Protein AF-A0A6P0T860-F1 (afdb_monomer_lite)

Structure (mmCIF, N/CA/C/O backbone):
data_AF-A0A6P0T860-F1
#
_entry.id   AF-A0A6P0T860-F1
#
loop_
_atom_site.group_PDB
_atom_site.id
_atom_site.type_symbol
_atom_site.label_atom_id
_atom_site.label_alt_id
_atom_site.label_comp_id
_atom_site.label_asym_id
_atom_site.label_entity_id
_atom_site.label_seq_id
_atom_site.pdbx_PDB_ins_code
_atom_site.Cartn_x
_atom_site.Cartn_y
_atom_site.Cartn_z
_atom_site.occupancy
_atom_site.B_iso_or_equiv
_atom_site.auth_seq_id
_atom_site.auth_comp_id
_atom_site.auth_asym_id
_atom_site.auth_atom_id
_atom_site.pdbx_PDB_model_num
ATOM 1 N N . MET A 1 1 ? -18.457 -42.149 47.099 1.00 36.41 1 MET A N 1
ATOM 2 C CA . MET A 1 1 ? -18.188 -41.982 45.656 1.00 36.41 1 MET A CA 1
ATOM 3 C C . MET A 1 1 ? -19.510 -41.673 44.984 1.00 36.41 1 MET A C 1
ATOM 5 O O . MET A 1 1 ? -20.327 -42.566 44.818 1.00 36.41 1 MET A O 1
ATOM 9 N N . ILE A 1 2 ? -19.771 -40.389 44.752 1.00 28.38 2 ILE A N 1
ATOM 10 C CA . ILE A 1 2 ? -21.018 -39.881 44.176 1.00 28.38 2 ILE A CA 1
ATOM 11 C C . ILE A 1 2 ? -20.613 -39.168 42.890 1.00 28.38 2 ILE A C 1
ATOM 13 O O . ILE A 1 2 ? -19.947 -38.138 42.940 1.00 28.38 2 ILE A O 1
ATOM 17 N N . ASN A 1 3 ? -20.986 -39.758 41.756 1.00 28.06 3 ASN A N 1
ATOM 18 C CA . ASN A 1 3 ? -20.893 -39.141 40.440 1.00 28.06 3 ASN A CA 1
ATOM 19 C C . ASN A 1 3 ? -21.840 -37.939 40.397 1.00 28.06 3 ASN A C 1
ATOM 21 O O . ASN A 1 3 ? -23.058 -38.117 40.436 1.00 28.06 3 ASN A O 1
ATOM 25 N N . LYS A 1 4 ? -21.294 -36.728 40.278 1.00 25.67 4 LYS A N 1
ATOM 26 C CA . LYS A 1 4 ? -22.055 -35.563 39.824 1.00 25.67 4 LYS A CA 1
ATOM 27 C C . LYS A 1 4 ? -21.588 -35.204 38.420 1.00 25.67 4 LYS A C 1
ATOM 29 O O . LYS A 1 4 ? -20.510 -34.657 38.237 1.00 25.67 4 LYS A O 1
ATOM 34 N N . ARG A 1 5 ? -22.430 -35.546 37.443 1.00 27.86 5 ARG A N 1
ATOM 35 C CA . ARG A 1 5 ? -22.450 -34.913 36.124 1.00 27.86 5 ARG A CA 1
ATOM 36 C C . ARG A 1 5 ? -22.888 -33.462 36.329 1.00 27.86 5 ARG A C 1
ATOM 38 O O . ARG A 1 5 ? -23.950 -33.249 36.911 1.00 27.86 5 ARG A O 1
ATOM 45 N N . PHE A 1 6 ? -22.093 -32.501 35.872 1.00 26.19 6 PHE A N 1
ATOM 46 C CA . PHE A 1 6 ? -22.558 -31.134 35.652 1.00 26.19 6 PHE A CA 1
ATOM 47 C C . PHE A 1 6 ? -22.840 -30.954 34.161 1.00 26.19 6 PHE A C 1
ATOM 49 O O . PHE A 1 6 ? -22.056 -31.362 33.310 1.00 26.19 6 PHE A O 1
ATOM 56 N N . SER A 1 7 ? -24.040 -30.447 33.892 1.00 26.66 7 SER A N 1
ATOM 57 C CA . SER A 1 7 ? -24.617 -30.183 32.579 1.00 26.66 7 SER A CA 1
ATOM 58 C C . SER A 1 7 ? -24.026 -28.902 32.001 1.00 26.66 7 SER A C 1
ATOM 60 O O . SER A 1 7 ? -23.983 -27.889 32.697 1.00 26.66 7 SER A O 1
ATOM 62 N N . ALA A 1 8 ? -23.624 -28.953 30.732 1.00 31.36 8 ALA A N 1
ATOM 63 C CA . ALA A 1 8 ? -23.209 -27.805 29.940 1.00 31.36 8 ALA A CA 1
ATOM 64 C C . ALA A 1 8 ? -24.383 -26.830 29.762 1.00 31.36 8 ALA A C 1
ATOM 66 O O . ALA A 1 8 ? -25.406 -27.187 29.182 1.00 31.36 8 ALA A O 1
ATOM 67 N N . THR A 1 9 ? -24.229 -25.619 30.294 1.00 29.02 9 THR A N 1
ATOM 68 C CA . THR A 1 9 ? -25.033 -24.439 29.953 1.00 29.02 9 THR A CA 1
ATOM 69 C C . THR A 1 9 ? -24.294 -23.203 30.464 1.00 29.02 9 THR A C 1
ATOM 71 O O . THR A 1 9 ? -23.970 -23.146 31.650 1.00 29.02 9 THR A O 1
ATOM 74 N N . THR A 1 10 ? -24.156 -22.193 29.599 1.00 25.81 10 THR A N 1
ATOM 75 C CA . THR A 1 10 ? -23.768 -20.789 29.873 1.00 25.81 10 THR A CA 1
ATOM 76 C C . THR A 1 10 ? -22.268 -20.459 29.899 1.00 25.81 10 THR A C 1
ATOM 78 O O . THR A 1 10 ? -21.612 -20.649 30.915 1.00 25.81 10 THR A O 1
ATOM 81 N N . LEU A 1 11 ? -21.776 -19.831 28.823 1.00 26.16 11 LEU A N 1
ATOM 82 C CA . LEU A 1 11 ? -20.957 -18.613 28.917 1.00 26.16 11 LEU A CA 1
ATOM 83 C C . LEU A 1 11 ? -21.073 -17.809 27.608 1.00 26.16 11 LEU A C 1
ATOM 85 O O . LEU A 1 11 ? -20.169 -17.738 26.790 1.00 26.16 11 LEU A O 1
ATOM 89 N N . ALA A 1 12 ? -22.257 -17.234 27.409 1.00 27.61 12 ALA A N 1
ATOM 90 C CA . ALA A 1 12 ? -22.425 -16.024 26.621 1.00 27.61 12 ALA A CA 1
ATOM 91 C C . ALA A 1 12 ? -22.610 -14.881 27.628 1.00 27.61 12 ALA A C 1
ATOM 93 O O . ALA A 1 12 ? -23.372 -15.043 28.585 1.00 27.61 12 ALA A O 1
ATOM 94 N N . SER A 1 13 ? -22.004 -13.725 27.356 1.00 27.23 13 SER A N 1
ATOM 95 C CA . SER A 1 13 ? -22.185 -12.423 28.032 1.00 27.23 13 SER A CA 1
ATOM 96 C C . SER A 1 13 ? -21.289 -12.129 29.245 1.00 27.23 13 SER A C 1
ATOM 98 O O . SER A 1 13 ? -21.556 -12.588 30.353 1.00 27.23 13 SER A O 1
ATOM 100 N N . ALA A 1 14 ? -20.325 -11.220 29.053 1.00 25.42 14 ALA A N 1
ATOM 101 C CA . ALA A 1 14 ? -19.904 -10.261 30.078 1.00 25.42 14 ALA A CA 1
ATOM 102 C C . ALA A 1 14 ? -19.227 -9.011 29.473 1.00 25.42 14 ALA A C 1
ATOM 104 O O . ALA A 1 14 ? -18.110 -8.676 29.840 1.00 25.42 14 ALA A O 1
ATOM 105 N N . ILE A 1 15 ? -19.921 -8.271 28.600 1.00 30.69 15 ILE A N 1
ATOM 106 C CA . ILE A 1 15 ? -19.720 -6.816 28.503 1.00 30.69 15 ILE A CA 1
ATOM 107 C C . ILE A 1 15 ? -21.105 -6.175 28.567 1.00 30.69 15 ILE A C 1
ATOM 109 O O . ILE A 1 15 ? -21.820 -6.065 27.579 1.00 30.69 15 ILE A O 1
ATOM 113 N N . ALA A 1 16 ? -21.514 -5.812 29.782 1.00 28.81 16 ALA A N 1
ATOM 114 C CA . ALA A 1 16 ? -22.684 -4.985 30.022 1.00 28.81 16 ALA A CA 1
ATOM 115 C C . ALA A 1 16 ? -22.297 -3.817 30.940 1.00 28.81 16 ALA A C 1
ATOM 117 O O . ALA A 1 16 ? -22.159 -3.972 32.149 1.00 28.81 16 ALA A O 1
ATOM 118 N N . LEU A 1 17 ? -22.173 -2.651 30.305 1.00 29.69 17 LEU A N 1
ATOM 119 C CA . LEU A 1 17 ? -22.685 -1.356 30.759 1.00 29.69 17 LEU A CA 1
ATOM 120 C C . LEU A 1 17 ? -22.096 -0.754 32.045 1.00 29.69 17 LEU A C 1
ATOM 122 O O . LEU A 1 17 ? -22.658 -0.847 33.134 1.00 29.69 17 LEU A O 1
ATOM 126 N N . GLY A 1 18 ? -21.059 0.059 31.848 1.00 26.73 18 GLY A N 1
ATOM 127 C CA . GLY A 1 18 ? -20.877 1.312 32.578 1.00 26.73 18 GLY A CA 1
ATOM 128 C C . GLY A 1 18 ? -21.268 2.492 31.686 1.00 26.73 18 GLY A C 1
ATOM 129 O O . GLY A 1 18 ? -20.397 3.194 31.189 1.00 26.73 18 GLY A O 1
ATOM 130 N N . SER A 1 19 ? -22.567 2.689 31.437 1.00 27.50 19 SER A N 1
ATOM 131 C CA . SER A 1 19 ? -23.085 3.811 30.643 1.00 27.50 19 SER A CA 1
ATOM 132 C C . SER A 1 19 ? -22.883 5.142 31.373 1.00 27.50 19 SER A C 1
ATOM 134 O O . SER A 1 19 ? -23.749 5.588 32.124 1.00 27.50 19 SER A O 1
ATOM 136 N N . TRP A 1 20 ? -21.767 5.817 31.116 1.00 28.09 20 TRP A N 1
ATOM 137 C CA . TRP A 1 20 ? -21.750 7.274 31.162 1.00 28.09 20 TRP A CA 1
ATOM 138 C C . TRP A 1 20 ? -22.286 7.756 29.820 1.00 28.09 20 TRP A C 1
ATOM 140 O O . TRP A 1 20 ? -21.563 7.803 28.832 1.00 28.09 20 TRP A O 1
ATOM 150 N N . VAL A 1 21 ? -23.576 8.090 29.777 1.00 27.44 21 VAL A N 1
ATOM 151 C CA . VAL A 1 21 ? -24.127 8.898 28.686 1.00 27.44 21 VAL A CA 1
ATOM 152 C C . VAL A 1 21 ? -23.575 10.307 28.884 1.00 27.44 21 VAL A C 1
ATOM 154 O O . VAL A 1 21 ? -24.216 11.169 29.484 1.00 27.44 21 VAL A O 1
ATOM 157 N N . ALA A 1 22 ? -22.342 10.538 28.436 1.00 31.84 22 ALA A N 1
ATOM 158 C CA . ALA A 1 22 ? -21.978 11.871 28.008 1.00 31.84 22 ALA A CA 1
ATOM 159 C C . ALA A 1 22 ? -22.867 12.141 26.795 1.00 31.84 22 ALA A C 1
ATOM 161 O O . ALA A 1 22 ? -22.788 11.439 25.791 1.00 31.84 22 ALA A O 1
ATOM 162 N N . ALA A 1 23 ? -23.791 13.091 26.924 1.00 28.59 23 ALA A N 1
ATOM 163 C CA . ALA A 1 23 ? -24.485 13.622 25.769 1.00 28.59 23 ALA A CA 1
ATOM 164 C C . ALA A 1 23 ? -23.420 14.281 24.890 1.00 28.59 23 ALA A C 1
ATOM 166 O O . ALA A 1 23 ? -23.032 15.426 25.128 1.00 28.59 23 ALA A O 1
ATOM 167 N N . SER A 1 24 ? -22.898 13.524 23.928 1.00 36.34 24 SER A N 1
ATOM 168 C CA . SER A 1 24 ? -22.076 14.056 22.856 1.00 36.34 24 SER A CA 1
ATOM 169 C C . SER A 1 24 ? -22.891 15.173 22.203 1.00 36.34 24 SER A C 1
ATOM 171 O O . SER A 1 24 ? -24.078 14.964 21.918 1.00 36.34 24 SER A O 1
ATOM 173 N N . PRO A 1 25 ? -22.333 16.382 22.012 1.00 31.48 25 PRO A N 1
ATOM 174 C CA . PRO A 1 25 ? -23.014 17.384 21.212 1.00 31.48 25 PRO A CA 1
ATOM 175 C C . PRO A 1 25 ? -23.326 16.733 19.867 1.00 31.48 25 PRO A C 1
ATOM 177 O O . PRO A 1 25 ? -22.441 16.132 19.265 1.00 31.48 25 PRO A O 1
ATOM 180 N N . ALA A 1 26 ? -24.593 16.790 19.451 1.00 31.14 26 ALA A N 1
ATOM 181 C CA . ALA A 1 26 ? -25.032 16.266 18.169 1.00 31.14 26 ALA A CA 1
ATOM 182 C C . ALA A 1 26 ? -24.102 16.819 17.085 1.00 31.14 26 ALA A C 1
ATOM 184 O O . ALA A 1 26 ? -24.166 18.009 16.758 1.00 31.14 26 ALA A O 1
ATOM 185 N N . ALA A 1 27 ? -23.209 15.964 16.587 1.00 33.00 27 ALA A N 1
ATOM 186 C CA . ALA A 1 27 ? -22.413 16.258 15.421 1.00 33.00 27 ALA A CA 1
ATOM 187 C C . ALA A 1 27 ? -23.423 16.552 14.313 1.00 33.00 27 ALA A C 1
ATOM 189 O O . ALA A 1 27 ? -24.274 15.725 13.980 1.00 33.00 27 ALA A O 1
ATOM 190 N N . TYR A 1 28 ? -23.414 17.786 13.819 1.00 28.91 28 TYR A N 1
ATOM 191 C CA . TYR A 1 28 ? -24.128 18.135 12.605 1.00 28.91 28 TYR A CA 1
ATOM 192 C C . TYR A 1 28 ? -23.469 17.331 11.485 1.00 28.91 28 TYR A C 1
ATOM 194 O O . TYR A 1 28 ? -22.448 17.743 10.943 1.00 28.91 28 TYR A O 1
ATOM 202 N N . GLY A 1 29 ? -24.029 16.154 11.207 1.00 30.91 29 GLY A N 1
ATOM 203 C CA . GLY A 1 29 ? -23.584 15.260 10.154 1.00 30.91 29 GLY A CA 1
ATOM 204 C C . GLY A 1 29 ? -23.771 15.925 8.800 1.00 30.91 29 GLY A C 1
ATOM 205 O O . GLY A 1 29 ? -24.839 15.846 8.193 1.00 30.91 29 GLY A O 1
ATOM 206 N N . PHE A 1 30 ? -22.720 16.573 8.308 1.00 33.12 30 PHE A N 1
ATOM 207 C CA . PHE A 1 30 ? -22.424 16.436 6.895 1.00 33.12 30 PHE A CA 1
ATOM 208 C C . PHE A 1 30 ? -22.142 14.950 6.707 1.00 33.12 30 PHE A C 1
ATOM 210 O O . PHE A 1 30 ? -21.181 14.444 7.274 1.00 33.12 30 PHE A O 1
ATOM 217 N N . GLY A 1 31 ? -23.035 14.237 6.017 1.00 41.47 31 GLY A N 1
ATOM 218 C CA . GLY A 1 31 ? -22.750 12.877 5.578 1.00 41.47 31 GLY A CA 1
ATOM 219 C C . GLY A 1 31 ? -21.537 12.950 4.666 1.00 41.47 31 GLY A C 1
ATOM 220 O O . GLY A 1 31 ? -21.669 13.302 3.494 1.00 41.47 31 GLY A O 1
ATOM 221 N N . LEU A 1 32 ? -20.353 12.743 5.234 1.00 55.47 32 LEU A N 1
ATOM 222 C CA . LEU A 1 32 ? -19.132 12.601 4.473 1.00 55.47 32 LEU A CA 1
ATOM 223 C C . LEU A 1 32 ? -19.236 11.226 3.827 1.00 55.47 32 LEU A C 1
ATOM 225 O O . LEU A 1 32 ? -18.949 10.207 4.445 1.00 55.47 32 LEU A O 1
ATOM 229 N N . ASN A 1 33 ? -19.744 11.202 2.600 1.00 74.31 33 ASN A N 1
ATOM 230 C CA . ASN A 1 33 ? -19.554 10.037 1.756 1.00 74.31 33 ASN A CA 1
ATOM 231 C C . ASN A 1 33 ? -18.046 9.873 1.554 1.00 74.31 33 ASN A C 1
ATOM 233 O O . ASN A 1 33 ? -17.346 10.875 1.373 1.00 74.31 33 ASN A O 1
ATOM 237 N N . ALA A 1 34 ? -17.571 8.629 1.591 1.00 79.88 34 ALA A N 1
ATOM 238 C CA . ALA A 1 34 ? -16.203 8.323 1.206 1.00 79.88 34 ALA A CA 1
ATOM 239 C C . ALA A 1 34 ? -15.905 8.936 -0.181 1.00 79.88 34 ALA A C 1
ATOM 241 O O . ALA A 1 34 ? -16.798 8.918 -1.040 1.00 79.88 34 ALA A O 1
ATOM 242 N N . PRO A 1 35 ? -14.708 9.511 -0.400 1.00 86.75 35 PRO A N 1
ATOM 243 C CA . PRO A 1 35 ? -14.327 10.026 -1.709 1.00 86.75 35 PRO A CA 1
ATOM 244 C C . PRO A 1 35 ? -14.387 8.936 -2.786 1.00 86.75 35 PRO A C 1
ATOM 246 O O . PRO A 1 35 ? -14.178 7.756 -2.505 1.00 86.75 35 PRO A O 1
ATOM 249 N N . ASP A 1 36 ? -14.646 9.339 -4.029 1.00 84.88 36 ASP A N 1
ATOM 250 C CA . ASP A 1 36 ? -14.518 8.438 -5.175 1.00 84.88 36 ASP A CA 1
ATOM 251 C C . ASP A 1 36 ? -13.034 8.070 -5.399 1.00 84.88 36 ASP A C 1
ATOM 253 O O . ASP A 1 36 ? -12.143 8.889 -5.163 1.00 84.88 36 ASP A O 1
ATOM 257 N N . SER A 1 37 ? -12.774 6.849 -5.877 1.00 85.56 37 SER A N 1
ATOM 258 C CA . SER A 1 37 ? -11.419 6.288 -6.059 1.00 85.56 37 SER A CA 1
ATOM 259 C C . SER A 1 37 ? -11.093 5.953 -7.521 1.00 85.56 37 SER A C 1
ATOM 261 O O . SER A 1 37 ? -10.440 4.953 -7.801 1.00 85.56 37 SER A O 1
ATOM 263 N N . GLU A 1 38 ? -11.543 6.752 -8.491 1.00 90.00 38 GLU A N 1
ATOM 264 C CA . GLU A 1 38 ? -11.393 6.447 -9.925 1.00 90.00 38 GLU A CA 1
ATOM 265 C C . GLU A 1 38 ? -9.925 6.262 -10.366 1.00 90.00 38 GLU A C 1
ATOM 267 O O . GLU A 1 38 ? -9.618 5.488 -11.285 1.00 90.00 38 GLU A O 1
ATOM 272 N N . TRP A 1 39 ? -8.997 6.995 -9.756 1.00 93.12 39 TRP A N 1
ATOM 273 C CA . TRP A 1 39 ? -7.570 6.935 -10.053 1.00 93.12 39 TRP A CA 1
ATOM 274 C C . TRP A 1 39 ? -6.818 5.998 -9.124 1.00 93.12 39 TRP A C 1
ATOM 276 O O . TRP A 1 39 ? -6.027 5.196 -9.624 1.00 93.12 39 TRP A O 1
ATOM 286 N N . ILE A 1 40 ? -7.070 6.056 -7.815 1.00 92.31 40 ILE A N 1
ATOM 287 C CA . ILE A 1 40 ? -6.452 5.145 -6.837 1.00 92.31 40 ILE A CA 1
ATOM 288 C C . ILE A 1 40 ? -6.737 3.684 -7.213 1.00 92.31 40 ILE A C 1
ATOM 290 O O . ILE A 1 40 ? -5.861 2.818 -7.122 1.00 92.31 40 ILE A O 1
ATOM 294 N N . ASP A 1 41 ? -7.931 3.409 -7.738 1.00 88.88 41 ASP A N 1
ATOM 295 C CA . ASP A 1 41 ? -8.369 2.064 -8.091 1.00 88.88 41 ASP A CA 1
ATOM 296 C C . ASP A 1 41 ? -7.583 1.415 -9.241 1.00 88.88 41 ASP A C 1
ATOM 298 O O . ASP A 1 41 ? -7.630 0.198 -9.427 1.00 88.88 41 ASP A O 1
ATOM 302 N N . LYS A 1 42 ? -6.766 2.174 -9.967 1.00 92.12 42 LYS A N 1
ATOM 303 C CA . LYS A 1 42 ? -5.971 1.639 -11.079 1.00 92.12 42 LYS A CA 1
ATOM 304 C C . LYS A 1 42 ? -4.665 0.990 -10.631 1.00 92.12 42 LYS A C 1
ATOM 306 O O . LYS A 1 42 ? -4.117 0.197 -11.394 1.00 92.12 42 LYS A O 1
ATOM 311 N N . TYR A 1 43 ? -4.176 1.303 -9.431 1.00 95.38 43 TYR A N 1
ATOM 312 C CA . TYR A 1 43 ? -2.810 0.981 -9.013 1.00 95.38 43 TYR A CA 1
ATOM 313 C C . TYR A 1 43 ? -2.772 0.043 -7.806 1.00 95.38 43 TYR A C 1
ATOM 315 O O . TYR A 1 43 ? -3.576 0.174 -6.879 1.00 95.38 43 TYR A O 1
ATOM 323 N N . LEU A 1 44 ? -1.822 -0.894 -7.826 1.00 95.31 44 LEU A N 1
ATOM 324 C CA . LEU A 1 44 ? -1.400 -1.680 -6.667 1.00 95.31 44 LEU A CA 1
ATOM 325 C C . LEU A 1 44 ? -0.456 -0.858 -5.785 1.00 95.31 44 LEU A C 1
ATOM 327 O O . LEU A 1 44 ? -0.602 -0.868 -4.566 1.00 95.31 44 LEU A O 1
ATOM 331 N N . VAL A 1 45 ? 0.486 -0.143 -6.410 1.00 97.88 45 VAL A N 1
ATOM 332 C CA . VAL A 1 45 ? 1.501 0.667 -5.723 1.00 97.88 45 VAL A CA 1
ATOM 333 C C . VAL A 1 45 ? 1.468 2.106 -6.228 1.00 97.88 45 VAL A C 1
ATOM 335 O O . VAL A 1 45 ? 1.522 2.344 -7.436 1.00 97.88 45 VAL A O 1
ATOM 338 N N . VAL A 1 46 ? 1.445 3.071 -5.314 1.00 98.06 46 VAL A N 1
ATOM 339 C CA . VAL A 1 46 ? 1.629 4.494 -5.616 1.00 98.06 46 VAL A CA 1
ATOM 340 C C . VAL A 1 46 ? 2.768 5.044 -4.761 1.00 98.06 46 VAL A C 1
ATOM 342 O O . VAL A 1 46 ? 2.665 5.057 -3.538 1.00 98.06 46 VAL A O 1
ATOM 345 N N . GLY A 1 47 ? 3.843 5.496 -5.408 1.00 97.38 47 GLY A N 1
ATOM 346 C CA . GLY A 1 47 ? 4.970 6.182 -4.774 1.00 97.38 47 GLY A CA 1
ATOM 347 C C . GLY A 1 47 ? 4.959 7.674 -5.099 1.00 97.38 47 GLY A C 1
ATOM 348 O O . GLY A 1 47 ? 4.836 8.059 -6.267 1.00 97.38 47 GLY A O 1
ATOM 349 N N . MET A 1 48 ? 5.099 8.521 -4.081 1.00 95.94 48 MET A N 1
ATOM 350 C CA . MET A 1 48 ? 4.937 9.973 -4.229 1.00 95.94 48 MET A CA 1
ATOM 351 C C . MET A 1 48 ? 6.234 10.782 -4.135 1.00 95.94 48 MET A C 1
ATOM 353 O O . MET A 1 48 ? 6.258 11.924 -4.588 1.00 95.94 48 MET A O 1
ATOM 357 N N . ARG A 1 49 ? 7.320 10.207 -3.605 1.00 92.25 49 ARG A N 1
ATOM 358 C CA . ARG A 1 49 ? 8.561 10.936 -3.299 1.00 92.25 49 ARG A CA 1
ATOM 359 C C . ARG A 1 49 ? 9.313 11.445 -4.539 1.00 92.25 49 ARG A C 1
ATOM 361 O O . ARG A 1 49 ? 9.317 10.823 -5.603 1.00 92.25 49 ARG A O 1
ATOM 368 N N . SER A 1 50 ? 10.005 12.572 -4.376 1.00 89.44 50 SER A N 1
ATOM 369 C CA . SER A 1 50 ? 10.954 13.124 -5.354 1.00 89.44 50 SER A CA 1
ATOM 370 C C . SER A 1 50 ? 12.340 12.450 -5.308 1.00 89.44 50 SER A C 1
ATOM 372 O O . SER A 1 50 ? 12.814 12.019 -4.258 1.00 89.44 50 SER A O 1
ATOM 374 N N . ASP A 1 51 ? 13.040 12.401 -6.448 1.00 81.88 51 ASP A N 1
ATOM 375 C CA . ASP A 1 51 ? 14.400 11.833 -6.583 1.00 81.88 51 ASP A CA 1
ATOM 376 C C . ASP A 1 51 ? 15.481 12.486 -5.712 1.00 81.88 51 ASP A C 1
ATOM 378 O O . ASP A 1 51 ? 16.446 11.807 -5.350 1.00 81.88 51 ASP A O 1
ATOM 382 N N . ASP A 1 52 ? 15.327 13.770 -5.382 1.00 80.81 52 ASP A N 1
ATOM 383 C CA . ASP A 1 52 ? 16.250 14.530 -4.530 1.00 80.81 52 ASP A CA 1
ATOM 384 C C . ASP A 1 52 ? 16.323 13.973 -3.096 1.00 80.81 52 ASP A C 1
ATOM 386 O O . ASP A 1 52 ? 17.327 14.159 -2.405 1.00 80.81 52 ASP A O 1
ATOM 390 N N . ILE A 1 53 ? 15.280 13.262 -2.663 1.00 75.81 53 ILE A N 1
ATOM 391 C CA . ILE A 1 53 ? 15.196 12.588 -1.361 1.00 75.81 53 ILE A CA 1
ATOM 392 C C . ILE A 1 53 ? 15.533 11.093 -1.521 1.00 75.81 53 ILE A C 1
ATOM 394 O O . ILE A 1 53 ? 16.147 10.481 -0.649 1.00 75.81 53 ILE A O 1
ATOM 398 N N . GLY A 1 54 ? 15.186 10.517 -2.675 1.00 85.69 54 GLY A N 1
ATOM 399 C CA . GLY A 1 54 ? 15.577 9.187 -3.139 1.00 85.69 54 GLY A CA 1
ATOM 400 C C . GLY A 1 54 ? 14.467 8.548 -3.981 1.00 85.69 54 GLY A C 1
ATOM 401 O O . GLY A 1 54 ? 13.507 9.216 -4.353 1.00 85.69 54 GLY A O 1
ATOM 402 N N . ALA A 1 55 ? 14.557 7.252 -4.293 1.00 91.06 55 ALA A N 1
ATOM 403 C CA . ALA A 1 55 ? 13.521 6.589 -5.095 1.00 91.06 55 ALA A CA 1
ATOM 404 C C . ALA A 1 55 ? 12.147 6.627 -4.404 1.00 91.06 55 ALA A C 1
ATOM 406 O O . ALA A 1 55 ? 12.078 6.550 -3.178 1.00 91.06 55 ALA A O 1
ATOM 407 N N . ALA A 1 56 ? 11.083 6.762 -5.198 1.00 94.50 56 ALA A N 1
ATOM 408 C CA . ALA A 1 56 ? 9.698 6.695 -4.730 1.00 94.50 56 ALA A CA 1
ATOM 409 C C . ALA A 1 56 ? 9.231 5.245 -4.575 1.00 94.50 56 ALA A C 1
ATOM 411 O O . ALA A 1 56 ? 8.439 4.924 -3.696 1.00 94.50 56 ALA A O 1
ATOM 412 N N . ILE A 1 57 ? 9.725 4.376 -5.457 1.00 96.31 57 ILE A N 1
ATOM 413 C CA . ILE A 1 57 ? 9.436 2.947 -5.457 1.00 96.31 57 ILE A CA 1
ATOM 414 C C . ILE A 1 57 ? 10.760 2.212 -5.619 1.00 96.31 57 ILE A C 1
ATOM 416 O O . ILE A 1 57 ? 11.457 2.390 -6.618 1.00 96.31 57 ILE A O 1
ATOM 420 N N . HIS A 1 58 ? 11.092 1.379 -4.648 1.00 95.75 58 HIS A N 1
ATOM 421 C CA . HIS A 1 58 ? 12.189 0.432 -4.681 1.00 95.75 58 HIS A CA 1
ATOM 422 C C . HIS A 1 58 ? 11.608 -0.966 -4.487 1.00 95.75 58 HIS A C 1
ATOM 424 O O . HIS A 1 58 ? 10.929 -1.232 -3.503 1.00 95.75 58 HIS A O 1
ATOM 430 N N . VAL A 1 59 ? 11.804 -1.845 -5.464 1.00 94.94 59 VAL A N 1
ATOM 431 C CA . VAL A 1 59 ? 11.290 -3.214 -5.420 1.00 94.94 59 VAL A CA 1
ATOM 432 C C . VAL A 1 59 ? 12.375 -4.148 -5.941 1.00 94.94 59 VAL A C 1
ATOM 434 O O . VAL A 1 59 ? 12.957 -3.897 -7.002 1.00 94.94 59 VAL A O 1
ATOM 437 N N . SER A 1 60 ? 12.626 -5.241 -5.225 1.00 92.69 60 SER A N 1
ATOM 438 C CA . SER A 1 60 ? 13.568 -6.272 -5.647 1.00 92.69 60 SER A CA 1
ATOM 439 C C . SER A 1 60 ? 13.089 -7.689 -5.362 1.00 92.69 60 SER A C 1
ATOM 441 O O . SER A 1 60 ? 12.511 -7.948 -4.310 1.00 92.69 60 SER A O 1
ATOM 443 N N . ASN A 1 61 ? 13.411 -8.620 -6.266 1.00 88.00 61 ASN A N 1
ATOM 444 C CA . ASN A 1 61 ? 13.118 -10.050 -6.123 1.00 88.00 61 ASN A CA 1
ATOM 445 C C . ASN A 1 61 ? 11.620 -10.317 -5.904 1.00 88.00 61 ASN A C 1
ATOM 447 O O . ASN A 1 61 ? 11.236 -10.944 -4.925 1.00 88.00 61 ASN A O 1
ATOM 451 N N . THR A 1 62 ? 10.753 -9.810 -6.780 1.00 83.62 62 THR A N 1
ATOM 452 C CA . THR A 1 62 ? 9.310 -9.733 -6.489 1.00 83.62 62 THR A CA 1
ATOM 453 C C . THR A 1 62 ? 8.433 -10.137 -7.674 1.00 83.62 62 THR A C 1
ATOM 455 O O . THR A 1 62 ? 8.783 -9.918 -8.831 1.00 83.62 62 THR A O 1
ATOM 458 N N . GLU A 1 63 ? 7.247 -10.676 -7.393 1.00 86.75 63 GLU A N 1
ATOM 459 C CA . GLU A 1 63 ? 6.167 -10.840 -8.377 1.00 86.75 63 GLU A CA 1
ATOM 460 C C . GLU A 1 63 ? 5.024 -9.851 -8.071 1.00 86.75 63 GLU A C 1
ATOM 462 O O . GLU A 1 63 ? 4.583 -9.755 -6.928 1.00 86.75 63 GLU A O 1
ATOM 467 N N . MET A 1 64 ? 4.559 -9.081 -9.062 1.00 91.06 64 MET A N 1
ATOM 468 C CA . MET A 1 64 ? 3.481 -8.090 -8.881 1.00 91.06 64 MET A CA 1
ATOM 469 C C . MET A 1 64 ? 2.323 -8.324 -9.839 1.00 91.06 64 MET A C 1
ATOM 471 O O . MET A 1 64 ? 2.546 -8.528 -11.030 1.00 91.06 64 MET A O 1
ATOM 475 N N . GLY A 1 65 ? 1.088 -8.221 -9.339 1.00 87.19 65 GLY A N 1
ATOM 476 C CA . GLY A 1 65 ? -0.134 -8.514 -10.104 1.00 87.19 65 GLY A CA 1
ATOM 477 C C . GLY A 1 65 ? -0.343 -9.999 -10.380 1.00 87.19 65 GLY A C 1
ATOM 478 O O . GLY A 1 65 ? -1.061 -10.392 -11.306 1.00 87.19 65 GLY A O 1
ATOM 479 N N . ALA A 1 66 ? 0.336 -10.814 -9.588 1.00 76.69 66 ALA A N 1
ATOM 480 C CA . ALA A 1 66 ? 0.122 -12.229 -9.484 1.00 76.69 66 ALA A CA 1
ATOM 481 C C . ALA A 1 66 ? 0.404 -12.655 -8.050 1.00 76.69 66 ALA A C 1
ATOM 483 O O . ALA A 1 66 ? 1.360 -12.189 -7.431 1.00 76.69 66 ALA A O 1
ATOM 484 N N . ASP A 1 67 ? -0.443 -13.540 -7.554 1.00 64.75 67 ASP A N 1
ATOM 485 C CA . ASP A 1 67 ? -0.172 -14.341 -6.380 1.00 64.75 67 ASP A CA 1
ATOM 486 C C . ASP A 1 67 ? -0.053 -15.797 -6.841 1.00 64.75 67 ASP A C 1
ATOM 488 O O . ASP A 1 67 ? -0.840 -16.273 -7.660 1.00 64.75 67 ASP A O 1
ATOM 492 N N . ARG A 1 68 ? 0.965 -16.520 -6.388 1.00 56.69 68 ARG A N 1
ATOM 493 C CA . ARG A 1 68 ? 1.090 -17.961 -6.661 1.00 56.69 68 ARG A CA 1
ATOM 494 C C . ARG A 1 68 ? 0.837 -18.686 -5.370 1.00 56.69 68 ARG A C 1
ATOM 496 O O . ARG A 1 68 ? 1.208 -18.150 -4.333 1.00 56.69 68 ARG A O 1
ATOM 503 N N . GLN A 1 69 ? 0.307 -19.906 -5.496 1.00 49.84 69 GLN A N 1
ATOM 504 C CA . GLN A 1 69 ? -0.050 -20.784 -4.389 1.00 49.84 69 GLN A CA 1
ATOM 505 C C . GLN A 1 69 ? 0.776 -20.500 -3.148 1.00 49.84 69 GLN A C 1
ATOM 507 O O . GLN A 1 69 ? 2.015 -20.589 -3.165 1.00 49.84 69 GLN A O 1
ATOM 512 N N . LEU A 1 70 ? 0.049 -20.066 -2.126 1.00 52.34 70 LEU A N 1
ATOM 513 C CA . LEU A 1 70 ? 0.619 -19.575 -0.903 1.00 52.34 70 LEU A CA 1
ATOM 514 C C . LEU A 1 70 ? 1.540 -20.649 -0.351 1.00 52.34 70 LEU A C 1
ATOM 516 O O . LEU A 1 70 ? 1.114 -21.784 -0.158 1.00 52.34 70 LEU A O 1
ATOM 520 N N . LEU A 1 71 ? 2.776 -20.270 -0.031 1.00 51.62 71 LEU A N 1
ATOM 521 C CA . LEU A 1 71 ? 3.668 -21.135 0.738 1.00 51.62 71 LEU A CA 1
ATOM 522 C C . LEU A 1 71 ? 4.136 -22.339 -0.094 1.00 51.62 71 LEU A C 1
ATOM 524 O O . LEU A 1 71 ? 3.660 -23.466 0.028 1.00 51.62 71 LEU A O 1
ATOM 528 N N . SER A 1 72 ? 5.102 -22.052 -0.971 1.00 43.41 72 SER A N 1
ATOM 529 C CA . SER A 1 72 ? 5.929 -23.052 -1.648 1.00 43.41 72 SER A CA 1
ATOM 530 C C . SER A 1 72 ? 6.321 -24.141 -0.644 1.00 43.41 72 SER A C 1
ATOM 532 O O . SER A 1 72 ? 7.090 -23.859 0.271 1.00 43.41 72 SER A O 1
ATOM 534 N N . ASP A 1 73 ? 5.875 -25.376 -0.872 1.00 40.22 73 ASP A N 1
ATOM 535 C CA . ASP A 1 73 ? 6.115 -26.604 -0.091 1.00 40.22 73 ASP A CA 1
ATOM 536 C C . ASP A 1 73 ? 7.601 -27.035 -0.003 1.00 40.22 73 ASP A C 1
ATOM 538 O O . ASP A 1 73 ? 7.928 -28.205 0.204 1.00 40.22 73 ASP A O 1
ATOM 542 N N . GLY A 1 74 ? 8.537 -26.117 -0.268 1.00 41.88 74 GLY A N 1
ATOM 543 C CA . GLY A 1 74 ? 9.944 -26.400 -0.543 1.00 41.88 74 GLY A CA 1
ATOM 544 C C . GLY A 1 74 ? 10.147 -27.345 -1.738 1.00 41.88 74 GLY A C 1
ATOM 545 O O . GLY A 1 74 ? 11.277 -27.754 -2.021 1.00 41.88 74 GLY A O 1
ATOM 546 N N . GLY A 1 75 ? 9.070 -27.712 -2.437 1.00 37.22 75 GLY A N 1
ATOM 547 C CA . GLY A 1 75 ? 9.014 -28.663 -3.520 1.00 37.22 75 GLY A CA 1
ATOM 548 C C . GLY A 1 75 ? 9.273 -27.957 -4.836 1.00 37.22 75 GLY A C 1
ATOM 549 O O . GLY A 1 75 ? 8.515 -27.127 -5.330 1.00 37.22 75 GLY A O 1
ATOM 550 N N . SER A 1 76 ? 10.387 -28.308 -5.460 1.00 43.97 76 SER A N 1
ATOM 551 C CA . SER A 1 76 ? 10.675 -27.910 -6.828 1.00 43.97 76 SER A CA 1
ATOM 552 C C . SER A 1 76 ? 9.554 -28.383 -7.760 1.00 43.97 76 SER A C 1
ATOM 554 O O . SER A 1 76 ? 9.594 -29.556 -8.111 1.00 43.97 76 SER A O 1
ATOM 556 N N . VAL A 1 77 ? 8.642 -27.514 -8.223 1.00 41.12 77 VAL A N 1
ATOM 557 C CA . VAL A 1 77 ? 8.508 -27.244 -9.670 1.00 41.12 77 VAL A CA 1
ATOM 558 C C . VAL A 1 77 ? 7.788 -25.917 -10.006 1.00 41.12 77 VAL A C 1
ATOM 560 O O . VAL A 1 77 ? 6.578 -25.801 -9.826 1.00 41.12 77 VAL A O 1
ATOM 563 N N . PRO A 1 78 ? 8.462 -24.964 -10.680 1.00 44.72 78 PRO A 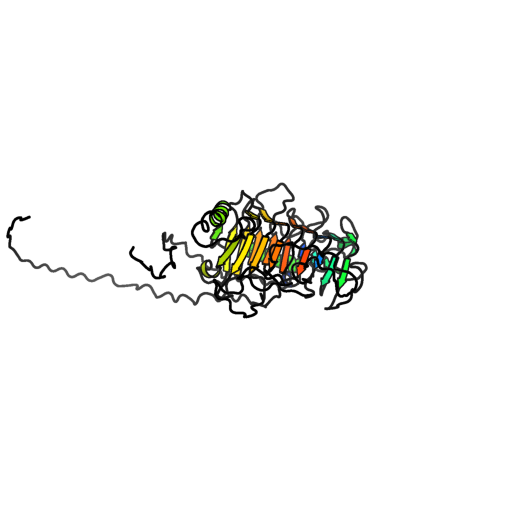N 1
ATOM 564 C CA . PRO A 1 78 ? 7.797 -24.015 -11.564 1.00 44.72 78 PRO A CA 1
ATOM 565 C C . PRO A 1 78 ? 7.428 -24.730 -12.871 1.00 44.72 78 PRO A C 1
ATOM 567 O O . PRO A 1 78 ? 8.259 -24.896 -13.766 1.00 44.72 78 PRO A O 1
ATOM 570 N N . ASN A 1 79 ? 6.177 -25.171 -12.999 1.00 35.12 79 ASN A N 1
ATOM 571 C CA . ASN A 1 79 ? 5.695 -25.913 -14.173 1.00 35.12 79 ASN A CA 1
ATOM 572 C C . ASN A 1 79 ? 5.289 -25.006 -15.356 1.00 35.12 79 ASN A C 1
ATOM 574 O O . ASN A 1 79 ? 4.266 -25.229 -15.999 1.00 35.12 79 ASN A O 1
ATOM 578 N N . SER A 1 80 ? 6.184 -24.069 -15.708 1.00 39.94 80 SER A N 1
ATOM 579 C CA . SER A 1 80 ? 6.147 -23.106 -16.834 1.00 39.94 80 SER A CA 1
ATOM 580 C C . SER A 1 80 ? 5.376 -21.794 -16.563 1.00 39.94 80 SER A C 1
ATOM 582 O O . SER A 1 80 ? 4.369 -21.809 -15.873 1.00 39.94 80 SER A O 1
ATOM 584 N N . VAL A 1 81 ? 5.845 -20.620 -17.021 1.00 42.34 81 VAL A N 1
ATOM 585 C CA . VAL A 1 81 ? 6.521 -20.361 -18.312 1.00 42.34 81 VAL A CA 1
ATOM 586 C C . VAL A 1 81 ? 8.001 -19.933 -18.180 1.00 42.34 81 VAL A C 1
ATOM 588 O O . VAL A 1 81 ? 8.355 -18.774 -18.309 1.00 42.34 81 VAL A O 1
ATOM 591 N N . GLN A 1 82 ? 8.864 -20.942 -18.006 1.00 35.97 82 GLN A N 1
ATOM 592 C CA . GLN A 1 82 ? 10.339 -20.939 -18.107 1.00 35.97 82 GLN A CA 1
ATOM 593 C C . GLN A 1 82 ? 11.174 -20.236 -17.023 1.00 35.97 82 GLN A C 1
ATOM 595 O O . GLN A 1 82 ? 11.977 -19.361 -17.319 1.00 35.97 82 GLN A O 1
ATOM 600 N N . GLN A 1 83 ? 11.179 -20.890 -15.855 1.00 45.62 83 GLN A N 1
ATOM 601 C CA . GLN A 1 83 ? 12.025 -20.672 -14.667 1.00 45.62 83 GLN A CA 1
ATOM 602 C C . GLN A 1 83 ? 11.323 -19.768 -13.656 1.00 45.62 83 GLN A C 1
ATOM 604 O O . GLN A 1 83 ? 10.646 -18.832 -14.049 1.00 45.62 83 GLN A O 1
ATOM 609 N N . GLY A 1 84 ? 11.325 -20.189 -12.386 1.00 52.91 84 GLY A N 1
ATOM 610 C CA . GLY A 1 84 ? 10.465 -19.641 -11.333 1.00 52.91 84 GLY A CA 1
ATOM 611 C C . GLY A 1 84 ? 10.492 -18.120 -11.305 1.00 52.91 84 GLY A C 1
ATOM 612 O O . GLY A 1 84 ? 11.527 -17.531 -11.610 1.00 52.91 84 GLY A O 1
ATOM 613 N N . GLY A 1 85 ? 9.352 -17.514 -10.958 1.00 56.84 85 GLY A N 1
ATOM 614 C CA . GLY A 1 85 ? 9.320 -16.079 -10.703 1.00 56.84 85 GLY A CA 1
ATOM 615 C C . GLY A 1 85 ? 10.421 -15.712 -9.699 1.00 56.84 85 GLY A C 1
ATOM 616 O O . GLY A 1 85 ? 10.882 -16.578 -8.945 1.00 56.84 85 GLY A O 1
ATOM 617 N N . PRO A 1 86 ? 10.876 -14.456 -9.692 1.00 57.03 86 PRO A N 1
ATOM 618 C CA . PRO A 1 86 ? 12.064 -14.035 -8.951 1.00 57.03 86 PRO A CA 1
ATOM 619 C C . PRO A 1 86 ? 11.975 -14.271 -7.434 1.00 57.03 86 PRO A C 1
ATOM 621 O O . PRO A 1 86 ? 13.004 -14.292 -6.765 1.00 57.03 86 PRO A O 1
ATOM 624 N N . ASN A 1 87 ? 10.775 -14.537 -6.905 1.00 63.75 87 ASN A N 1
ATOM 625 C CA . ASN A 1 87 ? 10.556 -14.972 -5.535 1.00 63.75 87 ASN A CA 1
ATOM 626 C C . ASN A 1 87 ? 9.923 -16.372 -5.454 1.00 63.75 87 ASN A C 1
ATOM 628 O O . ASN A 1 87 ? 8.744 -16.553 -5.759 1.00 63.75 87 ASN A O 1
ATOM 632 N N . THR A 1 88 ? 10.680 -17.354 -4.960 1.00 61.62 88 THR A N 1
ATOM 633 C CA . THR A 1 88 ? 10.158 -18.676 -4.557 1.00 61.62 88 THR A CA 1
ATOM 634 C C . THR A 1 88 ? 10.255 -18.908 -3.049 1.00 61.62 88 THR A C 1
ATOM 636 O O . THR A 1 88 ? 10.088 -20.035 -2.588 1.00 61.62 88 THR A O 1
ATOM 639 N N . ARG A 1 89 ? 10.618 -17.880 -2.277 1.00 65.88 89 ARG A N 1
ATOM 640 C CA . ARG A 1 89 ? 10.877 -17.991 -0.844 1.00 65.88 89 ARG A CA 1
ATOM 641 C C . ARG A 1 89 ? 9.562 -18.099 -0.096 1.00 65.88 89 ARG A C 1
ATOM 643 O O . ARG A 1 89 ? 8.684 -17.263 -0.265 1.00 65.88 89 ARG A O 1
ATOM 650 N N . ASP A 1 90 ? 9.426 -19.134 0.715 1.00 68.00 90 ASP A N 1
ATOM 651 C CA . ASP A 1 90 ? 8.262 -19.278 1.577 1.00 68.00 90 ASP A CA 1
ATOM 652 C C . ASP A 1 90 ? 8.214 -18.152 2.633 1.00 68.00 90 ASP A C 1
ATOM 654 O O . ASP A 1 90 ? 9.245 -17.732 3.173 1.00 68.00 90 ASP A O 1
ATOM 658 N N . VAL A 1 91 ? 7.011 -17.648 2.908 1.00 65.06 91 VAL A N 1
ATOM 659 C CA . VAL A 1 91 ? 6.752 -16.646 3.948 1.00 65.06 91 VAL A CA 1
ATOM 660 C C . VAL A 1 91 ? 6.653 -17.307 5.318 1.00 65.06 91 VAL A C 1
ATOM 662 O O . VAL A 1 91 ? 7.184 -16.771 6.289 1.00 65.06 91 VAL A O 1
ATOM 665 N N . PHE A 1 92 ? 6.063 -18.503 5.398 1.00 65.19 92 PHE A N 1
ATOM 666 C CA . PHE A 1 92 ? 5.923 -19.238 6.647 1.00 65.19 92 PHE A CA 1
ATOM 667 C C . PHE A 1 92 ? 6.340 -20.695 6.472 1.00 65.19 92 PHE A C 1
ATOM 669 O O . PHE A 1 92 ? 5.487 -21.546 6.259 1.00 65.19 92 PHE A O 1
ATOM 676 N N . ALA A 1 93 ? 7.627 -20.985 6.680 1.00 57.16 93 ALA A N 1
ATOM 677 C CA . ALA A 1 93 ? 8.205 -22.320 6.482 1.00 57.16 93 ALA A CA 1
ATOM 678 C C . ALA A 1 93 ? 7.392 -23.497 7.075 1.00 57.16 93 ALA A C 1
ATOM 680 O O . ALA A 1 93 ? 7.491 -24.600 6.558 1.00 57.16 93 ALA A O 1
ATOM 681 N N . GLU A 1 94 ? 6.639 -23.290 8.171 1.00 59.06 94 GLU A N 1
ATOM 682 C CA . GLU A 1 94 ? 5.857 -24.343 8.856 1.00 59.06 94 GLU A CA 1
ATOM 683 C C . GLU A 1 94 ? 4.520 -23.844 9.480 1.00 59.06 94 GLU A C 1
ATOM 685 O O . GLU A 1 94 ? 3.780 -24.614 10.103 1.00 59.06 94 GLU A O 1
ATOM 690 N N . ARG A 1 95 ? 4.173 -22.543 9.386 1.00 63.00 95 ARG A N 1
ATOM 691 C CA . ARG A 1 95 ? 3.070 -21.960 10.197 1.00 63.00 95 ARG A CA 1
ATOM 692 C C . ARG A 1 95 ? 1.684 -22.402 9.725 1.00 63.00 95 ARG A C 1
ATOM 694 O O . ARG A 1 95 ? 0.803 -22.616 10.557 1.00 63.00 95 ARG A O 1
ATOM 701 N N . TRP A 1 96 ? 1.475 -22.518 8.417 1.00 65.06 96 TRP A N 1
ATOM 702 C CA . TRP A 1 96 ? 0.160 -22.764 7.801 1.00 65.06 96 TRP A CA 1
ATOM 703 C C . TRP A 1 96 ? 0.040 -24.159 7.169 1.00 65.06 96 TRP A C 1
ATOM 705 O O . TRP A 1 96 ? -0.868 -24.419 6.382 1.00 65.06 96 TRP A O 1
ATOM 715 N N . GLU A 1 97 ? 0.918 -25.091 7.548 1.00 57.91 97 GLU A N 1
ATOM 716 C CA . GLU A 1 97 ? 0.796 -26.491 7.143 1.00 57.91 97 GLU A CA 1
ATOM 717 C C . GLU A 1 97 ? -0.414 -27.169 7.809 1.00 57.91 97 GLU A C 1
ATOM 719 O O . GLU A 1 97 ? -0.605 -27.100 9.032 1.00 57.91 97 GLU A O 1
ATOM 724 N N . LEU A 1 98 ? -1.218 -27.874 7.006 1.00 45.97 98 LEU A N 1
ATOM 725 C CA . LEU A 1 98 ? -2.210 -28.824 7.504 1.00 45.97 98 LEU A CA 1
ATOM 726 C C . LEU A 1 98 ? -1.516 -30.119 7.941 1.00 45.97 98 LEU A C 1
ATOM 728 O O . LEU A 1 98 ? -0.636 -30.645 7.259 1.00 45.97 98 LEU A O 1
ATOM 732 N N . ALA A 1 99 ? -1.966 -30.703 9.054 1.00 41.78 99 ALA A N 1
ATOM 733 C CA . ALA A 1 99 ? -1.504 -32.016 9.490 1.00 41.78 99 ALA A CA 1
ATOM 734 C C . ALA A 1 99 ? -1.916 -33.108 8.476 1.00 41.78 99 ALA A C 1
ATOM 736 O O . ALA A 1 99 ? -2.993 -33.694 8.586 1.00 41.78 99 ALA A O 1
ATOM 737 N N . GLY A 1 100 ? -1.046 -33.405 7.503 1.00 46.31 100 GLY A N 1
ATOM 738 C CA . GLY A 1 100 ? -1.151 -34.576 6.624 1.00 46.31 100 GLY A CA 1
ATOM 739 C C . GLY A 1 100 ? -1.473 -34.350 5.139 1.00 46.31 100 GLY A C 1
ATOM 740 O O . GLY A 1 100 ? -1.909 -35.311 4.505 1.00 46.31 100 GLY A O 1
ATOM 741 N N . GLY A 1 101 ? -1.256 -33.168 4.548 1.00 45.66 101 GLY A N 1
ATOM 742 C CA . GLY A 1 101 ? -1.485 -32.963 3.105 1.00 45.66 101 GLY A CA 1
ATOM 743 C C . GLY A 1 101 ? -0.870 -31.680 2.535 1.00 45.66 101 GLY A C 1
ATOM 744 O O . GLY A 1 101 ? -0.661 -30.731 3.277 1.00 45.66 101 GLY A O 1
ATOM 745 N N . SER A 1 102 ? -0.569 -31.691 1.227 1.00 46.97 102 SER A N 1
ATOM 746 C CA . SER A 1 102 ? 0.277 -30.731 0.485 1.00 46.97 102 SER A CA 1
ATOM 747 C C . SER A 1 102 ? -0.363 -29.373 0.166 1.00 46.97 102 SER A C 1
ATOM 749 O O . SER A 1 102 ? 0.028 -28.739 -0.810 1.00 46.97 102 SER A O 1
ATOM 751 N N . GLU A 1 103 ? -1.376 -28.958 0.919 1.00 50.28 103 GLU A N 1
ATOM 752 C CA . GLU A 1 103 ? -2.035 -27.666 0.728 1.00 50.28 103 GLU A CA 1
ATOM 753 C C . GLU A 1 103 ? -2.097 -26.961 2.080 1.00 50.28 103 GLU A C 1
ATOM 755 O O . GLU A 1 103 ? -2.570 -27.511 3.079 1.00 50.28 103 GLU A O 1
ATOM 760 N N . THR A 1 104 ? -1.533 -25.764 2.119 1.00 59.44 104 THR A N 1
ATOM 761 C CA . THR A 1 104 ? -1.564 -24.862 3.261 1.00 59.44 104 THR A CA 1
ATOM 762 C C . THR A 1 104 ? -2.928 -24.177 3.293 1.00 59.44 104 THR A C 1
ATOM 764 O O . THR A 1 104 ? -3.456 -23.768 2.262 1.00 59.44 104 THR A O 1
ATOM 767 N N . ALA A 1 105 ? -3.549 -24.100 4.471 1.00 64.31 105 ALA A N 1
ATOM 768 C CA . ALA A 1 105 ? -4.844 -23.442 4.641 1.00 64.31 105 ALA A CA 1
ATOM 769 C C . ALA A 1 105 ? -4.686 -22.232 5.566 1.00 64.31 105 ALA A C 1
ATOM 771 O O . ALA A 1 105 ? -3.927 -22.319 6.542 1.00 64.31 105 ALA A O 1
ATOM 772 N N . PRO A 1 106 ? -5.394 -21.118 5.303 1.00 72.81 106 PRO A N 1
ATOM 773 C CA . PRO A 1 106 ? -5.392 -19.990 6.217 1.00 72.81 106 PRO A CA 1
ATOM 774 C C . PRO A 1 106 ? -5.982 -20.402 7.584 1.00 72.81 106 PRO A C 1
ATOM 776 O O . PRO A 1 106 ? -6.666 -21.429 7.694 1.00 72.81 106 PRO A O 1
ATOM 779 N N . PRO A 1 107 ? -5.725 -19.626 8.652 1.00 75.75 107 PRO A N 1
ATOM 780 C CA . PRO A 1 107 ? -6.363 -19.835 9.949 1.00 75.75 107 PRO A CA 1
ATOM 781 C C . PRO A 1 107 ? -7.896 -19.915 9.834 1.00 75.75 107 PRO A C 1
ATOM 783 O O . PRO A 1 107 ? -8.502 -19.227 9.018 1.00 75.75 107 PRO A O 1
ATOM 786 N N . ILE A 1 108 ? -8.534 -20.737 10.675 1.00 77.88 108 ILE A N 1
ATOM 787 C CA . ILE A 1 108 ? -10.003 -20.865 10.712 1.00 77.88 108 ILE A CA 1
ATOM 788 C C . ILE A 1 108 ? -10.639 -19.483 10.931 1.00 77.88 108 ILE A C 1
ATOM 790 O O . ILE A 1 108 ? -10.218 -18.762 11.834 1.00 77.88 108 ILE A O 1
ATOM 794 N N . GLY A 1 109 ? -11.664 -19.157 10.137 1.00 76.81 109 GLY A N 1
ATOM 795 C CA . GLY A 1 109 ? -12.382 -17.878 10.173 1.00 76.81 109 GLY A CA 1
ATOM 796 C C . GLY A 1 109 ? -11.796 -16.805 9.252 1.00 76.81 109 GLY A C 1
ATOM 797 O O . GLY A 1 109 ? -12.418 -15.764 9.069 1.00 76.81 109 GLY A O 1
ATOM 798 N N . ALA A 1 110 ? -10.623 -17.035 8.653 1.00 81.50 110 ALA A N 1
ATOM 799 C CA . ALA A 1 110 ? -10.098 -16.184 7.594 1.00 81.50 110 ALA A CA 1
ATOM 800 C C . ALA A 1 110 ? -10.655 -16.622 6.236 1.00 81.50 110 ALA A C 1
ATOM 802 O O . ALA A 1 110 ? -10.731 -17.814 5.934 1.00 81.50 110 ALA A O 1
ATOM 803 N N . ALA A 1 111 ? -10.992 -15.652 5.392 1.00 78.62 111 ALA A N 1
ATOM 804 C CA . ALA A 1 111 ? -11.362 -15.938 4.020 1.00 78.62 111 ALA A CA 1
ATOM 805 C C . ALA A 1 111 ? -10.161 -16.449 3.212 1.00 78.62 111 ALA A C 1
ATOM 807 O O . ALA A 1 111 ? -8.999 -16.133 3.497 1.00 78.62 111 ALA A O 1
ATOM 808 N N . SER A 1 112 ? -10.470 -17.211 2.161 1.00 72.75 112 SER A N 1
ATOM 809 C CA . SER A 1 112 ? -9.487 -17.705 1.202 1.00 72.75 112 SER A CA 1
ATOM 810 C C . SER A 1 112 ? -8.641 -16.559 0.656 1.00 72.75 112 SER A C 1
ATOM 812 O O . SER A 1 112 ? -9.149 -15.487 0.309 1.00 72.75 112 SER A O 1
ATOM 814 N N . ILE A 1 113 ? -7.338 -16.794 0.565 1.00 70.88 113 ILE A N 1
ATOM 815 C CA . ILE A 1 113 ? -6.432 -15.866 -0.098 1.00 70.88 113 ILE A CA 1
ATOM 816 C C . ILE A 1 113 ? -6.485 -16.181 -1.585 1.00 70.88 113 ILE A C 1
ATOM 818 O O . ILE A 1 113 ? -6.516 -17.346 -1.984 1.00 70.88 113 ILE A O 1
ATOM 822 N N . PHE A 1 114 ? -6.595 -15.138 -2.398 1.00 63.88 114 PHE A N 1
ATOM 823 C CA . PHE A 1 114 ? -6.631 -15.315 -3.837 1.00 63.88 114 PHE A CA 1
ATOM 824 C C . PHE A 1 114 ? -5.287 -15.840 -4.331 1.00 63.88 114 PHE A C 1
ATOM 826 O O . PHE A 1 114 ? -4.252 -15.272 -4.019 1.00 63.88 114 PHE A O 1
ATOM 833 N N . GLU A 1 115 ? -5.325 -16.866 -5.172 1.00 63.91 115 GLU A N 1
ATOM 834 C CA . GLU A 1 115 ? -4.150 -17.391 -5.853 1.00 63.91 115 GLU A CA 1
ATOM 835 C C . GLU A 1 115 ? -4.368 -17.257 -7.362 1.00 63.91 115 GLU A C 1
ATOM 837 O O . GLU A 1 115 ? -5.313 -17.808 -7.933 1.00 63.91 115 GLU A O 1
ATOM 842 N N . GLY A 1 116 ? -3.496 -16.517 -8.036 1.00 70.88 116 GLY A N 1
ATOM 843 C CA . GLY A 1 116 ? -3.476 -16.408 -9.486 1.00 70.88 116 GLY A CA 1
ATOM 844 C C . GLY A 1 116 ? -2.855 -15.117 -10.004 1.00 70.88 116 GLY A C 1
ATOM 845 O O . GLY A 1 116 ? -2.567 -14.176 -9.274 1.00 70.88 116 GLY A O 1
ATOM 846 N N . ILE A 1 117 ? -2.694 -15.061 -11.323 1.00 76.94 117 ILE A N 1
ATOM 847 C CA . ILE A 1 117 ? -2.331 -13.835 -12.037 1.00 76.94 117 ILE A CA 1
ATOM 848 C C . ILE A 1 117 ? -3.618 -13.056 -12.318 1.00 76.94 117 ILE A C 1
ATOM 850 O O . ILE A 1 117 ? -4.539 -13.601 -12.932 1.00 76.94 117 ILE A O 1
ATOM 854 N N . ASP A 1 118 ? -3.681 -11.792 -11.904 1.00 81.94 118 ASP A N 1
ATOM 855 C CA . ASP A 1 118 ? -4.829 -10.909 -1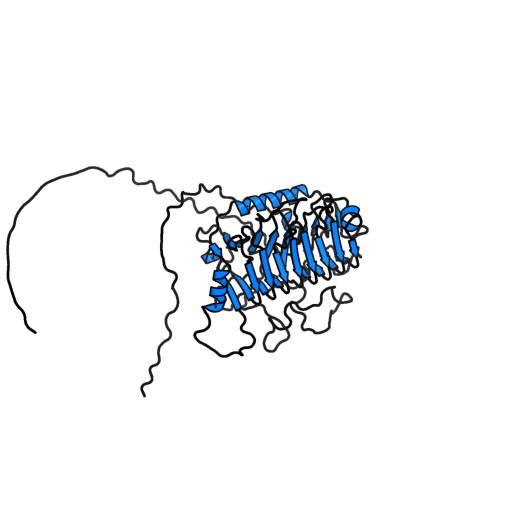2.151 1.00 81.94 118 ASP A CA 1
ATOM 856 C C . ASP A 1 118 ? -4.465 -9.620 -12.906 1.00 81.94 118 ASP A C 1
ATOM 858 O O . ASP A 1 118 ? -5.356 -8.850 -13.268 1.00 81.94 118 ASP A O 1
ATOM 862 N N . TRP A 1 119 ? -3.175 -9.432 -13.209 1.00 88.88 119 TRP A N 1
ATOM 863 C CA . TRP A 1 119 ? -2.630 -8.289 -13.947 1.00 88.88 119 TRP A CA 1
ATOM 864 C C . TRP A 1 119 ? -2.888 -6.939 -13.273 1.00 88.88 119 TRP A C 1
ATOM 866 O O . TRP A 1 119 ? -2.925 -5.886 -13.915 1.00 88.88 119 TRP A O 1
ATOM 876 N N . SER A 1 120 ? -3.031 -6.958 -11.953 1.00 90.12 120 SER A N 1
ATOM 877 C CA . SER A 1 120 ? -3.281 -5.768 -11.149 1.00 90.12 120 SER A CA 1
ATOM 878 C C . SER A 1 120 ? -2.018 -5.046 -10.676 1.00 90.12 120 SER A C 1
ATOM 880 O O . SER A 1 120 ? -2.120 -4.041 -9.976 1.00 90.12 120 SER A O 1
ATOM 882 N N . GLY A 1 121 ? -0.829 -5.500 -11.080 1.00 93.38 121 GLY A N 1
ATOM 883 C CA . GLY A 1 121 ? 0.472 -5.007 -10.622 1.00 93.38 121 GLY A CA 1
ATOM 884 C C . GLY A 1 121 ? 0.826 -3.589 -11.071 1.00 93.38 121 GLY A C 1
ATOM 885 O O . GLY A 1 121 ? 1.994 -3.222 -11.051 1.00 93.38 121 GLY A O 1
ATOM 886 N N . ASN A 1 122 ? -0.142 -2.788 -11.518 1.00 96.12 122 ASN A N 1
ATOM 887 C CA . ASN A 1 122 ? 0.086 -1.425 -11.982 1.00 96.12 122 ASN A CA 1
ATOM 888 C C . ASN A 1 122 ? 0.725 -0.571 -10.879 1.00 96.12 122 ASN A C 1
ATOM 890 O O . ASN A 1 122 ? 0.298 -0.605 -9.721 1.00 96.12 122 ASN A O 1
ATOM 894 N N . MET A 1 123 ? 1.696 0.253 -11.263 1.00 97.69 123 MET A N 1
ATOM 895 C CA . MET A 1 123 ? 2.394 1.163 -10.355 1.00 97.69 123 MET A CA 1
ATOM 896 C C . MET A 1 123 ? 2.295 2.603 -10.852 1.00 97.69 123 MET A C 1
ATOM 898 O O . MET A 1 123 ? 2.301 2.840 -12.061 1.00 97.69 123 MET A O 1
ATOM 902 N N . ALA A 1 124 ? 2.262 3.567 -9.936 1.00 97.69 124 ALA A N 1
ATOM 903 C CA . ALA A 1 124 ? 2.327 4.989 -10.256 1.00 97.69 124 ALA A CA 1
ATOM 904 C C . ALA A 1 124 ? 3.441 5.694 -9.477 1.00 97.69 124 ALA A C 1
ATOM 906 O O . ALA A 1 124 ? 3.541 5.545 -8.263 1.00 97.69 124 ALA A O 1
ATOM 907 N N . VAL A 1 125 ? 4.224 6.522 -10.169 1.00 96.88 125 VAL A N 1
ATOM 908 C CA . VAL A 1 125 ? 5.116 7.520 -9.568 1.00 96.88 125 VAL A CA 1
ATOM 909 C C . VAL A 1 125 ? 4.557 8.899 -9.852 1.00 96.88 125 VAL A C 1
ATOM 911 O O . VAL A 1 125 ? 4.532 9.338 -11.005 1.00 96.88 125 VAL A O 1
ATOM 914 N N . THR A 1 126 ? 4.090 9.586 -8.813 1.00 96.62 126 THR A N 1
ATOM 915 C CA . THR A 1 126 ? 3.337 10.837 -8.984 1.00 96.62 126 THR A CA 1
ATOM 916 C C . THR A 1 126 ? 4.211 12.082 -9.038 1.00 96.62 126 THR A C 1
ATOM 918 O O . THR A 1 126 ? 3.758 13.094 -9.576 1.00 96.62 126 THR A O 1
ATOM 921 N N . SER A 1 127 ? 5.443 12.019 -8.526 1.00 94.00 127 SER A N 1
ATOM 922 C CA . SER A 1 127 ? 6.387 13.136 -8.599 1.00 94.00 127 SER A CA 1
ATOM 923 C C . SER A 1 127 ? 6.937 13.318 -10.015 1.00 94.00 127 SER A C 1
ATOM 925 O O . SER A 1 127 ? 7.333 12.368 -10.697 1.00 94.00 127 SER A O 1
ATOM 927 N N . ASN A 1 128 ? 7.052 14.578 -10.443 1.00 91.88 128 ASN A N 1
ATOM 928 C CA . ASN A 1 128 ? 7.698 14.947 -11.708 1.00 91.88 128 ASN A CA 1
ATOM 929 C C . ASN A 1 128 ? 9.209 14.693 -11.712 1.00 91.88 128 ASN A C 1
ATOM 931 O O . ASN A 1 128 ? 9.853 14.758 -12.767 1.00 91.88 128 ASN A O 1
ATOM 935 N N . THR A 1 129 ? 9.787 14.437 -10.544 1.00 91.62 129 THR A N 1
ATOM 936 C CA . THR A 1 129 ? 11.188 14.080 -10.407 1.00 91.62 129 THR A CA 1
ATOM 937 C C . THR A 1 129 ? 11.393 12.699 -9.803 1.00 91.62 129 THR A C 1
ATOM 939 O O . THR A 1 129 ? 12.483 12.171 -9.950 1.00 91.62 129 THR A O 1
ATOM 942 N N . GLY A 1 130 ? 10.356 12.078 -9.240 1.00 92.88 130 GLY A N 1
ATOM 943 C CA . GLY A 1 130 ? 10.399 10.726 -8.692 1.00 92.88 130 GLY A CA 1
ATOM 944 C C . GLY A 1 130 ? 10.995 9.680 -9.638 1.00 92.88 130 GLY A C 1
ATOM 945 O O . GLY A 1 130 ? 10.861 9.746 -10.867 1.00 92.88 130 GLY A O 1
ATOM 946 N N . THR A 1 131 ? 11.658 8.701 -9.026 1.00 93.69 131 THR A N 1
ATOM 947 C CA . THR A 1 131 ? 12.359 7.596 -9.693 1.00 93.69 131 THR A CA 1
ATOM 948 C C . THR A 1 131 ? 11.893 6.249 -9.153 1.00 93.69 131 THR A C 1
ATOM 950 O O . THR A 1 131 ? 11.414 6.162 -8.018 1.00 93.69 131 THR A O 1
ATOM 953 N N . ILE A 1 132 ? 12.052 5.203 -9.966 1.00 94.38 132 ILE A N 1
ATOM 954 C CA . ILE A 1 132 ? 11.860 3.810 -9.553 1.00 94.38 132 ILE A CA 1
ATOM 955 C C . ILE A 1 132 ? 13.171 3.036 -9.620 1.00 94.38 132 ILE A C 1
ATOM 957 O O . ILE A 1 132 ? 13.960 3.216 -10.548 1.00 94.38 132 ILE A O 1
ATOM 961 N N . ASN A 1 133 ? 13.346 2.125 -8.673 1.00 94.62 133 ASN A N 1
ATOM 962 C CA . ASN A 1 133 ? 14.400 1.126 -8.658 1.00 94.62 133 ASN A CA 1
ATOM 963 C C . ASN A 1 133 ? 13.763 -0.256 -8.640 1.00 94.62 133 ASN A C 1
ATOM 965 O O . ASN A 1 133 ? 13.219 -0.671 -7.625 1.00 94.62 133 ASN A O 1
ATOM 969 N N . LEU A 1 134 ? 13.791 -0.940 -9.778 1.00 94.56 134 LEU A N 1
ATOM 970 C CA . LEU A 1 134 ? 13.158 -2.240 -9.965 1.00 94.56 134 LEU A CA 1
ATOM 971 C C . LEU A 1 134 ? 14.222 -3.253 -10.379 1.00 94.56 134 LEU A C 1
ATOM 973 O O . LEU A 1 134 ? 14.835 -3.094 -11.437 1.00 94.56 134 LEU A O 1
ATOM 977 N N . SER A 1 135 ? 14.426 -4.305 -9.592 1.00 92.00 135 SER A N 1
ATOM 978 C CA . SER A 1 135 ? 15.362 -5.372 -9.953 1.00 92.00 135 SER A CA 1
ATOM 979 C C . SER A 1 135 ? 14.782 -6.760 -9.761 1.00 92.00 135 SER A C 1
ATOM 981 O O . SER A 1 135 ? 14.245 -7.049 -8.699 1.00 92.00 135 SER A O 1
ATOM 983 N N . ASP A 1 136 ? 14.955 -7.637 -10.750 1.00 89.00 136 ASP A N 1
ATOM 984 C CA . ASP A 1 136 ? 14.535 -9.038 -10.646 1.00 89.00 136 ASP A CA 1
ATOM 985 C C . ASP A 1 136 ? 13.033 -9.132 -10.316 1.00 89.00 136 ASP A C 1
ATOM 987 O O . ASP A 1 136 ? 12.634 -9.613 -9.259 1.00 89.00 136 ASP A O 1
ATOM 991 N N . ILE A 1 137 ? 12.191 -8.584 -11.199 1.00 88.81 137 ILE A N 1
ATOM 992 C CA . ILE A 1 137 ? 10.735 -8.519 -11.004 1.00 88.81 137 ILE A CA 1
ATOM 993 C C . ILE A 1 137 ? 9.992 -9.118 -12.191 1.00 88.81 137 ILE A C 1
ATOM 995 O O . ILE A 1 137 ? 10.309 -8.812 -13.339 1.00 88.81 137 ILE A O 1
ATOM 999 N N . ASP A 1 138 ? 8.931 -9.868 -11.913 1.00 89.69 138 ASP A N 1
ATOM 1000 C CA . ASP A 1 138 ? 7.902 -10.181 -12.902 1.00 89.69 138 ASP A CA 1
ATOM 1001 C C . ASP A 1 138 ? 6.673 -9.295 -12.646 1.00 89.69 138 ASP A C 1
ATOM 1003 O O . ASP A 1 138 ? 5.998 -9.409 -11.622 1.00 89.69 138 ASP A O 1
ATOM 1007 N N . LEU A 1 139 ? 6.409 -8.368 -13.571 1.00 91.81 139 LEU A N 1
ATOM 1008 C CA . LEU A 1 139 ? 5.333 -7.382 -13.478 1.00 91.81 139 LEU A CA 1
ATOM 1009 C C . LEU A 1 139 ? 4.159 -7.779 -14.378 1.00 91.81 139 LEU A C 1
ATOM 1011 O O . LEU A 1 139 ? 4.193 -7.555 -15.593 1.00 91.81 139 LEU A O 1
ATOM 1015 N N . PHE A 1 140 ? 3.106 -8.325 -13.778 1.00 91.81 140 PHE A N 1
ATOM 1016 C CA . PHE A 1 140 ? 1.825 -8.610 -14.418 1.00 91.81 140 PHE A CA 1
ATOM 1017 C C . PHE A 1 140 ? 0.904 -7.412 -14.231 1.00 91.81 140 PHE A C 1
ATOM 1019 O O . PHE A 1 140 ? 0.361 -7.178 -13.155 1.00 91.81 140 PHE A O 1
ATOM 1026 N N . ALA A 1 141 ? 0.747 -6.609 -15.273 1.00 92.88 141 ALA A N 1
ATOM 1027 C CA . ALA A 1 141 ? 0.056 -5.335 -15.155 1.00 92.88 141 ALA A CA 1
ATOM 1028 C C . ALA A 1 141 ? -0.612 -4.966 -16.479 1.00 92.88 141 ALA A C 1
ATOM 1030 O O . ALA A 1 141 ? 0.007 -5.089 -17.532 1.00 92.88 141 ALA A O 1
ATOM 1031 N N . ASP A 1 142 ? -1.856 -4.491 -16.434 1.00 90.44 142 ASP A N 1
ATOM 1032 C CA . ASP A 1 142 ? -2.570 -4.033 -17.635 1.00 90.44 142 ASP A CA 1
ATOM 1033 C C . ASP A 1 142 ? -1.949 -2.750 -18.220 1.00 90.44 142 ASP A C 1
ATOM 1035 O O . ASP A 1 142 ? -1.839 -2.592 -19.434 1.00 90.44 142 ASP A O 1
ATOM 1039 N N . THR A 1 143 ? -1.517 -1.825 -17.359 1.00 91.38 143 THR A N 1
ATOM 1040 C CA . THR A 1 143 ? -0.920 -0.539 -17.769 1.00 91.38 143 THR A CA 1
ATOM 1041 C C . THR A 1 143 ? 0.574 -0.431 -17.463 1.00 91.38 143 THR A C 1
ATOM 1043 O O . THR A 1 143 ? 1.253 0.406 -18.061 1.00 91.38 143 THR A O 1
ATOM 1046 N N . GLY A 1 144 ? 1.101 -1.263 -16.562 1.00 94.88 144 GLY A N 1
ATOM 1047 C CA . GLY A 1 144 ? 2.508 -1.246 -16.161 1.00 94.88 144 GLY A CA 1
ATOM 1048 C C . GLY A 1 144 ? 2.825 -0.118 -15.178 1.00 94.88 144 GLY A C 1
ATOM 1049 O O . GLY A 1 144 ? 2.108 0.078 -14.198 1.00 94.88 144 GLY A O 1
ATOM 1050 N N . VAL A 1 145 ? 3.913 0.611 -15.425 1.00 96.44 145 VAL A N 1
ATOM 1051 C CA . VAL A 1 145 ? 4.373 1.724 -14.585 1.00 96.44 145 VAL A CA 1
ATOM 1052 C C . VAL A 1 145 ? 4.016 3.065 -15.225 1.00 96.44 145 VAL A C 1
ATOM 1054 O O . VAL A 1 145 ? 4.456 3.390 -16.330 1.00 96.44 145 VAL A O 1
ATOM 1057 N N . GLN A 1 146 ? 3.243 3.874 -14.511 1.00 96.50 146 GLN A N 1
ATOM 1058 C CA . GLN A 1 146 ? 2.885 5.232 -14.901 1.00 96.50 146 GLN A CA 1
ATOM 1059 C C . GLN A 1 146 ? 3.784 6.236 -14.175 1.00 96.50 146 GLN A C 1
ATOM 1061 O O . GLN A 1 146 ? 3.846 6.249 -12.950 1.00 96.50 146 GLN A O 1
ATOM 1066 N N . CYS A 1 147 ? 4.474 7.099 -14.916 1.00 95.25 147 CYS A N 1
ATOM 1067 C CA . CYS A 1 147 ? 5.370 8.112 -14.357 1.00 95.25 147 CYS A CA 1
ATOM 1068 C C . CYS A 1 147 ? 4.857 9.522 -14.666 1.00 95.25 147 CYS A C 1
ATOM 1070 O O . CYS A 1 147 ? 4.605 9.850 -15.823 1.00 95.25 147 CYS A O 1
ATOM 1072 N N . ALA A 1 148 ? 4.727 10.381 -13.657 1.00 93.62 148 ALA A N 1
ATOM 1073 C CA . ALA A 1 148 ? 4.393 11.790 -13.878 1.00 93.62 148 ALA A CA 1
ATOM 1074 C C . ALA A 1 148 ? 5.537 12.533 -14.586 1.00 93.62 148 ALA A C 1
ATOM 1076 O O . ALA A 1 148 ? 5.336 13.413 -15.425 1.00 93.62 148 ALA A O 1
ATOM 1077 N N . SER A 1 149 ? 6.770 12.127 -14.275 1.00 81.06 149 SER A N 1
ATOM 1078 C CA . SER A 1 149 ? 7.976 12.596 -14.940 1.00 81.06 149 SER A CA 1
ATOM 1079 C C . SER A 1 149 ? 8.075 12.099 -16.390 1.00 81.06 149 SER A C 1
ATOM 1081 O O . SER A 1 149 ? 7.307 11.268 -16.880 1.00 81.06 149 SER A O 1
ATOM 1083 N N . ARG A 1 150 ? 9.080 12.590 -17.124 1.00 82.19 150 ARG A N 1
ATOM 1084 C CA . ARG A 1 150 ? 9.431 11.982 -18.416 1.00 82.19 150 ARG A CA 1
ATOM 1085 C C . ARG A 1 150 ? 9.829 10.528 -18.168 1.00 82.19 150 ARG A C 1
ATOM 1087 O O . ARG A 1 150 ? 10.698 10.300 -17.340 1.00 82.19 150 ARG A O 1
ATOM 1094 N N . VAL A 1 151 ? 9.292 9.585 -18.945 1.00 84.00 151 VAL A N 1
ATOM 1095 C CA . VAL A 1 151 ? 9.571 8.136 -18.824 1.00 84.00 151 VAL A CA 1
ATOM 1096 C C . VAL A 1 151 ? 11.051 7.832 -18.569 1.00 84.00 151 VAL A C 1
ATOM 1098 O O . VAL A 1 151 ? 11.372 7.142 -17.611 1.00 84.00 151 VAL A O 1
ATOM 1101 N N . ASN A 1 152 ? 11.962 8.411 -19.359 1.00 81.75 152 ASN A N 1
ATOM 1102 C CA . ASN A 1 152 ? 13.403 8.195 -19.178 1.00 81.75 152 ASN A CA 1
ATOM 1103 C C . ASN A 1 152 ? 13.922 8.671 -17.815 1.00 81.75 152 ASN A C 1
ATOM 1105 O O . ASN A 1 152 ? 14.777 8.007 -17.244 1.00 81.75 152 ASN A O 1
ATOM 1109 N N . LYS A 1 153 ? 13.381 9.769 -17.275 1.00 82.00 153 LYS A N 1
ATOM 1110 C CA . LYS A 1 153 ? 13.757 10.260 -15.950 1.00 82.00 153 LYS A CA 1
ATOM 1111 C C . LYS A 1 153 ? 13.340 9.282 -14.854 1.00 82.00 153 LYS A C 1
ATOM 1113 O O . LYS A 1 153 ? 14.127 9.002 -13.968 1.00 82.00 153 LYS A O 1
ATOM 1118 N N . CYS A 1 154 ? 12.134 8.739 -14.958 1.00 86.00 154 CYS A N 1
ATOM 1119 C CA . CYS A 1 154 ? 11.578 7.804 -13.985 1.00 86.00 154 CYS A CA 1
ATOM 1120 C C . CYS A 1 154 ? 12.427 6.531 -13.811 1.00 86.00 154 CYS A C 1
ATOM 1122 O O . CYS A 1 154 ? 12.576 6.050 -12.692 1.00 86.00 154 CYS A O 1
ATOM 1124 N N . ILE A 1 155 ? 12.977 5.992 -14.911 1.00 87.38 155 ILE A N 1
ATOM 1125 C CA . ILE A 1 155 ? 13.578 4.644 -14.933 1.00 87.38 155 ILE A CA 1
ATOM 1126 C C . ILE A 1 155 ? 15.080 4.593 -15.251 1.00 87.38 155 ILE A C 1
ATOM 1128 O O . ILE A 1 155 ? 15.698 3.566 -14.992 1.00 87.38 155 ILE A O 1
ATOM 1132 N N . ASN A 1 156 ? 15.656 5.641 -15.857 1.00 77.56 156 ASN A N 1
ATOM 1133 C CA . ASN A 1 156 ? 17.026 5.614 -16.394 1.00 77.56 156 ASN A CA 1
ATOM 1134 C C . ASN A 1 156 ? 17.901 6.820 -16.003 1.00 77.56 156 ASN A C 1
ATOM 1136 O O . ASN A 1 156 ? 19.120 6.728 -16.159 1.00 77.56 156 ASN A O 1
ATOM 1140 N N . ASP A 1 157 ? 17.332 7.948 -15.556 1.00 68.06 157 ASP A N 1
ATOM 1141 C CA . ASP A 1 157 ? 18.120 9.121 -15.150 1.00 68.06 157 ASP A CA 1
ATOM 1142 C C . ASP A 1 157 ? 18.128 9.287 -13.619 1.00 68.06 157 ASP A C 1
ATOM 1144 O O . ASP A 1 157 ? 17.152 9.002 -12.928 1.00 68.06 157 ASP A O 1
ATOM 1148 N N . GLY A 1 158 ? 19.231 9.816 -13.081 1.00 68.88 158 GLY A N 1
ATOM 1149 C CA . GLY A 1 158 ? 19.363 10.093 -11.649 1.00 68.88 158 GLY A CA 1
ATOM 1150 C C . GLY A 1 158 ? 19.545 8.821 -10.818 1.00 68.88 158 GLY A C 1
ATOM 1151 O O . GLY A 1 158 ? 20.491 8.072 -11.050 1.00 68.88 158 GLY A O 1
ATOM 1152 N N . ASN A 1 159 ? 18.660 8.623 -9.837 1.00 72.38 159 ASN A N 1
ATOM 1153 C CA . ASN A 1 159 ? 18.677 7.493 -8.902 1.00 72.38 159 ASN A CA 1
ATOM 1154 C C . ASN A 1 159 ? 17.825 6.297 -9.360 1.00 72.38 159 ASN A C 1
ATOM 1156 O O . ASN A 1 159 ? 17.765 5.327 -8.612 1.00 72.38 159 ASN A O 1
ATOM 1160 N N . GLY A 1 160 ? 17.157 6.378 -10.520 1.00 81.00 160 GLY A N 1
ATOM 1161 C CA . GLY A 1 160 ? 16.301 5.314 -11.049 1.00 81.00 160 GLY A CA 1
ATOM 1162 C C . GLY A 1 160 ? 17.068 4.261 -11.850 1.00 81.00 160 GLY A C 1
ATOM 1163 O O . GLY A 1 160 ? 18.008 4.587 -12.578 1.00 81.00 160 GLY A O 1
ATOM 1164 N N . ASN A 1 161 ? 16.657 3.000 -11.730 1.00 89.62 161 ASN A N 1
ATOM 1165 C CA . ASN A 1 161 ? 17.261 1.868 -12.422 1.00 89.62 161 ASN A CA 1
ATOM 1166 C C . ASN A 1 161 ? 16.271 0.703 -12.553 1.00 89.62 161 ASN A C 1
ATOM 1168 O O . ASN A 1 161 ? 15.635 0.300 -11.582 1.00 89.62 161 ASN A O 1
ATOM 1172 N N . VAL A 1 162 ? 16.191 0.106 -13.741 1.00 90.38 162 VAL A N 1
ATOM 1173 C CA . VAL A 1 162 ? 15.398 -1.104 -13.987 1.00 90.38 162 VAL A CA 1
ATOM 1174 C C . VAL A 1 162 ? 16.305 -2.199 -14.541 1.00 90.38 162 VAL A C 1
ATOM 1176 O O . VAL A 1 162 ? 16.915 -2.032 -15.599 1.00 90.38 162 VAL A O 1
ATOM 1179 N N . SER A 1 163 ? 16.389 -3.339 -13.856 1.00 89.94 163 SER A N 1
ATOM 1180 C CA . SER A 1 163 ? 17.270 -4.447 -14.244 1.00 89.94 163 SER A CA 1
ATOM 1181 C C . SER A 1 163 ? 16.605 -5.806 -14.072 1.00 89.94 163 SER A C 1
ATOM 1183 O O . SER A 1 163 ? 16.095 -6.108 -13.006 1.00 89.94 163 SER A O 1
ATOM 1185 N N . ASN A 1 164 ? 16.660 -6.662 -15.097 1.00 86.75 164 ASN A N 1
ATOM 1186 C CA . ASN A 1 164 ? 16.049 -8.001 -15.059 1.00 86.75 164 ASN A CA 1
ATOM 1187 C C . ASN A 1 164 ? 14.558 -7.995 -14.648 1.00 86.75 164 ASN A C 1
ATOM 1189 O O . ASN A 1 164 ? 14.078 -8.906 -13.983 1.00 86.75 164 ASN A O 1
ATOM 1193 N N . THR A 1 165 ? 13.829 -6.949 -15.039 1.00 89.31 165 THR A N 1
ATOM 1194 C CA . THR A 1 165 ? 12.392 -6.823 -14.780 1.00 89.31 165 THR A CA 1
ATOM 1195 C C . THR A 1 165 ? 11.614 -7.138 -16.046 1.00 89.31 165 THR A C 1
ATOM 1197 O O . THR A 1 165 ? 11.816 -6.469 -17.058 1.00 89.31 165 THR A O 1
ATOM 1200 N N . HIS A 1 166 ? 10.724 -8.124 -16.012 1.00 90.31 166 HIS A N 1
ATOM 1201 C CA . HIS A 1 166 ? 9.890 -8.535 -17.140 1.00 90.31 166 HIS A CA 1
ATOM 1202 C C . HIS A 1 166 ? 8.491 -7.932 -17.041 1.00 90.31 166 HIS A C 1
ATOM 1204 O O . HIS A 1 166 ? 7.894 -7.901 -15.970 1.00 90.31 166 HIS A O 1
ATOM 1210 N N . TYR A 1 167 ? 7.942 -7.492 -18.174 1.00 91.06 167 TYR A N 1
ATOM 1211 C CA . TYR A 1 167 ? 6.591 -6.930 -18.237 1.00 91.06 167 TYR A CA 1
ATOM 1212 C C . TYR A 1 167 ? 5.620 -7.839 -18.996 1.00 91.06 167 TYR A C 1
ATOM 1214 O O . TYR A 1 167 ? 5.874 -8.207 -20.150 1.00 91.06 167 TYR A O 1
ATOM 1222 N N . PHE A 1 168 ? 4.487 -8.156 -18.371 1.00 90.62 168 PHE A N 1
ATOM 1223 C CA . PHE A 1 168 ? 3.423 -9.013 -18.895 1.00 90.62 168 PHE A CA 1
ATOM 1224 C C . PHE A 1 168 ? 2.109 -8.208 -19.032 1.00 90.62 168 PHE A C 1
ATOM 1226 O O . PHE A 1 168 ? 1.348 -8.131 -18.066 1.00 90.62 168 PHE A O 1
ATOM 1233 N N . PRO A 1 169 ? 1.839 -7.598 -20.208 1.00 88.62 169 PRO A N 1
ATOM 1234 C CA . PRO A 1 169 ? 0.635 -6.795 -20.459 1.00 88.62 169 PRO A CA 1
ATOM 1235 C C . PRO A 1 169 ? -0.606 -7.631 -20.773 1.00 88.62 169 PRO A C 1
ATOM 1237 O O . PRO A 1 169 ? -0.485 -8.791 -21.166 1.00 88.62 169 PRO A O 1
ATOM 1240 N N . ASP A 1 170 ? -1.781 -6.994 -20.739 1.00 81.62 170 ASP A N 1
ATOM 1241 C CA . ASP A 1 170 ? -3.016 -7.421 -21.425 1.00 81.62 170 ASP A CA 1
ATOM 1242 C C . ASP A 1 170 ? -3.397 -8.888 -21.210 1.00 81.62 170 ASP A C 1
ATOM 1244 O O . ASP A 1 170 ? -3.782 -9.616 -22.131 1.00 81.62 170 ASP A O 1
ATOM 1248 N N . ARG A 1 171 ? -3.262 -9.355 -19.975 1.00 79.94 171 ARG A N 1
ATOM 1249 C CA . ARG A 1 171 ? -3.547 -10.743 -19.616 1.00 79.94 171 ARG A CA 1
ATOM 1250 C C . ARG A 1 171 ? -2.682 -11.797 -20.312 1.00 79.94 171 ARG A C 1
ATOM 1252 O O . ARG A 1 171 ? -3.052 -12.968 -20.420 1.00 79.94 171 ARG A O 1
ATOM 1259 N N . SER A 1 172 ? -1.522 -11.381 -20.810 1.00 78.12 172 SER A N 1
ATOM 1260 C CA . SER A 1 172 ? -0.569 -12.250 -21.484 1.00 78.12 172 SER A CA 1
ATOM 1261 C C . SER A 1 172 ? 0.133 -13.160 -20.482 1.00 78.12 172 SER A C 1
ATOM 1263 O O . SER A 1 172 ? 0.612 -12.723 -19.437 1.00 78.12 172 SER A O 1
ATOM 1265 N N . THR A 1 173 ? 0.274 -14.432 -20.854 1.00 72.75 173 THR A N 1
ATOM 1266 C CA . THR A 1 173 ? 1.112 -15.417 -20.150 1.00 72.75 173 THR A CA 1
ATOM 1267 C C . THR A 1 173 ? 2.554 -15.428 -20.669 1.00 72.75 173 THR A C 1
ATOM 1269 O O . THR A 1 173 ? 3.335 -16.320 -20.347 1.00 72.75 173 THR A O 1
ATOM 1272 N N . SER A 1 174 ? 2.905 -14.501 -21.561 1.00 78.81 174 SER A N 1
ATOM 1273 C CA . SER A 1 174 ? 4.245 -14.341 -22.128 1.00 78.81 174 SER A CA 1
ATOM 1274 C C . SER A 1 174 ? 4.710 -12.904 -21.961 1.00 78.81 174 SER A C 1
ATOM 1276 O O . SER A 1 174 ? 3.956 -11.968 -22.238 1.00 78.81 174 SER A O 1
ATOM 1278 N N . SER A 1 175 ? 5.960 -12.740 -21.532 1.00 79.69 175 SER A N 1
ATOM 1279 C CA . SER A 1 175 ? 6.556 -11.421 -21.360 1.00 79.69 175 SER A CA 1
ATOM 1280 C C . SER A 1 175 ? 6.618 -10.685 -22.702 1.00 79.69 175 SER A C 1
ATOM 1282 O O . SER A 1 175 ? 6.996 -11.256 -23.727 1.00 79.69 175 SER A O 1
ATOM 1284 N N . SER A 1 176 ? 6.276 -9.399 -22.681 1.00 82.44 176 SER A N 1
ATOM 1285 C CA . SER A 1 176 ? 6.488 -8.464 -23.795 1.00 82.44 176 SER A CA 1
ATOM 1286 C C . SER A 1 176 ? 7.952 -8.014 -23.929 1.00 82.44 176 SER A C 1
ATOM 1288 O O . SER A 1 176 ? 8.312 -7.319 -24.881 1.00 82.44 176 SER A O 1
ATOM 1290 N N . GLY A 1 177 ? 8.803 -8.437 -22.991 1.00 85.75 177 GLY A N 1
ATOM 1291 C CA . GLY A 1 177 ? 10.210 -8.090 -22.888 1.00 85.75 177 GLY A CA 1
ATOM 1292 C C . GLY A 1 177 ? 10.545 -7.486 -21.527 1.00 85.75 177 GLY A C 1
ATOM 1293 O O . GLY A 1 177 ? 9.733 -7.476 -20.598 1.00 85.75 177 GLY A O 1
ATOM 1294 N N . LEU A 1 178 ? 11.769 -6.967 -21.428 1.00 88.12 178 LEU A N 1
ATOM 1295 C CA . LEU A 1 178 ? 12.198 -6.210 -20.259 1.00 88.12 178 LEU A CA 1
ATOM 1296 C C . LEU A 1 178 ? 11.396 -4.908 -20.146 1.00 88.12 178 LEU A C 1
ATOM 1298 O O . LEU A 1 178 ? 11.128 -4.255 -21.159 1.00 88.12 178 LEU A O 1
ATOM 1302 N N . LEU A 1 179 ? 11.037 -4.548 -18.918 1.00 87.56 179 LEU A N 1
ATOM 1303 C CA . LEU A 1 179 ? 10.429 -3.274 -18.563 1.00 87.56 179 LEU A CA 1
ATOM 1304 C C . LEU A 1 179 ? 11.405 -2.128 -18.872 1.00 87.56 179 LEU A C 1
ATOM 1306 O O . LEU A 1 179 ? 12.606 -2.227 -18.619 1.00 87.56 179 LEU A O 1
ATOM 1310 N N . GLY A 1 180 ? 10.885 -1.036 -19.430 1.00 81.38 180 GLY A N 1
ATOM 1311 C CA . GLY A 1 180 ? 11.689 0.057 -19.974 1.00 81.38 180 GLY A CA 1
ATOM 1312 C C . GLY A 1 180 ? 11.928 -0.076 -21.482 1.00 81.38 180 GLY A C 1
ATOM 1313 O O . GLY A 1 180 ? 11.413 -0.974 -22.139 1.00 81.38 180 GLY A O 1
ATOM 1314 N N . ASN A 1 181 ? 12.659 0.872 -22.083 1.00 69.62 181 ASN A N 1
ATOM 1315 C CA . ASN A 1 181 ? 12.931 0.901 -23.534 1.00 69.62 181 ASN A CA 1
ATOM 1316 C C . ASN A 1 181 ? 11.670 0.796 -24.430 1.00 69.62 181 ASN A C 1
ATOM 1318 O O . ASN A 1 181 ? 11.674 0.090 -25.439 1.00 69.62 181 ASN A O 1
ATOM 1322 N N . ASN A 1 182 ? 10.626 1.566 -24.097 1.00 78.38 182 ASN A N 1
ATOM 1323 C CA . ASN A 1 182 ? 9.290 1.597 -24.727 1.00 78.38 182 ASN A CA 1
ATOM 1324 C C . ASN A 1 182 ? 8.320 0.466 -24.331 1.00 78.38 182 ASN A C 1
ATOM 1326 O O . ASN A 1 182 ? 7.236 0.398 -24.907 1.00 78.38 182 ASN A O 1
ATOM 1330 N N . ASN A 1 183 ? 8.656 -0.371 -23.345 1.00 88.56 183 ASN A N 1
ATOM 1331 C CA . ASN A 1 183 ? 7.764 -1.413 -22.833 1.00 88.56 183 ASN A CA 1
ATOM 1332 C C . ASN A 1 183 ? 7.321 -1.123 -21.396 1.00 88.56 183 ASN A C 1
ATOM 1334 O O . ASN A 1 183 ? 8.160 -0.861 -20.534 1.00 88.56 183 ASN A O 1
ATOM 1338 N N . GLY A 1 184 ? 6.012 -1.208 -21.142 1.00 91.12 184 GLY A N 1
ATOM 1339 C CA . GLY A 1 184 ? 5.418 -1.215 -19.797 1.00 91.12 184 GLY A CA 1
ATOM 1340 C C . GLY A 1 184 ? 5.649 0.026 -18.940 1.00 91.12 184 GLY A C 1
ATOM 1341 O O . GLY A 1 184 ? 5.354 -0.014 -17.753 1.00 91.12 184 GLY A O 1
ATOM 1342 N N . VAL A 1 185 ? 6.173 1.114 -19.512 1.00 94.19 185 VAL A N 1
ATOM 1343 C CA . VAL A 1 185 ? 6.359 2.390 -18.818 1.00 94.19 185 VAL A CA 1
ATOM 1344 C C . VAL A 1 185 ? 5.818 3.516 -19.687 1.00 94.19 185 VAL A C 1
ATOM 1346 O O . VAL A 1 185 ? 6.229 3.662 -20.843 1.00 94.19 185 VAL A O 1
ATOM 1349 N N . SER A 1 186 ? 4.924 4.335 -19.140 1.00 94.69 186 SER A N 1
ATOM 1350 C CA . SER A 1 186 ? 4.370 5.498 -19.838 1.00 94.69 186 SER A CA 1
ATOM 1351 C C . SER A 1 186 ? 4.263 6.724 -18.943 1.00 94.69 186 SER A C 1
ATOM 1353 O O . SER A 1 186 ? 4.311 6.637 -17.720 1.00 94.69 186 SER A O 1
ATOM 1355 N N . GLY A 1 187 ? 4.169 7.893 -19.578 1.00 93.88 187 GLY A N 1
ATOM 1356 C CA . GLY A 1 187 ? 3.928 9.152 -18.883 1.00 93.88 187 GLY A CA 1
ATOM 1357 C C . GLY A 1 187 ? 2.437 9.377 -18.628 1.00 93.88 187 GLY A C 1
ATOM 1358 O O . GLY A 1 187 ? 1.625 9.000 -19.475 1.00 93.88 187 GLY A O 1
ATOM 1359 N N . PHE A 1 188 ? 2.081 10.043 -17.530 1.00 96.12 188 PHE A N 1
ATOM 1360 C CA . PHE A 1 188 ? 0.697 10.436 -17.232 1.00 96.12 188 PHE A CA 1
ATOM 1361 C C . PHE A 1 188 ? 0.613 11.771 -16.475 1.00 96.12 188 PHE A C 1
ATOM 1363 O O . PHE A 1 188 ? 1.618 12.278 -15.987 1.00 96.12 188 PHE A O 1
ATOM 1370 N N . ASP A 1 189 ? -0.590 12.348 -16.394 1.00 95.56 189 ASP A N 1
ATOM 1371 C CA . ASP A 1 189 ? -0.883 13.466 -15.487 1.00 95.56 189 ASP A CA 1
ATOM 1372 C C . ASP A 1 189 ? -1.276 12.902 -14.117 1.00 95.56 189 ASP A C 1
ATOM 1374 O O . ASP A 1 189 ? -2.327 12.273 -13.986 1.00 95.56 189 ASP A O 1
ATOM 1378 N N . SER A 1 190 ? -0.426 13.105 -13.108 1.00 96.44 190 SER A N 1
ATOM 1379 C CA . SER A 1 190 ? -0.654 12.620 -11.744 1.00 96.44 190 SER A CA 1
ATOM 1380 C C . SER A 1 190 ? -1.606 13.486 -10.926 1.00 96.44 190 SER A C 1
ATOM 1382 O O . SER A 1 190 ? -2.037 13.050 -9.859 1.00 96.44 190 SER A O 1
ATOM 1384 N N . SER A 1 191 ? -1.979 14.674 -11.413 1.00 96.50 191 SER A N 1
ATOM 1385 C CA . SER A 1 191 ? -2.794 15.630 -10.654 1.00 96.50 191 SER A CA 1
ATOM 1386 C C . SER A 1 191 ? -4.138 15.052 -10.182 1.00 96.50 191 SER A C 1
ATOM 1388 O O . SER A 1 191 ? -4.485 15.271 -9.022 1.00 96.50 191 SER A O 1
ATOM 1390 N N . PRO A 1 192 ? -4.895 14.289 -11.002 1.00 97.00 192 PRO A N 1
ATOM 1391 C CA . PRO A 1 192 ? -6.139 13.671 -10.544 1.00 97.00 192 PRO A CA 1
ATOM 1392 C C . PRO A 1 192 ? -5.929 12.621 -9.445 1.00 97.00 192 PRO A C 1
ATOM 1394 O O . PRO A 1 192 ? -6.684 12.599 -8.480 1.00 97.00 192 PRO A O 1
ATOM 1397 N N . LEU A 1 193 ? -4.878 11.799 -9.556 1.00 97.00 193 LEU A N 1
ATOM 1398 C CA . LEU A 1 193 ? -4.544 10.785 -8.552 1.00 97.00 193 LEU A CA 1
ATOM 1399 C C . LEU A 1 193 ? -4.145 11.429 -7.219 1.00 97.00 193 LEU A C 1
ATOM 1401 O O . LEU A 1 193 ? -4.650 11.036 -6.174 1.00 97.00 193 LEU A O 1
ATOM 1405 N N . LEU A 1 194 ? -3.276 12.443 -7.254 1.00 96.88 194 LEU A N 1
ATOM 1406 C CA . LEU A 1 194 ? -2.885 13.187 -6.054 1.00 96.88 194 LEU A CA 1
ATOM 1407 C C . LEU A 1 194 ? -4.080 13.903 -5.410 1.00 96.88 194 LEU A C 1
ATOM 1409 O O . LEU A 1 194 ? -4.184 13.927 -4.189 1.00 96.88 194 LEU A O 1
ATOM 1413 N N . GLY A 1 195 ? -4.998 14.439 -6.221 1.00 96.69 195 GLY A N 1
ATOM 1414 C CA . GLY A 1 195 ? -6.237 15.040 -5.731 1.00 96.69 195 GLY A CA 1
ATOM 1415 C C . GLY A 1 195 ? -7.146 14.040 -5.011 1.00 96.69 195 GLY A C 1
ATOM 1416 O O . GLY A 1 195 ? -7.689 14.371 -3.963 1.00 96.69 195 GLY A O 1
ATOM 1417 N N . GLU A 1 196 ? -7.291 12.815 -5.526 1.00 96.12 196 GLU A N 1
ATOM 1418 C CA . GLU A 1 196 ? -8.032 11.755 -4.823 1.00 96.12 196 GLU A CA 1
ATOM 1419 C C . GLU A 1 196 ? -7.364 11.365 -3.503 1.00 96.12 196 GLU A C 1
ATOM 1421 O O . GLU A 1 196 ? -8.046 11.262 -2.486 1.00 96.12 196 GLU A O 1
ATOM 1426 N N . ILE A 1 197 ? -6.039 11.189 -3.492 1.00 96.56 197 ILE A N 1
ATOM 1427 C CA . ILE A 1 197 ? -5.291 10.824 -2.279 1.00 96.56 197 ILE A CA 1
ATOM 1428 C C . ILE A 1 197 ? -5.442 11.904 -1.195 1.00 96.56 197 ILE A C 1
ATOM 1430 O O . ILE A 1 197 ? -5.668 11.577 -0.031 1.00 96.56 197 ILE A O 1
ATOM 1434 N N . ASP A 1 198 ? -5.382 13.185 -1.566 1.00 95.94 198 ASP A N 1
ATOM 1435 C CA . ASP A 1 198 ? -5.581 14.313 -0.644 1.00 95.94 198 ASP A CA 1
ATOM 1436 C C . ASP A 1 198 ? -7.011 14.368 -0.070 1.00 95.94 198 ASP A C 1
ATOM 1438 O O . ASP A 1 198 ? -7.211 14.590 1.130 1.00 95.94 198 ASP A O 1
ATOM 1442 N N . LEU A 1 199 ? -8.023 14.084 -0.901 1.00 94.44 199 LEU A N 1
ATOM 1443 C CA . LEU A 1 199 ? -9.412 13.959 -0.447 1.00 94.44 199 LEU A CA 1
ATOM 1444 C C . LEU A 1 199 ? -9.582 12.800 0.538 1.00 94.44 199 LEU A C 1
ATOM 1446 O O . LEU A 1 199 ? -10.266 12.959 1.550 1.00 94.44 199 LEU A O 1
ATOM 1450 N N . TRP A 1 200 ? -8.952 11.655 0.269 1.00 94.38 200 TRP A N 1
ATOM 1451 C CA . TRP A 1 200 ? -8.952 10.505 1.171 1.00 94.38 200 TRP A CA 1
ATOM 1452 C C . TRP A 1 200 ? -8.251 10.801 2.493 1.00 94.38 200 TRP A C 1
ATOM 1454 O O . TRP A 1 200 ? -8.800 10.473 3.544 1.00 94.38 200 TRP A O 1
ATOM 1464 N N . LYS A 1 201 ? -7.096 11.476 2.463 1.00 95.06 201 LYS A N 1
ATOM 1465 C CA . LYS A 1 201 ? -6.416 11.949 3.675 1.00 95.06 201 LYS A CA 1
ATOM 1466 C C . LYS A 1 201 ? -7.354 12.810 4.522 1.00 95.06 201 LYS A C 1
ATOM 1468 O O . LYS A 1 201 ? -7.615 12.481 5.677 1.00 95.06 201 LYS A O 1
ATOM 1473 N N . THR A 1 202 ? -7.928 13.850 3.915 1.00 94.31 202 THR A N 1
ATOM 1474 C CA . THR A 1 202 ? -8.858 14.773 4.588 1.00 94.31 202 THR A CA 1
ATOM 1475 C C . THR A 1 202 ? -10.077 14.039 5.153 1.00 94.31 202 THR A C 1
ATOM 1477 O O . THR A 1 202 ? -10.539 14.342 6.254 1.00 94.31 202 THR A O 1
ATOM 1480 N N . TYR A 1 203 ? -10.616 13.071 4.404 1.00 92.94 203 TYR A N 1
ATOM 1481 C CA . TYR A 1 203 ? -11.736 12.246 4.847 1.00 92.94 203 TYR A CA 1
ATOM 1482 C C . TYR A 1 203 ? -11.376 11.451 6.107 1.00 92.94 203 TYR A C 1
ATOM 1484 O O . TYR A 1 203 ? -12.078 11.578 7.106 1.00 92.94 203 TYR A O 1
ATOM 1492 N N . VAL A 1 204 ? -10.268 10.702 6.085 1.00 93.06 204 VAL A N 1
ATOM 1493 C CA . VAL A 1 204 ? -9.789 9.871 7.207 1.00 93.06 204 VAL A CA 1
ATOM 1494 C C . VAL A 1 204 ? -9.504 10.702 8.463 1.00 93.06 204 VAL A C 1
ATOM 1496 O O . VAL A 1 204 ? -9.888 10.305 9.567 1.00 93.06 204 VAL A O 1
ATOM 1499 N N . GLU A 1 205 ? -8.860 11.861 8.311 1.00 92.50 205 GLU A N 1
ATOM 1500 C CA . GLU A 1 205 ? -8.575 12.791 9.415 1.00 92.50 205 GLU A CA 1
ATOM 1501 C C . GLU A 1 205 ? -9.859 13.352 10.045 1.00 92.50 205 GLU A C 1
ATOM 1503 O O . GLU A 1 205 ? -9.913 13.608 11.248 1.00 92.50 205 GLU A O 1
ATOM 1508 N N . GLY A 1 206 ? -10.918 13.513 9.247 1.00 92.00 206 GLY A N 1
ATOM 1509 C CA . GLY A 1 206 ? -12.220 13.994 9.704 1.00 92.00 206 GLY A CA 1
ATOM 1510 C C . GLY A 1 206 ? -13.058 12.965 10.471 1.00 92.00 206 GLY A C 1
ATOM 1511 O O . GLY A 1 206 ? -14.071 13.341 11.069 1.00 92.00 206 GLY A O 1
ATOM 1512 N N . LEU A 1 207 ? -12.674 11.684 10.461 1.00 91.06 207 LEU A N 1
ATOM 1513 C CA . LEU A 1 207 ? -13.419 10.616 11.128 1.00 91.06 207 LEU A CA 1
ATOM 1514 C C . LEU A 1 207 ? -13.217 10.624 12.648 1.00 91.06 207 LEU A C 1
ATOM 1516 O O . LEU A 1 207 ? -12.177 11.021 13.175 1.00 91.06 207 LEU A O 1
ATOM 1520 N N . THR A 1 208 ? -14.221 10.135 13.375 1.00 92.31 208 THR A N 1
ATOM 1521 C CA . THR A 1 208 ? -14.132 9.903 14.824 1.00 92.31 208 THR A CA 1
ATOM 1522 C C . THR A 1 208 ? -13.883 8.422 15.079 1.00 92.31 208 THR A C 1
ATOM 1524 O O . THR A 1 208 ? -14.577 7.593 14.505 1.00 92.31 208 THR A O 1
ATOM 1527 N N . ALA A 1 209 ? -12.924 8.088 15.945 1.00 92.25 209 ALA A N 1
ATOM 1528 C CA . ALA A 1 209 ? -12.654 6.699 16.303 1.00 92.25 209 ALA A CA 1
ATOM 1529 C C . ALA A 1 209 ? -13.803 6.077 17.112 1.00 92.25 209 ALA A C 1
ATOM 1531 O O . ALA A 1 209 ? -14.287 6.665 18.083 1.00 92.25 209 ALA A O 1
ATOM 1532 N N . ASN A 1 210 ? -14.177 4.848 16.757 1.00 89.62 210 ASN A N 1
ATOM 1533 C CA . ASN A 1 210 ? -15.043 3.972 17.545 1.00 89.62 210 ASN A CA 1
ATOM 1534 C C . ASN A 1 210 ? -14.256 3.291 18.678 1.00 89.62 210 ASN A C 1
ATOM 1536 O O . ASN A 1 210 ? -14.809 3.015 19.745 1.00 89.62 210 ASN A O 1
ATOM 1540 N N . LEU A 1 211 ? -12.966 3.016 18.454 1.00 89.69 211 LEU A N 1
ATOM 1541 C CA . LEU A 1 211 ? -12.094 2.304 19.387 1.00 89.69 211 LEU A CA 1
ATOM 1542 C C . LEU A 1 211 ? -10.659 2.837 19.339 1.00 89.69 211 LEU A C 1
ATOM 1544 O O . LEU A 1 211 ? -10.158 3.176 18.278 1.00 89.69 211 LEU A O 1
ATOM 1548 N N . GLU A 1 212 ? -9.982 2.818 20.486 1.00 88.38 212 GLU A N 1
ATOM 1549 C CA . GLU A 1 212 ? -8.537 3.041 20.596 1.00 88.38 212 GLU A CA 1
ATOM 1550 C C . GLU A 1 212 ? -7.861 1.797 21.200 1.00 88.38 212 GLU A C 1
ATOM 1552 O O . GLU A 1 212 ? -8.185 1.356 22.322 1.00 88.38 212 GLU A O 1
ATOM 1557 N N . ILE A 1 213 ? -6.924 1.217 20.451 1.00 83.31 213 ILE A N 1
ATOM 1558 C CA . ILE A 1 213 ? -6.124 0.056 20.841 1.00 83.31 213 ILE A CA 1
ATOM 1559 C C . ILE A 1 213 ? -4.702 0.526 21.147 1.00 83.31 213 ILE A C 1
ATOM 1561 O O . ILE A 1 213 ? -3.960 0.944 20.264 1.00 83.31 213 ILE A O 1
ATOM 1565 N N . ASP A 1 214 ? -4.323 0.396 22.415 1.00 75.00 214 ASP A N 1
ATOM 1566 C CA . ASP A 1 214 ? -2.958 0.631 22.880 1.00 75.00 214 ASP A CA 1
ATOM 1567 C C . ASP A 1 214 ? -2.207 -0.707 22.992 1.00 75.00 214 ASP A C 1
ATOM 1569 O O . ASP A 1 214 ? -2.824 -1.747 23.252 1.00 75.00 214 ASP A O 1
ATOM 1573 N N . VAL A 1 215 ? -0.886 -0.674 22.828 1.00 59.44 215 VAL A N 1
ATOM 1574 C CA . VAL A 1 215 ? 0.029 -1.828 22.803 1.00 59.44 215 VAL A CA 1
ATOM 1575 C C . VAL A 1 215 ? -0.116 -2.677 24.074 1.00 59.44 215 VAL A C 1
ATOM 1577 O O . VAL A 1 215 ? -0.234 -3.903 24.004 1.00 59.44 215 VAL A O 1
ATOM 1580 N N . ASP A 1 216 ? -0.281 -2.025 25.229 1.00 56.34 216 ASP A N 1
ATOM 1581 C CA . ASP A 1 216 ? -0.511 -2.669 26.531 1.00 56.34 216 ASP A CA 1
ATOM 1582 C C . ASP A 1 216 ? -1.771 -3.563 26.569 1.00 56.34 216 ASP A C 1
ATOM 1584 O O . ASP A 1 216 ? -1.890 -4.471 27.403 1.00 56.34 216 ASP A O 1
ATOM 1588 N N . LYS A 1 217 ? -2.753 -3.321 25.688 1.00 52.41 217 LYS A N 1
ATOM 1589 C CA . LYS A 1 217 ? -3.996 -4.106 25.631 1.00 52.41 217 LYS A CA 1
ATOM 1590 C C . LYS A 1 217 ? -3.823 -5.414 24.856 1.00 52.41 217 LYS A C 1
ATOM 1592 O O . LYS A 1 217 ? -4.530 -6.373 25.169 1.00 52.41 217 LYS A O 1
ATOM 1597 N N . ILE A 1 218 ? -2.888 -5.486 23.906 1.00 52.31 218 ILE A N 1
ATOM 1598 C CA . ILE A 1 218 ? -2.655 -6.689 23.087 1.00 52.31 218 ILE A CA 1
ATOM 1599 C C . ILE A 1 218 ? -1.835 -7.723 23.855 1.00 52.31 218 ILE A C 1
ATOM 1601 O O . ILE A 1 218 ? -2.196 -8.899 23.860 1.00 52.31 218 ILE A O 1
ATOM 1605 N N . ASP A 1 219 ? -0.841 -7.292 24.634 1.00 44.78 219 ASP A N 1
ATOM 1606 C CA . ASP A 1 219 ? -0.170 -8.168 25.603 1.00 44.78 219 ASP A CA 1
ATOM 1607 C C . ASP A 1 219 ? -1.165 -8.740 26.625 1.00 44.78 219 ASP A C 1
ATOM 1609 O O . ASP A 1 219 ? -1.063 -9.894 27.046 1.00 44.78 219 ASP A O 1
ATOM 1613 N N . GLY A 1 220 ? -2.198 -7.966 26.976 1.00 41.59 220 GLY A N 1
ATOM 1614 C CA . GLY A 1 220 ? -3.341 -8.431 27.758 1.00 41.59 220 GLY A CA 1
ATOM 1615 C C . GLY A 1 220 ? -4.168 -9.519 27.060 1.00 41.59 220 GLY A C 1
ATOM 1616 O O . GLY A 1 220 ? -4.552 -10.480 27.727 1.00 41.59 220 GLY A O 1
ATOM 1617 N N . TYR A 1 221 ? -4.402 -9.406 25.750 1.00 41.03 221 TYR A N 1
ATOM 1618 C CA . TYR A 1 221 ? -5.077 -10.425 24.930 1.00 41.03 221 TYR A CA 1
ATOM 1619 C C . TYR A 1 221 ? -4.235 -11.703 24.784 1.00 41.03 221 TYR A C 1
ATOM 1621 O O . TYR A 1 221 ? -4.760 -12.807 24.923 1.00 41.03 221 TYR A O 1
ATOM 1629 N N . ASN A 1 222 ? -2.919 -11.563 24.605 1.00 38.66 222 ASN A N 1
ATOM 1630 C CA . ASN A 1 222 ? -1.981 -12.685 24.521 1.00 38.66 222 ASN A CA 1
ATOM 1631 C C . ASN A 1 222 ? -1.769 -13.391 25.874 1.00 38.66 222 ASN A C 1
ATOM 1633 O O . ASN A 1 222 ? -1.557 -14.604 25.911 1.00 38.66 222 ASN A O 1
ATOM 1637 N N . ALA A 1 223 ? -1.859 -12.671 27.000 1.00 37.59 223 ALA A N 1
ATOM 1638 C CA . ALA A 1 223 ? -1.537 -13.215 28.321 1.00 37.59 223 ALA A CA 1
ATOM 1639 C C . ALA A 1 223 ? -2.742 -13.621 29.193 1.00 37.59 223 ALA A C 1
ATOM 1641 O O . ALA A 1 223 ? -2.541 -14.388 30.142 1.00 37.59 223 ALA A O 1
ATOM 1642 N N . LYS A 1 224 ? -3.970 -13.125 28.955 1.00 36.47 224 LYS A N 1
ATOM 1643 C CA . LYS A 1 224 ? -5.078 -13.310 29.922 1.00 36.47 224 LYS A CA 1
ATOM 1644 C C . LYS A 1 224 ? -6.123 -14.372 29.588 1.00 36.47 224 LYS A C 1
ATOM 1646 O O . LYS A 1 224 ? -6.722 -14.858 30.544 1.00 36.47 224 LYS A O 1
ATOM 1651 N N . ASP A 1 225 ? -6.276 -14.819 28.338 1.00 39.97 225 ASP A N 1
ATOM 1652 C CA . ASP A 1 225 ? -7.427 -15.674 27.980 1.00 39.97 225 ASP A CA 1
ATOM 1653 C C . ASP A 1 225 ? -7.158 -17.148 27.638 1.00 39.97 225 ASP A C 1
ATOM 1655 O O . ASP A 1 225 ? -8.112 -17.881 27.387 1.00 39.97 225 ASP A O 1
ATOM 1659 N N . LYS A 1 226 ? -5.926 -17.677 27.724 1.00 40.91 226 LYS A N 1
ATOM 1660 C CA . LYS A 1 226 ? -5.706 -19.139 27.568 1.00 40.91 226 LYS A CA 1
ATOM 1661 C C . LYS A 1 226 ? -4.684 -19.752 28.520 1.00 40.91 226 LYS A C 1
ATOM 1663 O O . LYS A 1 226 ? -3.763 -20.453 28.112 1.00 40.91 226 LYS A O 1
ATOM 1668 N N . LYS A 1 227 ? -4.903 -19.583 29.828 1.00 38.91 227 LYS A N 1
ATOM 1669 C CA . LYS A 1 227 ? -4.368 -20.537 30.822 1.00 38.91 227 LYS A CA 1
ATOM 1670 C C . LYS A 1 227 ? -5.430 -21.334 31.575 1.00 38.91 227 LYS A C 1
ATOM 1672 O O . LYS A 1 227 ? -5.077 -22.091 32.477 1.00 38.91 227 LYS A O 1
ATOM 1677 N N . SER A 1 228 ? -6.703 -21.224 31.203 1.00 37.94 228 SER A N 1
ATOM 1678 C CA . SER A 1 228 ? -7.747 -22.078 31.766 1.00 37.94 228 SER A CA 1
ATOM 1679 C C . SER A 1 228 ? -8.493 -22.842 30.683 1.00 37.94 228 SER A C 1
ATOM 1681 O O . SER A 1 228 ? -9.329 -22.291 29.977 1.00 37.94 228 SER A O 1
ATOM 1683 N N . ASP A 1 229 ? -8.188 -24.135 30.689 1.00 37.19 229 ASP A N 1
ATOM 1684 C CA . ASP A 1 229 ? -9.031 -25.260 30.309 1.00 37.19 229 ASP A CA 1
ATOM 1685 C C . ASP A 1 229 ? -9.124 -25.653 28.824 1.00 37.19 229 ASP A C 1
ATOM 1687 O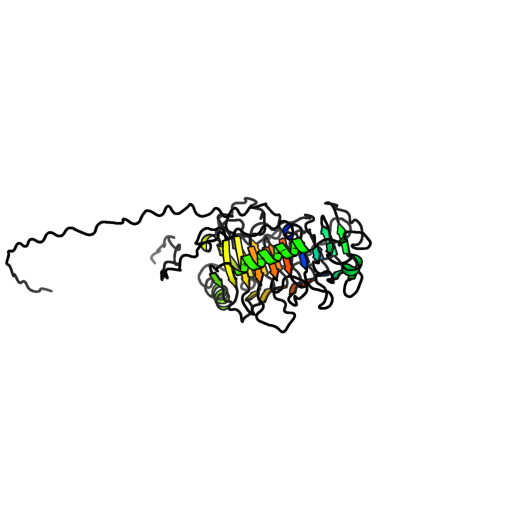 O . ASP A 1 229 ? -9.866 -25.078 28.035 1.00 37.19 229 ASP A O 1
ATOM 1691 N N . VAL A 1 230 ? -8.475 -26.807 28.570 1.00 36.91 230 VAL A N 1
ATOM 1692 C CA . VAL A 1 230 ? -8.630 -27.773 27.460 1.00 36.91 230 VAL A CA 1
ATOM 1693 C C . VAL A 1 230 ? -7.819 -27.431 26.199 1.00 36.91 230 VAL A C 1
ATOM 1695 O O . VAL A 1 230 ? -8.049 -26.414 25.571 1.00 36.91 230 VAL A O 1
ATOM 1698 N N . ASP A 1 231 ? -6.883 -28.226 25.677 1.00 34.75 231 ASP A N 1
ATOM 1699 C CA . ASP A 1 231 ? -6.198 -29.453 26.087 1.00 34.75 231 ASP A CA 1
ATOM 1700 C C . ASP A 1 231 ? -4.953 -29.555 25.171 1.00 34.75 231 ASP A C 1
ATOM 1702 O O . ASP A 1 231 ? -5.074 -29.561 23.950 1.00 34.75 231 ASP A O 1
ATOM 1706 N N . ARG A 1 232 ? -3.759 -29.660 25.759 1.00 35.84 232 ARG A N 1
ATOM 1707 C CA . ARG A 1 232 ? -2.727 -30.635 25.363 1.00 35.84 232 ARG A CA 1
ATOM 1708 C C . ARG A 1 232 ? -2.414 -30.812 23.857 1.00 35.84 232 ARG A C 1
ATOM 1710 O O . ARG A 1 232 ? -2.482 -31.930 23.349 1.00 35.84 232 ARG A O 1
ATOM 1717 N N . PHE A 1 233 ? -1.936 -29.760 23.201 1.00 33.12 233 PHE A N 1
ATOM 1718 C CA . PHE A 1 233 ? -1.003 -29.884 22.073 1.00 33.12 233 PHE A CA 1
ATOM 1719 C C . PHE A 1 233 ? 0.326 -29.229 22.469 1.00 33.12 233 PHE A C 1
ATOM 1721 O O . PHE A 1 233 ? 0.321 -28.263 23.223 1.00 33.12 233 PHE A O 1
ATOM 1728 N N . ASP A 1 234 ? 1.433 -29.849 22.059 1.00 37.44 234 ASP A N 1
ATOM 1729 C CA . ASP A 1 234 ? 2.825 -29.565 22.437 1.00 37.44 234 ASP A CA 1
ATOM 1730 C C . ASP A 1 234 ? 3.165 -28.089 22.722 1.00 37.44 234 ASP A C 1
ATOM 1732 O O . ASP A 1 234 ? 2.840 -27.195 21.944 1.00 37.44 234 ASP A O 1
ATOM 1736 N N . ASP A 1 235 ? 3.952 -27.875 23.781 1.00 39.78 235 ASP A N 1
ATOM 1737 C CA . ASP A 1 235 ? 4.531 -26.600 24.251 1.00 39.78 235 ASP A CA 1
ATOM 1738 C C . ASP A 1 235 ? 5.446 -25.875 23.224 1.00 39.78 235 ASP A C 1
ATOM 1740 O O . ASP A 1 235 ? 6.143 -24.929 23.582 1.00 39.78 235 ASP A O 1
ATOM 1744 N N . ASN A 1 236 ? 5.461 -26.277 21.949 1.00 39.44 236 ASN A N 1
ATOM 1745 C CA . ASN A 1 236 ? 6.382 -25.756 20.933 1.00 39.44 236 ASN A CA 1
ATOM 1746 C C . ASN A 1 236 ? 5.733 -24.918 19.819 1.00 39.44 236 ASN A C 1
ATOM 1748 O O . ASN A 1 236 ? 6.461 -24.459 18.944 1.00 39.44 236 ASN A O 1
ATOM 1752 N N . LEU A 1 237 ? 4.412 -24.694 19.808 1.00 45.72 237 LEU A N 1
ATOM 1753 C CA . LEU A 1 237 ? 3.779 -23.899 18.741 1.00 45.72 237 LEU A CA 1
ATOM 1754 C C . LEU A 1 237 ? 2.391 -23.360 19.139 1.00 45.72 237 LEU A C 1
ATOM 1756 O O . LEU A 1 237 ? 1.392 -23.617 18.469 1.00 45.72 237 LEU A O 1
ATOM 1760 N N . VAL A 1 238 ? 2.285 -22.640 20.262 1.00 50.69 238 VAL A N 1
ATOM 1761 C CA . VAL A 1 238 ? 1.011 -21.992 20.626 1.00 50.69 238 VAL A CA 1
ATOM 1762 C C . VAL A 1 238 ? 0.792 -20.798 19.696 1.00 50.69 238 VAL A C 1
ATOM 1764 O O . VAL A 1 238 ? 1.346 -19.722 19.890 1.00 50.69 238 VAL A O 1
ATOM 1767 N N . ARG A 1 239 ? 0.018 -21.038 18.635 1.00 62.16 239 ARG A N 1
ATOM 1768 C CA . ARG A 1 239 ? -0.404 -20.047 17.640 1.00 62.16 239 ARG A CA 1
ATOM 1769 C C . ARG A 1 239 ? -1.401 -19.084 18.286 1.00 62.16 239 ARG A C 1
ATOM 1771 O O . ARG A 1 239 ? -2.394 -19.530 18.867 1.00 62.16 239 ARG A O 1
ATOM 1778 N N . HIS A 1 240 ? -1.153 -17.784 18.167 1.00 69.12 240 HIS A N 1
ATOM 1779 C CA . HIS A 1 240 ? -2.094 -16.757 18.600 1.00 69.12 240 HIS A CA 1
ATOM 1780 C C . HIS A 1 240 ? -2.839 -16.235 17.373 1.00 69.12 240 HIS A C 1
ATOM 1782 O O . HIS A 1 240 ? -2.253 -15.612 16.495 1.00 69.12 240 HIS A O 1
ATOM 1788 N N . THR A 1 241 ? -4.129 -16.550 17.302 1.00 77.31 241 THR A N 1
ATOM 1789 C CA . THR A 1 241 ? -5.061 -15.924 16.366 1.00 77.31 241 THR A CA 1
ATOM 1790 C C . THR A 1 241 ? -5.992 -15.052 17.187 1.00 77.31 241 THR A C 1
ATOM 1792 O O . THR A 1 241 ? -6.548 -15.529 18.183 1.00 77.31 241 THR A O 1
ATOM 1795 N N . PHE A 1 242 ? -6.156 -13.795 16.791 1.00 81.19 242 PHE A N 1
ATOM 1796 C CA . PHE A 1 242 ? -7.152 -12.912 17.382 1.00 81.19 242 PHE A CA 1
ATOM 1797 C C . PHE A 1 242 ? -8.046 -12.325 16.299 1.00 81.19 242 PHE A C 1
ATOM 1799 O O . PHE A 1 242 ? -7.624 -12.110 15.164 1.00 81.19 242 PHE A O 1
ATOM 1806 N N . GLU A 1 243 ? -9.301 -12.099 16.665 1.00 85.19 243 GLU A N 1
ATOM 1807 C CA . GLU A 1 243 ? -10.350 -11.677 15.750 1.00 85.19 243 GLU A CA 1
ATOM 1808 C C . GLU A 1 243 ? -10.910 -10.327 16.194 1.00 85.19 243 GLU A C 1
ATOM 1810 O O . GLU A 1 243 ? -11.116 -10.083 17.385 1.00 85.19 243 GLU A O 1
ATOM 1815 N N . THR A 1 244 ? -11.142 -9.433 15.239 1.00 87.50 244 THR A N 1
ATOM 1816 C CA . THR A 1 244 ? -11.850 -8.169 15.451 1.00 87.50 244 THR A CA 1
ATOM 1817 C C . THR A 1 244 ? -13.191 -8.223 14.737 1.00 87.50 244 THR A C 1
ATOM 1819 O O . THR A 1 244 ? -13.225 -8.270 13.512 1.00 87.50 244 THR A O 1
ATOM 1822 N N . ASP A 1 245 ? -14.278 -8.193 15.508 1.00 88.12 245 ASP A N 1
ATOM 1823 C CA . ASP A 1 245 ? -15.649 -8.116 14.999 1.00 88.12 245 ASP A CA 1
ATOM 1824 C C . ASP A 1 245 ? -16.016 -6.654 14.704 1.00 88.12 245 ASP A C 1
ATOM 1826 O O . ASP A 1 245 ? -16.256 -5.857 15.614 1.00 88.12 245 ASP A O 1
ATOM 1830 N N . LEU A 1 246 ? -16.028 -6.297 13.422 1.00 87.44 246 LEU A N 1
ATOM 1831 C CA . LEU A 1 246 ? -16.322 -4.950 12.950 1.00 87.44 246 LEU A CA 1
ATOM 1832 C C . LEU A 1 246 ? -17.781 -4.552 13.177 1.00 87.44 246 LEU A C 1
ATOM 1834 O O . LEU A 1 246 ? -18.039 -3.389 13.484 1.00 87.44 246 LEU A O 1
ATOM 1838 N N . ASP A 1 247 ? -18.726 -5.492 13.083 1.00 85.19 247 ASP A N 1
ATOM 1839 C CA . ASP A 1 247 ? -20.151 -5.186 13.270 1.00 85.19 247 ASP A CA 1
ATOM 1840 C C . ASP A 1 247 ? -20.437 -4.780 14.726 1.00 85.19 247 ASP A C 1
ATOM 1842 O O . ASP A 1 247 ? -21.359 -4.013 15.005 1.00 85.19 247 ASP A O 1
ATOM 1846 N N . ALA A 1 248 ? -19.633 -5.279 15.670 1.00 87.31 248 ALA A N 1
ATOM 1847 C CA . ALA A 1 248 ? -19.703 -4.881 17.071 1.00 87.31 248 ALA A CA 1
ATOM 1848 C C . ALA A 1 248 ? -19.100 -3.487 17.344 1.00 87.31 248 ALA A C 1
ATOM 1850 O O . ALA A 1 248 ? -19.442 -2.872 18.358 1.00 87.31 248 ALA A O 1
ATOM 1851 N N . LEU A 1 249 ? -18.204 -2.998 16.477 1.00 88.75 249 LEU A N 1
ATOM 1852 C CA . LEU A 1 249 ? -17.533 -1.698 16.616 1.00 88.75 249 LEU A CA 1
ATOM 1853 C C . LEU A 1 249 ? -18.283 -0.556 15.912 1.00 88.75 249 LEU A C 1
ATOM 1855 O O . LEU A 1 249 ? -18.271 0.573 16.408 1.00 88.75 249 LEU A O 1
ATOM 1859 N N . ASP A 1 250 ? -18.963 -0.848 14.805 1.00 85.69 250 ASP A N 1
ATOM 1860 C CA . ASP A 1 250 ? -19.824 0.077 14.054 1.00 85.69 250 ASP A CA 1
ATOM 1861 C C . ASP A 1 250 ? -21.160 0.308 14.791 1.00 85.69 250 ASP A C 1
ATOM 1863 O O . ASP A 1 250 ? -22.229 -0.202 14.451 1.00 85.69 250 ASP A O 1
ATOM 1867 N N . THR A 1 251 ? -21.082 1.033 15.910 1.00 84.69 251 THR A N 1
ATOM 1868 C CA . THR A 1 251 ? -22.228 1.241 16.813 1.00 84.69 251 THR A CA 1
ATOM 1869 C C . THR A 1 251 ? -23.263 2.243 16.297 1.00 84.69 251 THR A C 1
ATOM 1871 O O . THR A 1 251 ? -24.396 2.256 16.787 1.00 84.69 251 THR A O 1
ATOM 1874 N N . ASP A 1 252 ? -22.889 3.103 15.353 1.00 83.75 252 ASP A N 1
ATOM 1875 C CA . ASP A 1 252 ? -23.763 4.070 14.687 1.00 83.75 252 ASP A CA 1
ATOM 1876 C C . ASP A 1 252 ? -24.352 3.544 13.371 1.00 83.75 252 ASP A C 1
ATOM 1878 O O . ASP A 1 252 ? -25.341 4.107 12.886 1.00 83.75 252 ASP A O 1
ATOM 1882 N N . GLY A 1 253 ? -23.857 2.405 12.879 1.00 83.19 253 GLY A N 1
ATOM 1883 C CA . GLY A 1 253 ? -24.421 1.656 11.763 1.00 83.19 253 GLY A CA 1
ATOM 1884 C C . GLY A 1 253 ? -24.191 2.335 10.419 1.00 83.19 253 GLY A C 1
ATOM 1885 O O . GLY A 1 253 ? -25.038 2.213 9.526 1.00 83.19 253 GLY A O 1
ATOM 1886 N N . ASP A 1 254 ? -23.104 3.094 10.287 1.00 80.12 254 ASP A N 1
ATOM 1887 C CA . ASP A 1 254 ? -22.744 3.787 9.051 1.00 80.12 254 ASP A CA 1
ATOM 1888 C C . ASP A 1 254 ? -21.968 2.884 8.071 1.00 80.12 254 ASP A C 1
ATOM 1890 O O . ASP A 1 254 ? -21.781 3.247 6.905 1.00 80.12 254 ASP A O 1
ATOM 1894 N N . GLY A 1 255 ? -21.626 1.664 8.501 1.00 82.69 255 GLY A N 1
ATOM 1895 C CA . GLY A 1 255 ? -20.868 0.686 7.731 1.00 82.69 255 GLY A CA 1
ATOM 1896 C C . GLY A 1 255 ? -19.356 0.825 7.902 1.00 82.69 255 GLY A C 1
ATOM 1897 O O . GLY A 1 255 ? -18.613 0.198 7.139 1.00 82.69 255 GLY A O 1
ATOM 1898 N N . LEU A 1 256 ? -18.882 1.624 8.860 1.00 86.00 256 LEU A N 1
ATOM 1899 C CA . LEU A 1 256 ? -17.473 1.920 9.060 1.00 86.00 256 LEU A CA 1
ATOM 1900 C C . LEU A 1 256 ? -17.075 1.797 10.535 1.00 86.00 256 LEU A C 1
ATOM 1902 O O . LEU A 1 256 ? -17.591 2.465 11.420 1.00 86.00 256 LEU A O 1
ATOM 1906 N N . ALA A 1 257 ? -16.074 0.966 10.798 1.00 90.69 257 ALA A N 1
ATOM 1907 C CA . ALA A 1 257 ? -15.390 0.920 12.078 1.00 90.69 257 ALA A CA 1
ATOM 1908 C C . ALA A 1 257 ? -14.058 1.670 11.961 1.00 90.69 257 ALA A C 1
ATOM 1910 O O . ALA A 1 257 ? -13.177 1.284 11.192 1.00 90.69 257 ALA A O 1
ATOM 1911 N N . VAL A 1 258 ? -13.895 2.738 12.732 1.00 93.56 258 VAL A N 1
ATOM 1912 C CA . VAL A 1 258 ? -12.673 3.540 12.806 1.00 93.56 258 VAL A CA 1
ATOM 1913 C C . VAL A 1 258 ? -11.937 3.182 14.090 1.00 93.56 258 VAL A C 1
ATOM 1915 O O . VAL A 1 258 ? -12.460 3.346 15.194 1.00 93.56 258 VAL A O 1
ATOM 1918 N N . ILE A 1 259 ? -10.723 2.665 13.951 1.00 94.00 259 ILE A N 1
ATOM 1919 C CA . ILE A 1 259 ? -9.907 2.174 15.055 1.00 94.00 259 ILE A CA 1
ATOM 1920 C C . ILE A 1 259 ? -8.590 2.934 15.070 1.00 94.00 259 ILE A C 1
ATOM 1922 O O . ILE A 1 259 ? -7.840 2.916 14.102 1.00 94.00 259 ILE A O 1
ATOM 1926 N N . ASP A 1 260 ? -8.280 3.550 16.196 1.00 93.31 260 ASP A N 1
ATOM 1927 C CA . ASP A 1 260 ? -6.997 4.192 16.428 1.00 93.31 260 ASP A CA 1
ATOM 1928 C C . ASP A 1 260 ? -6.020 3.180 17.030 1.00 93.31 260 ASP A C 1
ATOM 1930 O O . ASP A 1 260 ? -6.333 2.513 18.021 1.00 93.31 260 ASP A O 1
ATOM 1934 N N . LEU A 1 261 ? -4.847 3.047 16.414 1.00 90.38 261 LEU A N 1
ATOM 1935 C CA . LEU A 1 261 ? -3.765 2.174 16.851 1.00 90.38 261 LEU A CA 1
ATOM 1936 C C . LEU A 1 261 ? -2.619 3.002 17.434 1.00 90.38 261 LEU A C 1
ATOM 1938 O O . LEU A 1 261 ? -2.095 3.916 16.791 1.00 90.38 261 LEU A O 1
ATOM 1942 N N . GLY A 1 262 ? -2.202 2.612 18.637 1.00 82.44 262 GLY A N 1
ATOM 1943 C CA . GLY A 1 262 ? -1.113 3.242 19.369 1.00 82.44 262 GLY A CA 1
ATOM 1944 C C . GLY A 1 262 ? -1.547 4.462 20.179 1.00 82.44 262 GLY A C 1
ATOM 1945 O O . GLY A 1 262 ? -2.566 5.100 19.925 1.00 82.44 262 GLY A O 1
ATOM 1946 N N . ASN A 1 263 ? -0.727 4.786 21.175 1.00 76.25 263 ASN A N 1
ATOM 1947 C CA . ASN A 1 263 ? -0.904 5.938 22.062 1.00 76.25 263 ASN A CA 1
ATOM 1948 C C . ASN A 1 263 ? -0.198 7.212 21.545 1.00 76.25 263 ASN A C 1
ATOM 1950 O O . ASN A 1 263 ? -0.128 8.222 22.254 1.00 76.25 263 ASN A O 1
ATOM 1954 N N . GLY A 1 264 ? 0.365 7.150 20.331 1.00 73.56 264 GLY A N 1
ATOM 1955 C CA . GLY A 1 264 ? 1.101 8.235 19.694 1.00 73.56 264 GLY A CA 1
ATOM 1956 C C . GLY A 1 264 ? 2.555 8.390 20.133 1.00 73.56 264 GLY A C 1
ATOM 1957 O O . GLY A 1 264 ? 3.132 9.435 19.840 1.00 73.56 264 GLY A O 1
ATOM 1958 N N . LYS A 1 265 ? 3.130 7.415 20.852 1.00 75.00 265 LYS A N 1
ATOM 1959 C CA . LYS A 1 265 ? 4.524 7.446 21.339 1.00 75.00 265 LYS A CA 1
ATOM 1960 C C . LYS A 1 265 ? 5.268 6.133 21.159 1.00 75.00 265 LYS A C 1
ATOM 1962 O O . LYS A 1 265 ? 6.450 6.151 20.844 1.00 75.00 265 LYS A O 1
ATOM 1967 N N . ASP A 1 266 ? 4.594 5.022 21.430 1.00 82.88 266 ASP A N 1
ATOM 1968 C CA . ASP A 1 266 ? 5.176 3.692 21.293 1.00 82.88 266 ASP A CA 1
ATOM 1969 C C . ASP A 1 266 ? 4.754 3.072 19.961 1.00 82.88 266 ASP A C 1
ATOM 1971 O O . ASP A 1 266 ? 3.629 3.285 19.498 1.00 82.88 266 ASP A O 1
ATOM 1975 N N . ASP A 1 267 ? 5.644 2.284 19.365 1.00 87.12 267 ASP A N 1
ATOM 1976 C CA . ASP A 1 267 ? 5.348 1.521 18.156 1.00 87.12 267 ASP A CA 1
ATOM 1977 C C . ASP A 1 267 ? 4.311 0.428 18.428 1.00 87.12 267 ASP A C 1
ATOM 1979 O O . ASP A 1 267 ? 4.379 -0.306 19.421 1.00 87.12 267 ASP A O 1
ATOM 1983 N N . PHE A 1 268 ? 3.385 0.254 17.491 1.00 88.12 268 PHE A N 1
ATOM 1984 C CA . PHE A 1 268 ? 2.424 -0.833 17.504 1.00 88.12 268 PHE A CA 1
ATOM 1985 C C . PHE A 1 268 ? 3.068 -2.059 16.862 1.00 88.12 268 PHE A C 1
ATOM 1987 O O . PHE A 1 268 ? 3.330 -2.083 15.662 1.00 88.12 268 PHE A O 1
ATOM 1994 N N . ASN A 1 269 ? 3.353 -3.077 17.672 1.00 87.06 269 ASN A N 1
ATOM 1995 C CA . ASN A 1 269 ? 4.087 -4.263 17.245 1.00 87.06 269 ASN A CA 1
ATOM 1996 C C . ASN A 1 269 ? 3.182 -5.495 17.276 1.00 87.06 269 ASN A C 1
ATOM 1998 O O . ASN A 1 269 ? 2.584 -5.807 18.306 1.00 87.06 269 ASN A O 1
ATOM 2002 N N . LEU A 1 270 ? 3.132 -6.227 16.167 1.00 86.75 270 LEU A N 1
ATOM 2003 C CA . LEU A 1 270 ? 2.512 -7.544 16.073 1.00 86.75 270 LEU A CA 1
ATOM 2004 C C . LEU A 1 270 ? 3.561 -8.554 15.608 1.00 86.75 270 LEU A C 1
ATOM 2006 O O . LEU A 1 270 ? 4.108 -8.426 14.515 1.00 86.75 270 LEU A O 1
ATOM 2010 N N . ASP A 1 271 ? 3.839 -9.559 16.435 1.00 85.44 271 ASP A N 1
ATOM 2011 C CA . ASP A 1 271 ? 4.805 -10.615 16.129 1.00 85.44 271 ASP A CA 1
ATOM 2012 C C . ASP A 1 271 ? 4.191 -11.998 16.350 1.00 85.44 271 ASP A C 1
ATOM 2014 O O . ASP A 1 271 ? 3.450 -12.220 17.313 1.00 85.44 271 ASP A O 1
ATOM 2018 N N . ASN A 1 272 ? 4.504 -12.925 15.444 1.00 82.06 272 ASN A N 1
ATOM 2019 C CA . ASN A 1 272 ? 4.080 -14.321 15.485 1.00 82.06 272 ASN A CA 1
ATOM 2020 C C . ASN A 1 272 ? 2.562 -14.514 15.719 1.00 82.06 272 ASN A C 1
ATOM 2022 O O . ASN A 1 272 ? 2.127 -15.422 16.433 1.00 82.06 272 ASN A O 1
ATOM 2026 N N . THR A 1 273 ? 1.730 -13.669 15.100 1.00 83.00 273 THR A N 1
ATOM 2027 C CA . THR A 1 273 ? 0.272 -13.643 15.310 1.00 83.00 273 THR A CA 1
ATOM 2028 C C . THR A 1 273 ? -0.509 -13.618 13.995 1.00 83.00 273 THR A C 1
ATOM 2030 O O . THR A 1 273 ? 0.014 -13.208 12.964 1.00 83.00 273 THR A O 1
ATOM 2033 N N . ASP A 1 274 ? -1.732 -14.137 14.013 1.00 85.56 274 ASP A N 1
ATOM 2034 C CA . ASP A 1 274 ? -2.677 -14.016 12.902 1.00 85.56 274 ASP A CA 1
ATOM 2035 C C . ASP A 1 274 ? -3.821 -13.110 13.363 1.00 85.56 274 ASP A C 1
ATOM 2037 O O . ASP A 1 274 ? -4.505 -13.413 14.345 1.00 85.56 274 ASP A O 1
ATOM 2041 N N . TRP A 1 275 ? -4.025 -11.994 12.672 1.00 90.69 275 TRP A N 1
ATOM 2042 C CA . TRP A 1 275 ? -5.118 -11.070 12.940 1.00 90.69 275 TRP A CA 1
ATOM 2043 C C . TRP A 1 275 ? -6.211 -11.246 11.893 1.00 90.69 275 TRP A C 1
ATOM 2045 O O . TRP A 1 275 ? -6.011 -10.946 10.717 1.00 90.69 275 TRP A O 1
ATOM 2055 N N . ILE A 1 276 ? -7.379 -11.710 12.330 1.00 88.81 276 ILE A N 1
ATOM 2056 C CA . ILE A 1 276 ? -8.572 -11.810 11.493 1.00 88.81 276 ILE A CA 1
ATOM 2057 C C . ILE A 1 276 ? -9.457 -10.584 11.731 1.00 88.81 276 ILE A C 1
ATOM 2059 O O . ILE A 1 276 ? -9.845 -10.287 12.860 1.00 88.81 276 ILE A O 1
ATOM 2063 N N . ILE A 1 277 ? -9.794 -9.866 10.666 1.00 90.06 277 ILE A N 1
ATOM 2064 C CA . ILE A 1 277 ? -10.703 -8.719 10.694 1.00 90.06 277 ILE A CA 1
ATOM 2065 C C . ILE A 1 277 ? -12.017 -9.161 10.065 1.00 90.06 277 ILE A C 1
ATOM 2067 O O . ILE A 1 277 ? -12.073 -9.401 8.862 1.00 90.06 277 ILE A O 1
ATOM 2071 N N . ASN A 1 278 ? -13.077 -9.281 10.857 1.00 87.25 278 ASN A N 1
ATOM 2072 C CA . ASN A 1 278 ? -14.308 -9.928 10.427 1.00 87.25 278 ASN A CA 1
ATOM 2073 C C . ASN A 1 278 ? -15.513 -8.988 10.492 1.00 87.25 278 ASN A C 1
ATOM 2075 O O . ASN A 1 278 ? -15.637 -8.176 11.399 1.00 87.25 278 ASN A O 1
ATOM 2079 N N . SER A 1 279 ? -16.432 -9.128 9.543 1.00 83.56 279 SER A N 1
ATOM 2080 C CA . SER A 1 279 ? -17.760 -8.509 9.584 1.00 83.56 279 SER A CA 1
ATOM 2081 C C . SER A 1 279 ? -18.752 -9.611 9.254 1.00 83.56 279 SER A C 1
ATOM 2083 O O . SER A 1 279 ? -18.830 -10.036 8.102 1.00 83.56 279 SER A O 1
ATOM 2085 N N . ALA A 1 280 ? -19.508 -10.074 10.251 1.00 78.31 280 ALA A N 1
ATOM 2086 C CA . ALA A 1 280 ? -20.500 -11.131 10.066 1.00 78.31 280 ALA A CA 1
ATOM 2087 C C . ALA A 1 280 ? -21.580 -10.743 9.041 1.00 78.31 280 ALA A C 1
ATOM 2089 O O . ALA A 1 280 ? -22.164 -11.574 8.347 1.00 78.31 280 ALA A O 1
ATOM 2090 N N . SER A 1 281 ? -21.862 -9.447 8.942 1.00 72.69 281 SER A N 1
ATOM 2091 C CA . SER A 1 281 ? -22.778 -8.877 7.967 1.00 72.69 281 SER A CA 1
ATOM 2092 C C . SER A 1 281 ? -22.167 -8.771 6.564 1.00 72.69 281 SER A C 1
ATOM 2094 O O . SER A 1 281 ? -22.905 -8.652 5.581 1.00 72.69 281 SER A O 1
ATOM 2096 N N . GLY A 1 282 ? -20.834 -8.757 6.464 1.00 73.06 282 GLY A N 1
ATOM 2097 C CA . GLY A 1 282 ? -20.074 -8.405 5.266 1.00 73.06 282 GLY A CA 1
ATOM 2098 C C . GLY A 1 282 ? -20.225 -6.937 4.845 1.00 73.06 282 GLY A C 1
ATOM 2099 O O . GLY A 1 282 ? -19.747 -6.552 3.770 1.00 73.06 282 GLY A O 1
ATOM 2100 N N . ARG A 1 283 ? -20.905 -6.102 5.646 1.00 75.12 283 ARG A N 1
ATOM 2101 C CA . ARG A 1 283 ? -21.265 -4.715 5.295 1.00 75.12 283 ARG A CA 1
ATOM 2102 C C . ARG A 1 283 ? -20.331 -3.692 5.916 1.00 75.12 283 ARG A C 1
ATOM 2104 O O . ARG A 1 283 ? -20.134 -2.652 5.298 1.00 75.12 283 ARG A O 1
ATOM 2111 N N . THR A 1 284 ? -19.756 -3.993 7.074 1.00 82.56 284 THR A N 1
ATOM 2112 C CA . THR A 1 284 ? -18.862 -3.069 7.765 1.00 82.56 284 THR A CA 1
ATOM 21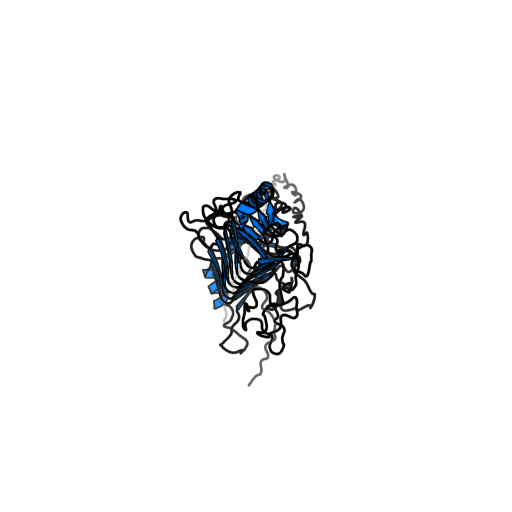13 C C . THR A 1 284 ? -17.442 -3.191 7.211 1.00 82.56 284 THR A C 1
ATOM 2115 O O . THR A 1 284 ? -16.988 -4.268 6.805 1.00 82.56 284 THR A O 1
ATOM 2118 N N . ARG A 1 285 ? -16.753 -2.057 7.110 1.00 86.50 285 ARG A N 1
ATOM 2119 C CA . ARG A 1 285 ? -15.345 -1.934 6.708 1.00 86.50 285 ARG A CA 1
ATOM 2120 C C . ARG A 1 285 ? -14.556 -1.282 7.830 1.00 86.50 285 ARG A C 1
ATOM 2122 O O . ARG A 1 285 ? -15.149 -0.654 8.701 1.00 86.50 285 ARG A O 1
ATOM 2129 N N . ALA A 1 286 ? -13.237 -1.425 7.815 1.00 91.38 286 ALA A N 1
ATOM 2130 C CA . ALA A 1 286 ? -12.388 -0.864 8.859 1.00 91.38 286 ALA A CA 1
ATOM 2131 C C . ALA A 1 286 ? -11.421 0.198 8.333 1.00 91.38 286 ALA A C 1
ATOM 2133 O O . ALA A 1 286 ? -10.834 0.031 7.264 1.00 91.38 286 ALA A O 1
ATOM 2134 N N . ILE A 1 287 ? -11.199 1.246 9.124 1.00 94.38 287 ILE A N 1
ATOM 2135 C CA . ILE A 1 287 ? -10.065 2.160 8.975 1.00 94.38 287 ILE A CA 1
ATOM 2136 C C . ILE A 1 287 ? -9.265 2.125 10.272 1.00 94.38 287 ILE A C 1
ATOM 2138 O O . ILE A 1 287 ? -9.737 2.572 11.314 1.00 94.38 287 ILE A O 1
ATOM 2142 N N . PHE A 1 288 ? -8.049 1.601 10.192 1.00 95.88 288 PHE A N 1
ATOM 2143 C CA . PHE A 1 288 ? -7.063 1.592 11.259 1.00 95.88 288 PHE A CA 1
ATOM 2144 C C . PHE A 1 288 ? -6.131 2.790 11.090 1.00 95.88 288 PHE A C 1
ATOM 2146 O O . PHE A 1 288 ? -5.335 2.830 10.152 1.00 95.88 288 PHE A O 1
ATOM 2153 N N . ARG A 1 289 ? -6.223 3.774 11.982 1.00 95.12 289 ARG A N 1
ATOM 2154 C CA . ARG A 1 289 ? -5.374 4.967 11.957 1.00 95.12 289 ARG A CA 1
ATOM 2155 C C . ARG A 1 289 ? -4.179 4.773 12.873 1.00 95.12 289 ARG A C 1
ATOM 2157 O O . ARG A 1 289 ? -4.346 4.425 14.037 1.00 95.12 289 ARG A O 1
ATOM 2164 N N . ILE A 1 290 ? -2.980 4.996 12.351 1.00 93.62 290 ILE A N 1
ATOM 2165 C CA . ILE A 1 290 ? -1.748 4.954 13.138 1.00 93.62 290 ILE A CA 1
ATOM 2166 C C . ILE A 1 290 ? -1.490 6.354 13.694 1.00 93.62 290 ILE A C 1
ATOM 2168 O O . ILE A 1 290 ? -1.244 7.291 12.932 1.00 93.62 290 ILE A O 1
ATOM 2172 N N . ASN A 1 291 ? -1.561 6.505 15.015 1.00 87.75 291 ASN A N 1
ATOM 2173 C CA . ASN A 1 291 ? -1.569 7.820 15.655 1.00 87.75 291 ASN A CA 1
ATOM 2174 C C . ASN A 1 291 ? -0.164 8.354 15.976 1.00 87.75 291 ASN A C 1
ATOM 2176 O O . ASN A 1 291 ? 0.730 7.606 16.357 1.00 87.75 291 ASN A O 1
ATOM 2180 N N . GLY A 1 292 ? 0.011 9.678 15.908 1.00 85.50 292 GLY A N 1
ATOM 2181 C CA . GLY A 1 292 ? 1.179 10.390 16.447 1.00 85.50 292 GLY A CA 1
ATOM 2182 C C . GLY A 1 292 ? 2.532 9.872 15.947 1.00 85.50 292 GLY A C 1
ATOM 2183 O O . GLY A 1 292 ? 2.746 9.729 14.747 1.00 85.50 292 GLY A O 1
ATOM 2184 N N . GLU A 1 293 ? 3.456 9.596 16.867 1.00 85.94 293 GLU A N 1
ATOM 2185 C CA . GLU A 1 293 ? 4.802 9.068 16.574 1.00 85.94 293 GLU A CA 1
ATOM 2186 C C . GLU A 1 293 ? 4.837 7.533 16.444 1.00 85.94 293 GLU A C 1
ATOM 2188 O O . GLU A 1 293 ? 5.900 6.964 16.249 1.00 85.94 293 GLU A O 1
ATOM 2193 N N . THR A 1 294 ? 3.697 6.840 16.548 1.00 87.00 294 THR A N 1
ATOM 2194 C CA . THR A 1 294 ? 3.653 5.374 16.455 1.00 87.00 294 THR A CA 1
ATOM 2195 C C . THR A 1 294 ? 3.984 4.908 15.034 1.00 87.00 294 THR A C 1
ATOM 2197 O O . THR A 1 294 ? 3.370 5.381 14.071 1.00 87.00 294 THR A O 1
ATOM 2200 N N . ASN A 1 295 ? 4.879 3.926 14.905 1.00 90.44 295 ASN A N 1
ATOM 2201 C CA . ASN A 1 295 ? 5.008 3.103 13.702 1.00 90.44 295 ASN A CA 1
ATOM 2202 C C . ASN A 1 295 ? 4.231 1.793 13.847 1.00 90.44 295 ASN A C 1
ATOM 2204 O O . ASN A 1 295 ? 3.960 1.334 14.959 1.00 90.44 295 ASN A O 1
ATOM 2208 N N . PHE A 1 296 ? 3.874 1.174 12.723 1.00 92.75 296 PHE A N 1
ATOM 2209 C CA . PHE A 1 296 ? 3.236 -0.136 12.698 1.00 92.75 296 PHE A CA 1
ATOM 2210 C C . PHE A 1 296 ? 4.207 -1.201 12.186 1.00 92.75 296 PHE A C 1
ATOM 2212 O O . PHE A 1 296 ? 4.520 -1.280 10.997 1.00 92.75 296 PHE A O 1
ATOM 2219 N N . ASN A 1 297 ? 4.641 -2.058 13.106 1.00 92.56 297 ASN A N 1
ATOM 2220 C CA . ASN A 1 297 ? 5.555 -3.154 12.838 1.00 92.56 297 ASN A CA 1
ATOM 2221 C C . ASN A 1 297 ? 4.803 -4.491 12.857 1.00 92.56 297 ASN A C 1
ATOM 2223 O O . ASN A 1 297 ? 4.101 -4.810 13.822 1.00 92.56 297 ASN A O 1
ATOM 2227 N N . LEU A 1 298 ? 4.992 -5.297 11.815 1.00 91.06 298 LEU A N 1
ATOM 2228 C CA . LEU A 1 298 ? 4.395 -6.628 11.684 1.00 91.06 298 LEU A CA 1
ATOM 2229 C C . LEU A 1 298 ? 5.496 -7.632 11.338 1.00 91.06 298 LEU A C 1
ATOM 2231 O O . LEU A 1 298 ? 6.127 -7.506 10.294 1.00 91.06 298 LEU A O 1
ATOM 2235 N N . SER A 1 299 ? 5.736 -8.635 12.180 1.00 88.25 299 SER A N 1
ATOM 2236 C CA . SER A 1 299 ? 6.747 -9.663 11.911 1.00 88.25 299 SER A CA 1
ATOM 2237 C C . SER A 1 299 ? 6.178 -11.065 12.042 1.00 88.25 299 SER A C 1
ATOM 2239 O O . SER A 1 299 ? 5.404 -11.343 12.956 1.00 88.25 299 SER A O 1
ATOM 2241 N N . ASN A 1 300 ? 6.532 -11.952 11.111 1.00 83.88 300 ASN A N 1
ATOM 2242 C CA . ASN A 1 300 ? 6.110 -13.353 11.098 1.00 83.88 300 ASN A CA 1
ATOM 2243 C C . ASN A 1 300 ? 4.605 -13.500 11.317 1.00 83.88 300 ASN A C 1
ATOM 2245 O O . ASN A 1 300 ? 4.190 -14.358 12.087 1.00 83.88 300 ASN A O 1
ATOM 2249 N N . SER A 1 301 ? 3.791 -12.629 10.725 1.00 88.38 301 SER A N 1
ATOM 2250 C CA . SER A 1 301 ? 2.388 -12.449 11.102 1.00 88.38 301 SER A CA 1
ATOM 2251 C C . SER A 1 301 ? 1.494 -12.256 9.890 1.00 88.38 301 SER A C 1
ATOM 2253 O O . SER A 1 301 ? 1.960 -11.916 8.804 1.00 88.38 301 SER A O 1
ATOM 2255 N N . SER A 1 302 ? 0.195 -12.464 10.075 1.00 90.50 302 SER A N 1
ATOM 2256 C CA . SER A 1 302 ? -0.788 -12.224 9.024 1.00 90.50 302 SER A CA 1
ATOM 2257 C C . SER A 1 302 ? -1.880 -11.257 9.452 1.00 90.50 302 SER A C 1
ATOM 2259 O O . SER A 1 302 ? -2.241 -11.188 10.627 1.00 90.50 302 SER A O 1
ATOM 2261 N N . ILE A 1 303 ? -2.402 -10.512 8.480 1.00 92.81 303 ILE A N 1
ATOM 2262 C CA . ILE A 1 303 ? -3.629 -9.728 8.613 1.00 92.81 303 ILE A CA 1
ATOM 2263 C C . ILE A 1 303 ? -4.560 -10.176 7.498 1.00 92.81 303 ILE A C 1
ATOM 2265 O O . ILE A 1 303 ? -4.257 -10.006 6.315 1.00 92.81 303 ILE A O 1
ATOM 2269 N N . LEU A 1 304 ? -5.680 -10.771 7.886 1.00 89.69 304 LEU A N 1
ATOM 2270 C CA . LEU A 1 304 ? -6.597 -11.449 6.986 1.00 89.69 304 LEU A CA 1
ATOM 2271 C C . LEU A 1 304 ? -8.008 -10.922 7.202 1.00 89.69 304 LEU A C 1
ATOM 2273 O O . LEU A 1 304 ? -8.453 -10.769 8.338 1.00 89.69 304 LEU A O 1
ATOM 2277 N N . MET A 1 305 ? -8.744 -10.691 6.119 1.00 87.88 305 MET A N 1
ATOM 2278 C CA . MET A 1 305 ? -10.187 -10.511 6.241 1.00 87.88 305 MET A CA 1
ATOM 2279 C C . MET A 1 305 ? -10.854 -11.842 6.598 1.00 87.88 305 MET A C 1
ATOM 2281 O O . MET A 1 305 ? -10.454 -12.907 6.121 1.00 87.88 305 MET A O 1
ATOM 2285 N N . GLY A 1 306 ? -11.879 -11.768 7.438 1.00 83.75 306 GLY A N 1
ATOM 2286 C CA . GLY A 1 306 ? -12.708 -12.906 7.794 1.00 83.75 306 GLY A CA 1
ATOM 2287 C C . GLY A 1 306 ? -13.587 -13.371 6.635 1.00 83.75 306 GLY A C 1
ATOM 2288 O O . GLY A 1 306 ? -13.879 -12.612 5.710 1.00 83.75 306 GLY A O 1
ATOM 2289 N N . ASP A 1 307 ? -14.035 -14.619 6.707 1.00 71.62 307 ASP A N 1
ATOM 2290 C CA . ASP A 1 307 ? -15.003 -15.230 5.781 1.00 71.62 307 ASP A CA 1
ATOM 2291 C C . ASP A 1 307 ? -16.452 -14.739 5.989 1.00 71.62 307 ASP A C 1
ATOM 2293 O O . ASP A 1 307 ? -17.376 -15.173 5.301 1.00 71.62 307 ASP A O 1
ATOM 2297 N N . GLY A 1 308 ? -16.664 -13.796 6.911 1.00 62.28 308 GLY A N 1
ATOM 2298 C CA . GLY A 1 308 ? -17.989 -13.312 7.284 1.00 62.28 308 GLY A CA 1
ATOM 2299 C C . GLY A 1 308 ? -18.681 -14.188 8.329 1.00 62.28 308 GLY A C 1
ATOM 2300 O O . GLY A 1 308 ? -19.862 -13.980 8.607 1.00 62.28 308 GLY A O 1
ATOM 2301 N N . TYR A 1 309 ? -17.980 -15.144 8.943 1.00 53.34 309 TYR A N 1
ATOM 2302 C CA . TYR A 1 309 ? -18.500 -15.938 10.051 1.00 53.34 309 TYR A CA 1
ATOM 2303 C C . TYR A 1 309 ? -17.719 -15.661 11.330 1.00 53.34 309 TYR A C 1
ATOM 2305 O O . TYR A 1 309 ? -16.555 -16.018 11.465 1.00 53.34 309 TYR A O 1
ATOM 2313 N N . VAL A 1 310 ? -18.377 -15.050 12.315 1.00 46.91 310 VAL A N 1
ATOM 2314 C CA . VAL A 1 310 ? -17.825 -14.925 13.671 1.00 46.91 310 VAL A CA 1
ATOM 2315 C C . VAL A 1 310 ? -18.185 -16.208 14.436 1.00 46.91 310 VAL A C 1
ATOM 2317 O O . VAL A 1 310 ? -19.301 -16.340 14.946 1.00 46.91 310 VAL A O 1
ATOM 2320 N N . GLY A 1 311 ? -17.285 -17.201 14.483 1.00 44.19 311 GLY A N 1
ATOM 2321 C CA . GLY A 1 311 ? -17.487 -18.440 15.254 1.00 44.19 311 GLY A CA 1
ATOM 2322 C C . GLY A 1 311 ? -16.917 -19.733 14.649 1.00 44.19 311 GLY A C 1
ATOM 2323 O O . GLY A 1 311 ? -16.131 -19.727 13.717 1.00 44.19 311 GLY A O 1
ATOM 2324 N N . THR A 1 312 ? -17.304 -20.885 15.218 1.00 33.88 312 THR A N 1
ATOM 2325 C CA . THR A 1 312 ? -16.820 -22.233 14.817 1.00 33.88 312 THR A CA 1
ATOM 2326 C C . THR A 1 312 ? -17.691 -22.924 13.761 1.00 33.88 312 THR A C 1
ATOM 2328 O O . THR A 1 312 ? -17.496 -24.110 13.485 1.00 33.88 312 THR A O 1
ATOM 2331 N N . ASP A 1 313 ? -18.675 -22.222 13.197 1.00 35.81 313 ASP A N 1
ATOM 2332 C CA . ASP A 1 313 ? -19.623 -22.809 12.248 1.00 35.81 313 ASP A CA 1
ATOM 2333 C C . ASP A 1 313 ? -19.065 -22.674 10.825 1.00 35.81 313 ASP A C 1
ATOM 2335 O O . ASP A 1 313 ? -19.280 -21.685 10.133 1.00 35.81 313 ASP A O 1
ATOM 2339 N N . ILE A 1 314 ? -18.266 -23.667 10.433 1.00 40.50 314 ILE A N 1
ATOM 2340 C CA . ILE A 1 314 ? -17.603 -23.750 9.128 1.00 40.50 314 ILE A CA 1
ATOM 2341 C C . ILE A 1 314 ? -18.659 -24.116 8.078 1.00 40.50 314 ILE A C 1
ATOM 2343 O O . ILE A 1 314 ? -18.943 -25.296 7.850 1.00 40.50 314 ILE A O 1
ATOM 2347 N N . SER A 1 315 ? -19.256 -23.128 7.419 1.00 40.66 315 SER A N 1
ATOM 2348 C CA . SER A 1 315 ? -19.884 -23.366 6.120 1.00 40.66 315 SER A CA 1
ATOM 2349 C C . SER A 1 315 ? -18.841 -23.176 5.028 1.00 40.66 315 SER A C 1
ATOM 2351 O O . SER A 1 315 ? -18.268 -22.104 4.905 1.00 40.66 315 SER A O 1
ATOM 2353 N N . ASN A 1 316 ? -18.627 -24.217 4.221 1.00 39.25 316 ASN A N 1
ATOM 2354 C CA . ASN A 1 316 ? -17.742 -24.233 3.047 1.00 39.25 316 ASN A CA 1
ATOM 2355 C C . ASN A 1 316 ? -18.247 -23.338 1.891 1.00 39.25 316 ASN A C 1
ATOM 2357 O O . ASN A 1 316 ? -18.129 -23.730 0.728 1.00 39.25 316 ASN A O 1
ATOM 2361 N N . ASP A 1 317 ? -18.890 -22.209 2.184 1.00 44.25 317 ASP A N 1
ATOM 2362 C CA . ASP A 1 317 ? -19.199 -21.232 1.150 1.00 44.25 317 ASP A CA 1
ATOM 2363 C C . ASP A 1 317 ? -17.907 -20.479 0.846 1.00 44.25 317 ASP A C 1
ATOM 2365 O O . ASP A 1 317 ? -17.297 -19.871 1.719 1.00 44.25 317 ASP A O 1
ATOM 2369 N N . ASP A 1 318 ? -17.473 -20.597 -0.403 1.00 45.16 318 ASP A N 1
ATOM 2370 C CA . ASP A 1 318 ? -16.305 -19.951 -0.993 1.00 45.16 318 ASP A CA 1
ATOM 2371 C C . ASP A 1 318 ? -16.541 -18.431 -1.053 1.00 45.16 318 ASP A C 1
ATOM 2373 O O . ASP A 1 318 ? -16.822 -17.846 -2.101 1.00 45.16 318 ASP A O 1
ATOM 2377 N N . SER A 1 319 ? -16.544 -17.784 0.113 1.00 52.12 319 SER A N 1
ATOM 2378 C CA . SER A 1 319 ? -16.713 -16.346 0.272 1.00 52.12 319 SER A CA 1
ATOM 2379 C C . SER A 1 319 ? -15.384 -15.665 -0.039 1.00 52.12 319 SER A C 1
ATOM 2381 O O . SER A 1 319 ? -14.692 -15.154 0.842 1.00 52.12 319 SER A O 1
ATOM 2383 N N . SER A 1 320 ? -14.993 -15.690 -1.313 1.00 51.41 320 SER A N 1
ATOM 2384 C CA . SER A 1 320 ? -13.842 -14.935 -1.799 1.00 51.41 320 SER A CA 1
ATOM 2385 C C . SER A 1 320 ? -13.979 -13.468 -1.381 1.00 51.41 320 SER A C 1
ATOM 2387 O O . SER A 1 320 ? -15.033 -12.861 -1.613 1.00 51.41 320 SER A O 1
ATOM 2389 N N . ILE A 1 321 ? -12.929 -12.886 -0.795 1.00 50.62 321 ILE A N 1
ATOM 2390 C CA . ILE A 1 321 ? -12.904 -11.460 -0.452 1.00 50.62 321 ILE A CA 1
ATOM 2391 C C . ILE A 1 321 ? -13.007 -10.658 -1.741 1.00 50.62 321 ILE A C 1
ATOM 2393 O O . ILE A 1 321 ? -12.068 -10.558 -2.528 1.00 50.62 321 ILE A O 1
ATOM 2397 N N . GLY A 1 322 ? -14.172 -10.065 -1.950 1.00 49.84 322 GLY A N 1
ATOM 2398 C CA . GLY A 1 322 ? -14.433 -9.252 -3.122 1.00 49.84 322 GLY A CA 1
ATOM 2399 C C . GLY A 1 322 ? -14.020 -7.793 -2.953 1.00 49.84 322 GLY A C 1
ATOM 2400 O O . GLY A 1 322 ? -14.688 -6.929 -3.488 1.00 49.84 322 GLY A O 1
ATOM 2401 N N . GLY A 1 323 ? -13.007 -7.448 -2.163 1.00 61.72 323 GLY A N 1
ATOM 2402 C CA . GLY A 1 323 ? -12.544 -6.059 -2.079 1.00 61.72 323 GLY A CA 1
ATOM 2403 C C . GLY A 1 323 ? -11.673 -5.773 -0.875 1.00 61.72 323 GLY A C 1
ATOM 2404 O O . GLY A 1 323 ? -11.561 -6.586 0.035 1.00 61.72 323 GLY A O 1
ATOM 2405 N N . MET A 1 324 ? -11.078 -4.582 -0.855 1.00 71.69 324 MET A N 1
ATOM 2406 C CA . MET A 1 324 ? -10.391 -4.087 0.333 1.00 71.69 324 MET A CA 1
ATOM 2407 C C . MET A 1 324 ? -11.408 -3.943 1.476 1.00 71.69 324 MET A C 1
ATOM 2409 O O . MET A 1 324 ? -12.377 -3.188 1.380 1.00 71.69 324 MET A O 1
ATOM 2413 N N . GLY A 1 325 ? -11.223 -4.740 2.522 1.00 81.44 325 GLY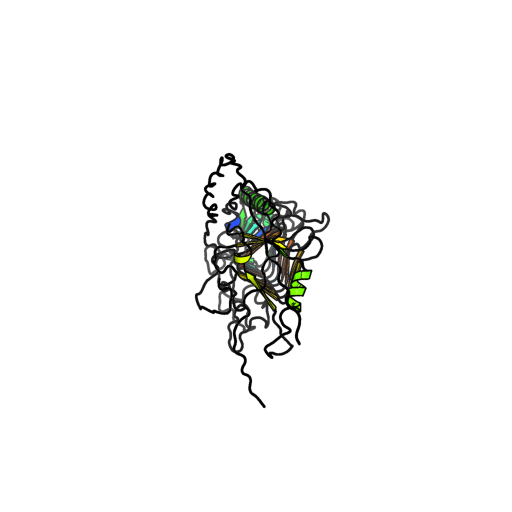 A N 1
ATOM 2414 C CA . GLY A 1 325 ? -12.076 -4.803 3.702 1.00 81.44 325 GLY A CA 1
ATOM 2415 C C . GLY A 1 325 ? -11.607 -3.891 4.834 1.00 81.44 325 GLY A C 1
ATOM 2416 O O . GLY A 1 325 ? -12.429 -3.405 5.615 1.00 81.44 325 GLY A O 1
ATOM 2417 N N . ALA A 1 326 ? -10.302 -3.624 4.883 1.00 91.00 326 ALA A N 1
ATOM 2418 C CA . ALA A 1 326 ? -9.677 -2.753 5.865 1.00 91.00 326 ALA A CA 1
ATOM 2419 C C . ALA A 1 326 ? -8.622 -1.840 5.229 1.00 91.00 326 ALA A C 1
ATOM 2421 O O . ALA A 1 326 ? -7.926 -2.229 4.293 1.00 91.00 326 ALA A O 1
ATOM 2422 N N . LEU A 1 327 ? -8.480 -0.636 5.771 1.00 94.38 327 LEU A N 1
ATOM 2423 C CA . LEU A 1 327 ? -7.442 0.323 5.415 1.00 94.38 327 LEU A CA 1
ATOM 2424 C C . LEU A 1 327 ? -6.612 0.651 6.656 1.00 94.38 327 LEU A C 1
ATOM 2426 O O . LEU A 1 327 ? -7.155 1.150 7.632 1.00 94.38 327 LEU A O 1
ATOM 2430 N N . PHE A 1 328 ? -5.307 0.414 6.608 1.00 96.88 328 PHE A N 1
ATOM 2431 C CA . PHE A 1 328 ? -4.344 0.912 7.584 1.00 96.88 328 PHE A CA 1
ATOM 2432 C C . PHE A 1 328 ? -3.722 2.186 7.040 1.00 96.88 328 PHE A C 1
ATOM 2434 O O . PHE A 1 328 ? -3.209 2.195 5.922 1.00 96.88 328 PHE A O 1
ATOM 2441 N N . VAL A 1 329 ? -3.781 3.266 7.811 1.00 96.50 329 VAL A N 1
ATOM 2442 C CA . VAL A 1 329 ? -3.412 4.592 7.325 1.00 96.50 329 VAL A CA 1
ATOM 2443 C C . VAL A 1 329 ? -2.685 5.406 8.386 1.00 96.50 329 VAL A C 1
ATOM 2445 O O . VAL A 1 329 ? -3.104 5.449 9.540 1.00 96.50 329 VAL A O 1
ATOM 2448 N N . LYS A 1 330 ? -1.609 6.086 7.988 1.00 95.00 330 LYS A N 1
ATOM 2449 C CA . LYS A 1 330 ? -0.976 7.145 8.785 1.00 95.00 330 LYS A CA 1
ATOM 2450 C C . LYS A 1 330 ? -1.124 8.465 8.047 1.00 95.00 330 LYS A C 1
ATOM 2452 O O . LYS A 1 330 ? -0.784 8.544 6.873 1.00 95.00 330 LYS A O 1
ATOM 2457 N N . THR A 1 331 ? -1.641 9.492 8.712 1.00 92.38 331 THR A N 1
ATOM 2458 C CA . THR A 1 331 ? -1.867 10.821 8.108 1.00 92.38 331 THR A CA 1
ATOM 2459 C C . THR A 1 331 ? -0.993 11.913 8.720 1.00 92.38 331 THR A C 1
ATOM 2461 O O . THR A 1 331 ? -0.793 12.962 8.107 1.00 92.38 331 THR A O 1
ATOM 2464 N N . GLU A 1 332 ? -0.423 11.643 9.893 1.00 86.62 332 GLU A N 1
ATOM 2465 C CA . GLU A 1 332 ? 0.418 12.556 10.658 1.00 86.62 332 GLU A CA 1
ATOM 2466 C C . GLU A 1 332 ? 1.659 11.806 11.155 1.00 86.62 332 GLU A C 1
ATOM 2468 O O . GLU A 1 332 ? 1.556 10.665 11.607 1.00 86.62 332 GLU A O 1
ATOM 2473 N N . ASP A 1 333 ? 2.823 12.450 11.077 1.00 76.31 333 ASP A N 1
ATOM 2474 C CA . ASP A 1 333 ? 4.044 12.018 11.758 1.00 76.31 333 ASP A CA 1
ATOM 2475 C C . ASP A 1 333 ? 4.327 13.011 12.888 1.00 76.31 333 ASP A C 1
ATOM 2477 O O . ASP A 1 333 ? 4.280 14.229 12.691 1.00 76.31 333 ASP A O 1
ATOM 2481 N N . GLY A 1 334 ? 4.555 12.495 14.093 1.00 62.97 334 GLY A N 1
ATOM 2482 C CA . GLY A 1 334 ? 4.930 13.325 15.232 1.00 62.97 334 GLY A CA 1
ATOM 2483 C C . GLY A 1 334 ? 6.413 13.713 15.236 1.00 62.97 334 GLY A C 1
ATOM 2484 O O . GLY A 1 334 ? 6.791 14.623 15.974 1.00 62.97 334 GLY A O 1
ATOM 2485 N N . SER A 1 335 ? 7.248 13.092 14.394 1.00 61.28 335 SER A N 1
ATOM 2486 C CA . SER A 1 335 ? 8.668 13.418 14.261 1.00 61.28 335 SER A CA 1
ATOM 2487 C C . SER A 1 335 ? 8.933 14.292 13.025 1.00 61.28 335 SER A C 1
ATOM 2489 O O . SER A 1 335 ? 8.401 14.062 11.945 1.00 61.28 335 SER A O 1
ATOM 2491 N N . SER A 1 336 ? 9.779 15.319 13.159 1.00 50.78 336 SER A N 1
ATOM 2492 C CA . SER A 1 336 ? 10.194 16.167 12.029 1.00 50.78 336 SER A CA 1
ATOM 2493 C C . SER A 1 336 ? 11.476 15.693 11.332 1.00 50.78 336 SER A C 1
ATOM 2495 O O . SER A 1 336 ? 11.900 16.323 10.364 1.00 50.78 336 SER A O 1
ATOM 2497 N N . ASP A 1 337 ? 12.127 14.635 11.835 1.00 49.91 337 ASP A N 1
ATOM 2498 C CA . ASP A 1 337 ? 13.589 14.509 11.722 1.00 49.91 337 ASP A CA 1
ATOM 2499 C C . ASP A 1 337 ? 14.130 13.164 11.185 1.00 49.91 337 ASP A C 1
ATOM 2501 O O . ASP A 1 337 ? 15.351 13.000 11.132 1.00 49.91 337 ASP A O 1
ATOM 2505 N N . SER A 1 338 ? 13.321 12.215 10.697 1.00 45.50 338 SER A N 1
ATOM 2506 C CA . SER A 1 338 ? 13.894 11.026 10.035 1.00 45.50 338 SER A CA 1
ATOM 2507 C C . SER A 1 338 ? 13.023 10.393 8.960 1.00 45.50 338 SER A C 1
ATOM 2509 O O . SER A 1 338 ? 11.803 10.477 8.989 1.00 45.50 338 SER A O 1
ATOM 2511 N N . SER A 1 339 ? 13.687 9.733 8.008 1.00 58.81 339 SER A N 1
ATOM 2512 C CA . SER A 1 339 ? 13.083 8.834 7.029 1.00 58.81 339 SER A CA 1
ATOM 2513 C C . SER A 1 339 ? 12.566 7.560 7.706 1.00 58.81 339 SER A C 1
ATOM 2515 O O . SER A 1 339 ? 13.208 6.509 7.618 1.00 58.81 339 SER A O 1
ATOM 2517 N N . ASP A 1 340 ? 11.491 7.684 8.481 1.00 80.19 340 ASP A N 1
ATOM 2518 C CA . ASP A 1 340 ? 10.991 6.588 9.304 1.00 80.19 340 ASP A CA 1
ATOM 2519 C C . ASP A 1 340 ? 10.184 5.577 8.479 1.00 80.19 340 ASP A C 1
ATOM 2521 O O . ASP A 1 340 ? 9.424 5.943 7.574 1.00 80.19 340 ASP A O 1
ATOM 2525 N N . LYS A 1 341 ? 10.353 4.291 8.799 1.00 89.75 341 LYS A N 1
ATOM 2526 C CA . LYS A 1 341 ? 9.530 3.218 8.238 1.00 89.75 341 LYS A CA 1
ATOM 2527 C C . LYS A 1 341 ? 8.242 3.151 9.045 1.00 89.75 341 LYS A C 1
ATOM 2529 O O . LYS A 1 341 ? 8.115 2.363 9.977 1.00 89.75 341 LYS A O 1
ATOM 2534 N N . VAL A 1 342 ? 7.285 3.976 8.643 1.00 91.94 342 VAL A N 1
ATOM 2535 C CA . VAL A 1 342 ? 5.954 4.064 9.249 1.00 91.94 342 VAL A CA 1
ATOM 2536 C C . VAL A 1 342 ? 5.253 2.711 9.294 1.00 91.94 342 VAL A C 1
ATOM 2538 O O . VAL A 1 342 ? 4.596 2.370 10.277 1.00 91.94 342 VAL A O 1
ATOM 2541 N N . PHE A 1 343 ? 5.372 1.956 8.207 1.00 96.25 343 PHE A N 1
ATOM 2542 C CA . PHE A 1 343 ? 4.908 0.583 8.120 1.00 96.25 343 PHE A CA 1
ATOM 2543 C C . PHE A 1 343 ? 6.125 -0.286 7.826 1.00 96.25 343 PHE A C 1
ATOM 2545 O O . PHE A 1 343 ? 6.787 -0.091 6.806 1.00 96.25 343 PHE A O 1
ATOM 2552 N N . ASN A 1 344 ? 6.435 -1.227 8.714 1.00 96.19 344 ASN A N 1
ATOM 2553 C CA . ASN A 1 344 ? 7.619 -2.072 8.595 1.00 96.19 344 ASN A CA 1
ATOM 2554 C C . ASN A 1 344 ? 7.256 -3.540 8.810 1.00 96.19 344 ASN A C 1
ATOM 2556 O O . ASN A 1 344 ? 7.025 -3.990 9.937 1.00 96.19 344 ASN A O 1
ATOM 2560 N N . PHE A 1 345 ? 7.179 -4.279 7.710 1.00 96.75 345 PHE A N 1
ATOM 2561 C CA . PHE A 1 345 ? 6.658 -5.636 7.690 1.00 96.75 345 PHE A CA 1
ATOM 2562 C C . PHE A 1 345 ? 7.731 -6.647 7.273 1.00 96.75 345 PHE A C 1
ATOM 2564 O O . PHE A 1 345 ? 8.407 -6.459 6.263 1.00 96.75 345 PHE A O 1
ATOM 2571 N N . ASP A 1 346 ? 7.868 -7.741 8.023 1.00 93.31 346 ASP A N 1
ATOM 2572 C CA . ASP A 1 346 ? 8.834 -8.813 7.751 1.00 93.31 346 ASP A CA 1
ATOM 2573 C C . ASP A 1 346 ? 8.189 -10.200 7.868 1.00 93.31 346 ASP A C 1
ATOM 2575 O O . ASP A 1 346 ? 7.652 -10.543 8.918 1.00 93.31 346 ASP A O 1
ATOM 2579 N N . ASN A 1 347 ? 8.261 -11.018 6.815 1.00 88.69 347 ASN A N 1
ATOM 2580 C CA . ASN A 1 347 ? 7.612 -12.337 6.740 1.00 88.69 347 ASN A CA 1
ATOM 2581 C C . ASN A 1 347 ? 6.101 -12.241 7.019 1.00 88.69 347 ASN A C 1
ATOM 2583 O O . ASN A 1 347 ? 5.617 -12.689 8.062 1.00 88.69 347 ASN A O 1
ATOM 2587 N N . VAL A 1 348 ? 5.356 -11.614 6.105 1.00 91.38 348 VAL A N 1
ATOM 2588 C CA . VAL A 1 348 ? 3.936 -11.301 6.325 1.00 91.38 348 VAL A CA 1
ATOM 2589 C C . VAL A 1 348 ? 3.010 -11.830 5.243 1.00 91.38 348 VAL A C 1
ATOM 2591 O O . VAL A 1 348 ? 3.366 -11.884 4.067 1.00 91.38 348 VAL A O 1
ATOM 2594 N N . VAL A 1 349 ? 1.779 -12.154 5.637 1.00 90.25 349 VAL A N 1
ATOM 2595 C CA . VAL A 1 349 ? 0.678 -12.379 4.693 1.00 90.25 349 VAL A CA 1
ATOM 2596 C C . VAL A 1 349 ? -0.404 -11.340 4.920 1.00 90.25 349 VAL A C 1
ATOM 2598 O O . VAL A 1 349 ? -0.944 -11.232 6.020 1.00 90.25 349 VAL A O 1
ATOM 2601 N N . LEU A 1 350 ? -0.729 -10.586 3.877 1.00 91.94 350 LEU A N 1
ATOM 2602 C CA . LEU A 1 350 ? -1.754 -9.548 3.907 1.00 91.94 350 LEU A CA 1
ATOM 2603 C C . LEU A 1 350 ? -2.871 -9.944 2.945 1.00 91.94 350 LEU A C 1
ATOM 2605 O O . LEU A 1 350 ? -2.593 -10.293 1.802 1.00 91.94 350 LEU A O 1
ATOM 2609 N N . ASN A 1 351 ? -4.126 -9.905 3.385 1.00 88.12 351 ASN A N 1
ATOM 2610 C CA . ASN A 1 351 ? -5.252 -10.271 2.530 1.00 88.12 351 ASN A CA 1
ATOM 2611 C C . ASN A 1 351 ? -6.430 -9.323 2.726 1.00 88.12 351 ASN A C 1
ATOM 2613 O O . ASN A 1 351 ? -6.996 -9.261 3.816 1.00 88.12 351 ASN A O 1
ATOM 2617 N N . GLY A 1 352 ? -6.820 -8.621 1.662 1.00 85.75 352 GLY A N 1
ATOM 2618 C CA . GLY A 1 352 ? -7.985 -7.740 1.676 1.00 85.75 352 GLY A CA 1
ATOM 2619 C C . GLY A 1 352 ? -7.726 -6.376 2.310 1.00 85.75 352 GLY A C 1
ATOM 2620 O O . GLY A 1 352 ? -8.679 -5.768 2.793 1.00 85.75 352 GLY A O 1
ATOM 2621 N N . ILE A 1 353 ? -6.481 -5.886 2.337 1.00 90.50 353 ILE A N 1
ATOM 2622 C CA . ILE A 1 353 ? -6.138 -4.657 3.072 1.00 90.50 353 ILE A CA 1
ATOM 2623 C C . ILE A 1 353 ? -5.409 -3.599 2.234 1.00 90.50 353 ILE A C 1
ATOM 2625 O O . ILE A 1 353 ? -4.674 -3.916 1.304 1.00 90.50 353 ILE A O 1
ATOM 2629 N N . GLY A 1 354 ? -5.582 -2.330 2.594 1.00 94.12 354 GLY A N 1
ATOM 2630 C CA . GLY A 1 354 ? -4.774 -1.212 2.102 1.00 94.12 354 GLY A CA 1
ATOM 2631 C C . GLY A 1 354 ? -3.797 -0.734 3.165 1.00 94.12 354 GLY A C 1
ATOM 2632 O O . GLY A 1 354 ? -4.148 -0.715 4.341 1.00 94.12 354 GLY A O 1
ATOM 2633 N N . ILE A 1 355 ? -2.598 -0.332 2.756 1.00 97.50 355 ILE A N 1
ATOM 2634 C CA . ILE A 1 355 ? -1.551 0.238 3.610 1.00 97.50 355 ILE A CA 1
ATOM 2635 C C . ILE A 1 355 ? -1.150 1.592 3.025 1.00 97.50 355 ILE A C 1
ATOM 2637 O O . ILE A 1 355 ? -0.479 1.656 1.989 1.00 97.50 355 ILE A O 1
ATOM 2641 N N . TRP A 1 356 ? -1.629 2.672 3.635 1.00 97.31 356 TRP A N 1
ATOM 2642 C CA . TRP A 1 356 ? -1.495 4.027 3.110 1.00 97.31 356 TRP A CA 1
ATOM 2643 C C . TRP A 1 356 ? -0.700 4.920 4.068 1.00 97.31 356 TRP A C 1
ATOM 2645 O O . TRP A 1 356 ? -1.161 5.301 5.142 1.00 97.31 356 TRP A O 1
ATOM 2655 N N . ASP A 1 357 ? 0.500 5.299 3.658 1.00 95.81 357 ASP A N 1
ATOM 2656 C CA . ASP A 1 357 ? 1.275 6.368 4.270 1.00 95.81 357 ASP A CA 1
ATOM 2657 C C . ASP A 1 357 ? 0.935 7.699 3.586 1.00 95.81 357 ASP A C 1
ATOM 2659 O O . ASP A 1 357 ? 1.385 8.004 2.480 1.00 95.81 357 ASP A O 1
ATOM 2663 N N . LEU A 1 358 ? 0.100 8.484 4.260 1.00 95.19 358 LEU A N 1
ATOM 2664 C CA . LEU A 1 358 ? -0.384 9.789 3.825 1.00 95.19 358 LEU A CA 1
ATOM 2665 C C . LEU A 1 358 ? 0.158 10.918 4.708 1.00 95.19 358 LEU A C 1
ATOM 2667 O O . LEU A 1 358 ? -0.412 12.012 4.706 1.00 95.19 358 LEU A O 1
ATOM 2671 N N . VAL A 1 359 ? 1.245 10.692 5.461 1.00 92.31 359 VAL A N 1
ATOM 2672 C CA . VAL A 1 359 ? 1.892 11.736 6.281 1.00 92.31 359 VAL A CA 1
ATOM 2673 C C . VAL A 1 359 ? 2.133 12.986 5.439 1.00 92.31 359 VAL A C 1
ATOM 2675 O O . VAL A 1 359 ? 1.748 14.093 5.815 1.00 92.31 359 VAL A O 1
ATOM 2678 N N . THR A 1 360 ? 2.666 12.788 4.234 1.00 89.19 360 THR A N 1
ATOM 2679 C CA . THR A 1 360 ? 2.764 13.812 3.195 1.00 89.19 360 THR A CA 1
ATOM 2680 C C . THR A 1 360 ? 2.134 13.298 1.908 1.00 89.19 360 THR A C 1
ATOM 2682 O O . THR A 1 360 ? 2.365 12.160 1.511 1.00 89.19 360 THR A O 1
ATOM 2685 N N . VAL A 1 361 ? 1.354 14.145 1.237 1.00 91.69 361 VAL A N 1
ATOM 2686 C CA . VAL A 1 361 ? 0.836 13.858 -0.105 1.00 91.69 361 VAL A CA 1
ATOM 2687 C C . VAL A 1 361 ? 1.686 14.625 -1.114 1.00 91.69 361 VAL A C 1
ATOM 2689 O O . VAL A 1 361 ? 1.739 15.854 -1.080 1.00 91.69 361 VAL A O 1
ATOM 2692 N N . GLY A 1 362 ? 2.358 13.897 -2.007 1.00 87.69 362 GLY A N 1
ATOM 2693 C CA . GLY A 1 362 ? 3.257 14.461 -3.017 1.00 87.69 362 GLY A CA 1
ATOM 2694 C C . GLY A 1 362 ? 4.748 14.398 -2.654 1.00 87.69 362 GLY A C 1
ATOM 2695 O O . GLY A 1 362 ? 5.197 13.535 -1.905 1.00 87.69 362 GLY A O 1
ATOM 2696 N N . ASP A 1 363 ? 5.520 15.313 -3.238 1.00 83.19 363 ASP A N 1
ATOM 2697 C CA . ASP A 1 363 ? 6.969 15.173 -3.458 1.00 83.19 363 ASP A CA 1
ATOM 2698 C C . ASP A 1 363 ? 7.864 15.319 -2.210 1.00 83.19 363 ASP A C 1
ATOM 2700 O O . ASP A 1 363 ? 9.059 15.017 -2.290 1.00 83.19 363 ASP A O 1
ATOM 2704 N N . GLU A 1 364 ? 7.316 15.795 -1.088 1.00 82.25 364 GLU A N 1
ATOM 2705 C CA . GLU A 1 364 ? 8.065 16.195 0.120 1.00 82.25 364 GLU A CA 1
ATOM 2706 C C . GLU A 1 364 ? 8.135 15.105 1.205 1.00 82.25 364 GLU A C 1
ATOM 2708 O O . GLU A 1 364 ? 8.734 15.313 2.260 1.00 82.25 364 GLU A O 1
ATOM 2713 N N . GLY A 1 365 ? 7.52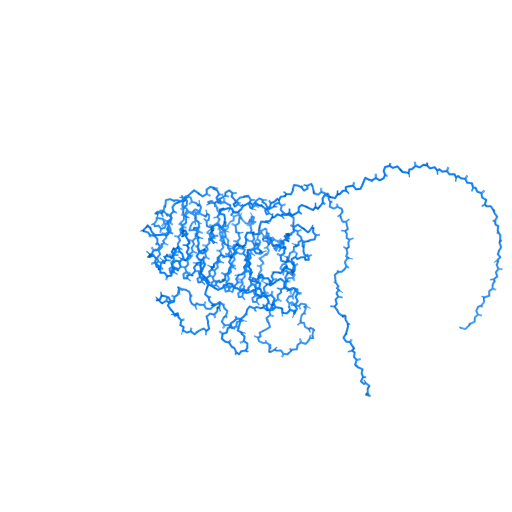0 13.947 0.970 1.00 81.69 365 GLY A N 1
ATOM 2714 C CA . GLY A 1 365 ? 7.445 12.889 1.969 1.00 81.69 365 GLY A CA 1
ATOM 2715 C C . GLY A 1 365 ? 8.772 12.163 2.203 1.00 81.69 365 GLY A C 1
ATOM 2716 O O . GLY A 1 365 ? 9.461 11.769 1.258 1.00 81.69 365 GLY A O 1
ATOM 2717 N N . ASN A 1 366 ? 9.105 11.945 3.478 1.00 86.19 366 ASN A N 1
ATOM 2718 C CA . ASN A 1 366 ? 10.327 11.252 3.910 1.00 86.19 366 ASN A CA 1
ATOM 2719 C C . ASN A 1 366 ? 10.063 9.863 4.503 1.00 86.19 366 ASN A C 1
ATOM 2721 O O . ASN A 1 366 ? 11.008 9.104 4.696 1.00 86.19 366 ASN A O 1
ATOM 2725 N N . THR A 1 367 ? 8.806 9.540 4.780 1.00 91.12 367 THR A N 1
ATOM 2726 C CA . THR A 1 367 ? 8.363 8.283 5.379 1.00 91.12 367 THR A CA 1
ATOM 2727 C C . THR A 1 367 ? 8.352 7.139 4.368 1.00 91.12 367 THR A C 1
ATOM 2729 O O . THR A 1 367 ? 8.351 7.345 3.147 1.00 91.12 367 THR A O 1
ATOM 2732 N N . GLU A 1 368 ? 8.388 5.913 4.881 1.00 93.62 368 GLU A N 1
ATOM 2733 C CA . GLU A 1 368 ? 8.501 4.710 4.067 1.00 93.62 368 GLU A CA 1
ATOM 2734 C C . GLU A 1 368 ? 7.547 3.594 4.506 1.00 93.62 368 GLU A C 1
ATOM 2736 O O . GLU A 1 368 ? 7.334 3.352 5.695 1.00 93.62 368 GLU A O 1
ATOM 2741 N N . ILE A 1 369 ? 7.019 2.871 3.516 1.00 97.19 369 ILE A N 1
ATOM 2742 C CA . ILE A 1 369 ? 6.432 1.541 3.685 1.00 97.19 369 ILE A CA 1
ATOM 2743 C C . ILE A 1 369 ? 7.494 0.516 3.289 1.00 97.19 369 ILE A C 1
ATOM 2745 O O . ILE A 1 369 ? 7.840 0.404 2.112 1.00 97.19 369 ILE A O 1
ATOM 2749 N N . GLY A 1 370 ? 8.000 -0.235 4.264 1.00 97.25 370 GLY A N 1
ATOM 2750 C CA . GLY A 1 370 ? 8.973 -1.303 4.068 1.00 97.25 370 GLY A CA 1
ATOM 2751 C C . GLY A 1 370 ? 8.334 -2.681 4.201 1.00 97.25 370 GLY A C 1
ATOM 2752 O O . GLY A 1 370 ? 7.718 -2.970 5.225 1.00 97.25 370 GLY A O 1
ATOM 2753 N N . ILE A 1 371 ? 8.507 -3.551 3.203 1.00 96.81 371 ILE A N 1
ATOM 2754 C CA . ILE A 1 371 ? 8.067 -4.952 3.279 1.00 96.81 371 ILE A CA 1
ATOM 2755 C C . ILE A 1 371 ? 9.181 -5.878 2.817 1.00 96.81 371 ILE A C 1
ATOM 2757 O O . ILE A 1 371 ? 9.601 -5.846 1.662 1.00 96.81 371 ILE A O 1
ATOM 2761 N N . ASN A 1 372 ? 9.610 -6.759 3.710 1.00 94.25 372 ASN A N 1
ATOM 2762 C CA . ASN A 1 372 ? 10.542 -7.831 3.415 1.00 94.25 372 ASN A CA 1
ATOM 2763 C C . ASN A 1 372 ? 9.816 -9.175 3.523 1.00 94.25 372 ASN A C 1
ATOM 2765 O O . ASN A 1 372 ? 9.272 -9.510 4.571 1.00 94.25 372 ASN A O 1
ATOM 2769 N N . ASN A 1 373 ? 9.804 -9.964 2.451 1.00 89.38 373 ASN A N 1
ATOM 2770 C CA . ASN A 1 373 ? 9.129 -11.263 2.420 1.00 89.38 373 ASN A CA 1
ATOM 2771 C C . ASN A 1 373 ? 7.630 -11.201 2.736 1.00 89.38 373 ASN A C 1
ATOM 2773 O O . ASN A 1 373 ? 7.149 -11.816 3.684 1.00 89.38 373 ASN A O 1
ATOM 2777 N N . GLY A 1 374 ? 6.893 -10.415 1.957 1.00 90.00 374 GLY A N 1
ATOM 2778 C CA . GLY A 1 374 ? 5.443 -10.275 2.083 1.00 90.00 374 GLY A CA 1
ATOM 2779 C C . GLY A 1 374 ? 4.704 -10.934 0.926 1.00 90.00 374 GLY A C 1
ATOM 2780 O O . GLY A 1 374 ? 5.187 -10.882 -0.204 1.00 90.00 374 GLY A O 1
ATOM 2781 N N . GLN A 1 375 ? 3.525 -11.502 1.176 1.00 88.06 375 GLN A N 1
ATOM 2782 C CA . GLN A 1 375 ? 2.663 -11.989 0.098 1.00 88.06 375 GLN A CA 1
ATOM 2783 C C . GLN A 1 375 ? 1.169 -11.751 0.336 1.00 88.06 375 GLN A C 1
ATOM 2785 O O . GLN A 1 375 ? 0.742 -11.481 1.463 1.00 88.06 375 GLN A O 1
ATOM 2790 N N . GLY A 1 376 ? 0.385 -11.890 -0.731 1.00 87.25 376 GLY A N 1
ATOM 2791 C CA . GLY A 1 376 ? -1.070 -11.899 -0.705 1.00 87.25 376 GLY A CA 1
ATOM 2792 C C . GLY A 1 376 ? -1.690 -10.771 -1.523 1.00 87.25 376 GLY A C 1
ATOM 2793 O O . GLY A 1 376 ? -1.202 -10.366 -2.576 1.00 87.25 376 GLY A O 1
ATOM 2794 N N . CYS A 1 377 ? -2.771 -10.228 -0.988 1.00 86.69 377 CYS A N 1
ATOM 2795 C CA . CYS A 1 377 ? -3.695 -9.336 -1.657 1.00 86.69 377 CYS A CA 1
ATOM 2796 C C . CYS A 1 377 ? -3.762 -8.012 -0.890 1.00 86.69 377 CYS A C 1
ATOM 2798 O O . CYS A 1 377 ? -4.306 -7.967 0.221 1.00 86.69 377 CYS A O 1
ATOM 2800 N N . ALA A 1 378 ? -3.224 -6.931 -1.462 1.00 91.75 378 ALA A N 1
ATOM 2801 C CA . ALA A 1 378 ? -3.169 -5.634 -0.787 1.00 91.75 378 ALA A CA 1
ATOM 2802 C C . ALA A 1 378 ? -3.112 -4.430 -1.747 1.00 91.75 378 ALA A C 1
ATOM 2804 O O . ALA A 1 378 ? -3.090 -4.592 -2.963 1.00 91.75 378 ALA A O 1
ATOM 2805 N N . GLN A 1 379 ? -3.105 -3.208 -1.208 1.00 94.12 379 GLN A N 1
ATOM 2806 C CA . GLN A 1 379 ? -2.777 -1.976 -1.936 1.00 94.12 379 GLN A CA 1
ATOM 2807 C C . GLN A 1 379 ? -1.835 -1.104 -1.106 1.00 94.12 379 GLN A C 1
ATOM 2809 O O . GLN A 1 379 ? -2.012 -0.990 0.104 1.00 94.12 379 GLN A O 1
ATOM 2814 N N . PHE A 1 380 ? -0.882 -0.441 -1.759 1.00 97.75 380 PHE A N 1
ATOM 2815 C CA . PHE A 1 380 ? 0.145 0.363 -1.103 1.00 97.75 380 PHE A CA 1
ATOM 2816 C C . PHE A 1 380 ? 0.200 1.771 -1.691 1.00 97.75 380 PHE A C 1
ATOM 2818 O O . PHE A 1 380 ? 0.357 1.944 -2.901 1.00 97.75 380 PHE A O 1
ATOM 2825 N N . ILE A 1 381 ? 0.083 2.783 -0.837 1.00 97.69 381 ILE A N 1
ATOM 2826 C CA . ILE A 1 381 ? 0.217 4.195 -1.215 1.00 97.69 381 ILE A CA 1
ATOM 2827 C C . ILE A 1 381 ? 1.149 4.837 -0.207 1.00 97.69 381 ILE A C 1
ATOM 2829 O O . ILE A 1 381 ? 0.904 4.732 0.986 1.00 97.69 381 ILE A O 1
ATOM 2833 N N . GLY A 1 382 ? 2.213 5.485 -0.657 1.00 96.38 382 GLY A N 1
ATOM 2834 C CA . GLY A 1 382 ? 3.178 6.070 0.262 1.00 96.38 382 GLY A CA 1
ATOM 2835 C C . GLY A 1 382 ? 4.117 7.054 -0.401 1.00 96.38 382 GLY A C 1
ATOM 2836 O O . GLY A 1 382 ? 4.156 7.195 -1.627 1.00 96.38 382 GLY A O 1
ATOM 2837 N N . SER A 1 383 ? 4.902 7.733 0.428 1.00 94.31 383 SER A N 1
ATOM 2838 C CA . SER A 1 383 ? 5.975 8.595 -0.062 1.00 94.31 383 SER A CA 1
ATOM 2839 C C . SER A 1 383 ? 7.066 7.739 -0.707 1.00 94.31 383 SER A C 1
ATOM 2841 O O . SER A 1 383 ? 7.308 7.849 -1.913 1.00 94.31 383 SER A O 1
ATOM 2843 N N . SER A 1 384 ? 7.663 6.845 0.085 1.00 94.75 384 SER A N 1
ATOM 2844 C CA . SER A 1 384 ? 8.620 5.822 -0.344 1.00 94.75 384 SER A CA 1
ATOM 2845 C C . SER A 1 384 ? 8.031 4.430 -0.119 1.00 94.75 384 SER A C 1
ATOM 2847 O O . SER A 1 384 ? 7.460 4.158 0.937 1.00 94.75 384 SER A O 1
ATOM 2849 N N . ILE A 1 385 ? 8.181 3.544 -1.098 1.00 97.00 385 ILE A N 1
ATOM 2850 C CA . ILE A 1 385 ? 7.821 2.127 -0.996 1.00 97.00 385 ILE A CA 1
ATOM 2851 C C . ILE A 1 385 ? 9.091 1.305 -1.207 1.00 97.00 385 ILE A C 1
ATOM 2853 O O . ILE A 1 385 ? 9.728 1.455 -2.248 1.00 97.00 385 ILE A O 1
ATOM 2857 N N . ASP A 1 386 ? 9.443 0.446 -0.254 1.00 96.75 386 ASP A N 1
ATOM 2858 C CA . ASP A 1 386 ? 10.634 -0.409 -0.293 1.00 96.75 386 ASP A CA 1
ATOM 2859 C C . ASP A 1 386 ? 10.249 -1.875 -0.079 1.00 96.75 386 ASP A C 1
ATOM 2861 O O . ASP A 1 386 ? 9.945 -2.304 1.036 1.00 96.75 386 ASP A O 1
ATOM 2865 N N . PHE A 1 387 ? 10.231 -2.648 -1.161 1.00 96.62 387 PHE A N 1
ATOM 2866 C CA . PHE A 1 387 ? 9.859 -4.056 -1.148 1.00 96.62 387 PHE A CA 1
ATOM 2867 C C . PHE A 1 387 ? 11.028 -4.950 -1.525 1.00 96.62 387 PHE A C 1
ATOM 2869 O O . PHE A 1 387 ? 11.662 -4.765 -2.561 1.00 96.62 387 PHE A O 1
ATOM 2876 N N . ASN A 1 388 ? 11.237 -5.999 -0.741 1.00 93.38 388 ASN A N 1
ATOM 2877 C CA . ASN A 1 388 ? 12.172 -7.059 -1.073 1.00 93.38 388 ASN A CA 1
ATOM 2878 C C . ASN A 1 388 ? 11.538 -8.430 -0.847 1.00 93.38 388 ASN A C 1
ATOM 2880 O O . ASN A 1 388 ? 10.912 -8.661 0.187 1.00 93.38 388 ASN A O 1
ATOM 2884 N N . ASP A 1 389 ? 11.736 -9.351 -1.788 1.00 88.69 389 ASP A N 1
ATOM 2885 C CA . ASP A 1 389 ? 11.200 -10.711 -1.718 1.00 88.69 389 ASP A CA 1
ATOM 2886 C C . ASP A 1 389 ? 9.668 -10.724 -1.566 1.00 88.69 389 ASP A C 1
ATOM 2888 O O . ASP A 1 389 ? 9.131 -11.469 -0.754 1.00 88.69 389 ASP A O 1
ATOM 2892 N N . THR A 1 390 ? 8.917 -9.912 -2.316 1.00 89.00 390 THR A N 1
ATOM 2893 C CA . THR A 1 390 ? 7.450 -9.811 -2.140 1.00 89.00 390 THR A CA 1
ATOM 2894 C C . THR A 1 390 ? 6.640 -10.466 -3.262 1.00 89.00 390 THR A C 1
ATOM 2896 O O . THR A 1 390 ? 7.173 -10.765 -4.333 1.00 89.00 390 THR A O 1
ATOM 2899 N N . ARG A 1 391 ? 5.356 -10.747 -3.010 1.00 88.12 391 ARG A N 1
ATOM 2900 C CA . ARG A 1 391 ? 4.381 -11.246 -3.995 1.00 88.12 391 ARG A CA 1
ATOM 2901 C C . ARG A 1 391 ? 3.002 -10.666 -3.729 1.00 88.12 391 ARG A C 1
ATOM 2903 O O . ARG A 1 391 ? 2.283 -11.176 -2.879 1.00 88.12 391 ARG A O 1
ATOM 2910 N N . PHE A 1 392 ? 2.643 -9.593 -4.420 1.00 90.25 392 PHE A N 1
ATOM 2911 C CA . PHE A 1 392 ? 1.355 -8.947 -4.191 1.00 90.25 392 PHE A CA 1
ATOM 2912 C C . PHE A 1 392 ? 0.542 -8.825 -5.466 1.00 90.25 392 PHE A C 1
ATOM 2914 O O . PHE A 1 392 ? 1.031 -8.383 -6.508 1.00 90.25 392 PHE A O 1
ATOM 2921 N N . ASN A 1 393 ? -0.742 -9.123 -5.345 1.00 87.81 393 ASN A N 1
ATOM 2922 C CA . ASN A 1 393 ? -1.756 -8.651 -6.263 1.00 87.81 393 ASN A CA 1
ATOM 2923 C C . ASN A 1 393 ? -2.682 -7.660 -5.549 1.00 87.81 393 ASN A C 1
ATOM 2925 O O . ASN A 1 393 ? -2.705 -7.538 -4.322 1.00 87.81 393 ASN A O 1
ATOM 2929 N N . LYS A 1 394 ? -3.442 -6.910 -6.334 1.00 85.44 394 LYS A N 1
ATOM 2930 C CA . LYS A 1 394 ? -4.455 -6.013 -5.814 1.00 85.44 394 LYS A CA 1
ATOM 2931 C C . LYS A 1 394 ? -5.712 -6.801 -5.517 1.00 85.44 394 LYS A C 1
ATOM 2933 O O . LYS A 1 394 ? -6.184 -7.575 -6.343 1.00 85.44 394 LYS A O 1
ATOM 2938 N N . CYS A 1 395 ? -6.334 -6.514 -4.383 1.00 74.81 395 CYS A N 1
ATOM 2939 C CA . CYS A 1 395 ? -7.602 -7.148 -4.078 1.00 74.81 395 CYS A CA 1
ATOM 2940 C C . CYS A 1 395 ? -8.685 -6.851 -5.095 1.00 74.81 395 CYS A C 1
ATOM 2942 O O . CYS A 1 395 ? -8.917 -5.693 -5.449 1.00 74.81 395 CYS A O 1
ATOM 2944 N N . THR A 1 396 ? -9.332 -7.932 -5.555 1.00 58.72 396 THR A N 1
ATOM 2945 C CA . THR A 1 396 ? -10.408 -7.866 -6.539 1.00 58.72 396 THR A CA 1
ATOM 2946 C C . THR A 1 396 ? -11.439 -6.865 -6.055 1.00 58.72 396 THR A C 1
ATOM 2948 O O . THR A 1 396 ? -12.054 -7.039 -5.011 1.00 58.72 396 THR A O 1
ATOM 2951 N N . GLN A 1 397 ? -11.581 -5.763 -6.780 1.00 46.75 397 GLN A N 1
ATOM 2952 C CA . GLN A 1 397 ? -12.538 -4.734 -6.427 1.00 46.75 397 GLN A CA 1
ATOM 2953 C C . GLN A 1 397 ? -13.919 -5.222 -6.845 1.00 46.75 397 GLN A C 1
ATOM 2955 O O . GLN A 1 397 ? -14.301 -5.103 -8.010 1.00 46.75 397 GLN A O 1
ATOM 2960 N N . LEU A 1 398 ? -14.718 -5.748 -5.920 1.00 37.62 398 LEU A N 1
ATOM 2961 C CA . LEU A 1 398 ? -16.147 -5.536 -6.068 1.00 37.62 398 LEU A CA 1
ATOM 2962 C C . LEU A 1 398 ? -16.330 -4.040 -5.912 1.00 37.62 398 LEU A C 1
ATOM 2964 O O . LEU A 1 398 ? -15.937 -3.448 -4.907 1.00 37.62 398 LEU A O 1
ATOM 2968 N N . ALA A 1 399 ? -16.939 -3.448 -6.931 1.00 32.97 399 ALA A N 1
ATOM 2969 C CA . ALA A 1 399 ? -17.566 -2.148 -6.859 1.00 32.97 399 ALA A CA 1
ATOM 2970 C C . ALA A 1 399 ? -18.659 -2.191 -5.776 1.00 32.97 399 ALA A C 1
ATOM 2972 O O . ALA A 1 399 ? -19.855 -2.244 -6.062 1.00 32.97 399 ALA A O 1
ATOM 2973 N N . VAL A 1 400 ? -18.256 -2.217 -4.509 1.00 36.47 400 VAL A N 1
ATOM 2974 C CA . VAL A 1 400 ? -19.122 -1.874 -3.399 1.00 36.47 400 VAL A CA 1
ATOM 2975 C C . VAL A 1 400 ? -19.198 -0.367 -3.476 1.00 36.47 400 VAL A C 1
ATOM 2977 O O . VAL A 1 400 ? -18.366 0.352 -2.938 1.00 36.47 400 VAL A O 1
ATOM 2980 N N . SER A 1 401 ? -20.178 0.115 -4.234 1.00 36.19 401 SER A N 1
ATOM 2981 C CA . SER A 1 401 ? -20.612 1.492 -4.107 1.00 36.19 401 SER A CA 1
ATOM 2982 C C . SER A 1 401 ? -20.976 1.659 -2.633 1.00 36.19 401 SER A C 1
ATOM 2984 O O . SER A 1 401 ? -21.990 1.110 -2.193 1.00 36.19 401 SER A O 1
ATOM 2986 N N . LEU A 1 402 ? -20.108 2.324 -1.861 1.00 40.09 402 LEU A N 1
ATOM 2987 C CA . LEU A 1 402 ? -20.357 2.735 -0.481 1.00 40.09 402 LEU A CA 1
ATOM 2988 C C . LEU A 1 402 ? -21.482 3.766 -0.524 1.00 40.09 402 LEU A C 1
ATOM 2990 O O . LEU A 1 402 ? -21.296 4.965 -0.352 1.00 40.09 402 LEU A O 1
ATOM 2994 N N . THR A 1 403 ? -22.690 3.297 -0.817 1.00 38.00 403 THR A N 1
ATOM 2995 C CA . THR A 1 403 ? -23.886 4.073 -0.574 1.00 38.00 403 THR A CA 1
ATOM 2996 C C . THR A 1 403 ? -24.092 3.947 0.922 1.00 38.00 403 THR A C 1
ATOM 2998 O O . THR A 1 403 ? -24.798 3.044 1.369 1.00 38.00 403 THR A O 1
ATOM 3001 N N . ILE A 1 404 ? -23.410 4.799 1.695 1.00 43.84 404 ILE A N 1
ATOM 3002 C CA . ILE A 1 404 ? -23.710 4.978 3.113 1.00 43.84 404 ILE A CA 1
ATOM 3003 C C . ILE A 1 404 ? -25.187 5.341 3.131 1.00 43.84 404 ILE A C 1
ATOM 3005 O O . ILE A 1 404 ? -25.604 6.410 2.669 1.00 43.84 404 ILE A O 1
ATOM 3009 N N . GLN A 1 405 ? -26.016 4.376 3.515 1.00 36.03 405 GLN A N 1
ATOM 3010 C CA . GLN A 1 405 ? -27.446 4.569 3.500 1.00 36.03 405 GLN A CA 1
ATOM 3011 C C . GLN A 1 405 ? -27.714 5.505 4.665 1.00 36.03 405 GLN A C 1
ATOM 3013 O O . GLN A 1 405 ? -27.744 5.058 5.807 1.00 36.03 405 GLN A O 1
ATOM 3018 N N . ALA A 1 406 ? -27.833 6.807 4.367 1.00 42.34 406 ALA A N 1
ATOM 3019 C CA . ALA A 1 406 ? -28.079 7.827 5.373 1.00 42.34 406 ALA A CA 1
ATOM 3020 C C . ALA A 1 406 ? -29.145 7.295 6.338 1.00 42.34 406 ALA A C 1
ATOM 3022 O O . ALA A 1 406 ? -30.186 6.817 5.852 1.00 42.34 406 ALA A O 1
ATOM 3023 N N . PRO A 1 407 ? -28.885 7.310 7.661 1.00 44.41 407 PRO A N 1
ATOM 3024 C CA . PRO A 1 407 ? -29.798 6.722 8.620 1.00 44.41 407 PRO A CA 1
ATOM 3025 C C . PRO A 1 407 ? -31.195 7.271 8.332 1.00 44.41 407 PRO A C 1
ATOM 3027 O O . PRO A 1 407 ? -31.325 8.471 8.043 1.00 44.41 407 PRO A O 1
ATOM 3030 N N . PRO A 1 408 ? -32.233 6.410 8.317 1.00 44.28 408 PRO A N 1
ATOM 3031 C CA . PRO A 1 408 ? -33.578 6.831 7.960 1.00 44.28 408 PRO A CA 1
ATOM 3032 C C . PRO A 1 408 ? -33.893 8.090 8.762 1.00 44.28 408 PRO A C 1
ATOM 3034 O O . PRO A 1 408 ? -33.624 8.094 9.968 1.00 44.28 408 PRO A O 1
ATOM 3037 N N . PRO A 1 409 ? -34.384 9.167 8.117 1.00 44.75 409 PRO A N 1
ATOM 3038 C CA . PRO A 1 409 ? -34.542 10.450 8.775 1.00 44.75 409 PRO A CA 1
ATOM 3039 C C . PRO A 1 409 ? -35.293 10.202 10.070 1.00 44.75 409 PRO A C 1
ATOM 3041 O O . PRO A 1 409 ? -36.422 9.703 10.048 1.00 44.75 409 PRO A O 1
ATOM 3044 N N . VAL A 1 410 ? -34.634 10.482 11.197 1.00 55.03 410 VAL A N 1
ATOM 3045 C CA . VAL A 1 410 ? -35.279 10.395 12.498 1.00 55.03 410 VAL A CA 1
ATOM 3046 C C . VAL A 1 410 ? -36.391 11.422 12.422 1.00 55.03 410 VAL A C 1
ATOM 3048 O O . VAL A 1 410 ? -36.147 12.626 12.518 1.00 55.03 410 VAL A O 1
ATOM 3051 N N . ASN A 1 411 ? -37.611 10.958 12.148 1.00 49.69 411 ASN A N 1
ATOM 3052 C CA . ASN A 1 411 ? -38.799 11.779 12.237 1.00 49.69 411 ASN A CA 1
ATOM 3053 C C . ASN A 1 411 ? -38.773 12.313 13.658 1.00 49.69 411 ASN A C 1
ATOM 3055 O O . ASN A 1 411 ? -39.035 11.560 14.597 1.00 49.69 411 ASN A O 1
ATOM 3059 N N . LYS A 1 412 ? -38.377 13.582 13.820 1.00 39.41 412 LYS A N 1
ATOM 3060 C CA . LYS A 1 412 ? -38.446 14.270 15.100 1.00 39.41 412 LYS A CA 1
ATOM 3061 C C . LYS A 1 412 ? -39.901 14.174 15.511 1.00 39.41 412 LYS A C 1
ATOM 3063 O O . LYS A 1 412 ? -40.742 14.892 14.973 1.00 39.41 412 LYS A O 1
ATOM 3068 N N . VAL A 1 413 ? -40.201 13.234 16.404 1.00 55.19 413 VAL A N 1
ATOM 3069 C CA . VAL A 1 413 ? -41.472 13.207 17.108 1.00 55.19 413 VAL A CA 1
ATOM 3070 C C . VAL A 1 413 ? -41.553 14.593 17.734 1.00 55.19 413 VAL A C 1
ATOM 3072 O O . VAL A 1 413 ? -40.644 14.939 18.493 1.00 55.19 413 VAL A O 1
ATOM 3075 N N . PRO A 1 414 ? -42.528 15.434 17.345 1.00 55.34 414 PRO A N 1
ATOM 3076 C CA . PRO A 1 414 ? -42.630 16.769 17.896 1.00 55.34 414 PRO A CA 1
ATOM 3077 C C . PRO A 1 414 ? -42.666 16.622 19.408 1.00 55.34 414 PRO A C 1
ATOM 3079 O O . PRO A 1 414 ? -43.521 15.901 19.931 1.00 55.34 414 PRO A O 1
ATOM 3082 N N . GLU A 1 415 ? -41.716 17.246 20.104 1.00 51.56 415 GLU A N 1
ATOM 3083 C CA . GLU A 1 415 ? -41.787 17.297 21.556 1.00 51.56 415 GLU A CA 1
ATOM 3084 C C . GLU A 1 415 ? -43.173 17.839 21.923 1.00 51.56 415 GLU A C 1
ATOM 3086 O O . GLU A 1 415 ? -43.604 18.840 21.330 1.00 51.56 415 GLU A O 1
ATOM 3091 N N . PRO A 1 416 ? -43.910 17.175 22.833 1.00 49.44 416 PRO A N 1
ATOM 3092 C CA . PRO A 1 416 ? -45.238 17.613 23.216 1.00 49.44 416 PRO A CA 1
ATOM 3093 C C . PRO A 1 416 ? -45.124 18.980 23.892 1.00 49.44 416 PRO A C 1
ATOM 3095 O O . PRO A 1 416 ? -44.902 19.113 25.095 1.00 49.44 416 PRO A O 1
ATOM 3098 N N . THR A 1 417 ? -45.284 20.024 23.088 1.00 55.06 417 THR A N 1
ATOM 3099 C CA . THR A 1 417 ? -45.401 21.406 23.525 1.00 55.06 417 THR A CA 1
ATOM 3100 C C . THR A 1 417 ? -46.807 21.581 24.067 1.00 55.06 417 THR A C 1
ATOM 3102 O O . THR A 1 417 ? -47.741 21.951 23.364 1.00 55.06 417 THR A O 1
ATOM 3105 N N . GLY A 1 418 ? -46.956 21.283 25.354 1.00 54.88 418 GLY A N 1
ATOM 3106 C CA . GLY A 1 418 ? -48.115 21.698 26.127 1.00 54.88 418 GLY A CA 1
ATOM 3107 C C . GLY A 1 418 ? -48.806 20.562 26.858 1.00 54.88 418 GLY A C 1
ATOM 3108 O O . GLY A 1 418 ? -49.739 19.958 26.349 1.00 54.88 418 GLY A O 1
ATOM 3109 N N . MET A 1 419 ? -48.439 20.379 28.123 1.00 42.84 419 MET A N 1
ATOM 3110 C CA . MET A 1 419 ? -49.442 20.227 29.176 1.00 42.84 419 MET A CA 1
ATOM 3111 C C . MET A 1 419 ? -48.831 20.635 30.515 1.00 42.84 419 MET A C 1
ATOM 3113 O O . MET A 1 419 ? -48.393 19.821 31.321 1.00 42.84 419 MET A O 1
ATOM 3117 N N . LEU A 1 420 ? -48.810 21.948 30.740 1.00 44.66 420 LEU A N 1
ATOM 3118 C CA . LEU A 1 420 ? -48.678 22.531 32.066 1.00 44.66 420 LEU A CA 1
ATOM 3119 C C . LEU A 1 420 ? -49.947 23.347 32.319 1.00 44.66 420 LEU A C 1
ATOM 3121 O O . LEU A 1 420 ? -50.171 24.363 31.666 1.00 44.66 420 LEU A O 1
ATOM 3125 N N . GLY A 1 421 ? -50.773 22.879 33.257 1.00 38.78 421 GLY A N 1
ATOM 3126 C CA . GLY A 1 421 ? -51.789 23.702 33.912 1.00 38.78 421 GLY A CA 1
ATOM 3127 C C . GLY A 1 421 ? -53.200 23.119 33.970 1.00 38.78 421 GLY A C 1
ATOM 3128 O O . GLY A 1 421 ? -54.038 23.477 33.154 1.00 38.78 421 GLY A O 1
ATOM 3129 N N . LEU A 1 422 ? -53.507 22.362 35.031 1.00 37.81 422 LEU A N 1
ATOM 3130 C CA . LEU A 1 422 ? -54.600 22.756 35.929 1.00 37.81 422 LEU A CA 1
ATOM 3131 C C . LEU A 1 422 ? -54.461 22.077 37.300 1.00 37.81 422 LEU A C 1
ATOM 3133 O O . LEU A 1 422 ? -54.488 20.856 37.423 1.00 37.81 422 LEU A O 1
ATOM 3137 N N . ALA A 1 423 ? -54.321 22.904 38.333 1.00 43.66 423 ALA A N 1
ATOM 3138 C CA . ALA A 1 423 ? -54.419 22.518 39.730 1.00 43.66 423 ALA A CA 1
ATOM 3139 C C . ALA A 1 423 ? -55.891 22.460 40.167 1.00 43.66 423 ALA A C 1
ATOM 3141 O O . ALA A 1 423 ? -56.653 23.370 39.847 1.00 43.66 423 ALA A O 1
ATOM 3142 N N . VAL A 1 424 ? -56.256 21.473 40.991 1.00 35.28 424 VAL A N 1
ATOM 3143 C CA . VAL A 1 424 ? -57.342 21.611 41.975 1.00 35.28 424 VAL A CA 1
ATOM 3144 C C . VAL A 1 424 ? -56.889 20.996 43.298 1.00 35.28 424 VAL A C 1
ATOM 3146 O O . VAL A 1 424 ? -56.621 19.804 43.406 1.00 35.28 424 VAL A O 1
ATOM 3149 N N . VAL A 1 425 ? -56.809 21.864 44.303 1.00 42.97 425 VAL A N 1
ATOM 3150 C CA . VAL A 1 425 ? -56.689 21.568 45.732 1.00 42.97 425 VAL A CA 1
ATOM 3151 C C . VAL A 1 425 ? -58.068 21.178 46.271 1.00 42.97 425 VAL A C 1
ATOM 3153 O O . VAL A 1 425 ? -59.015 21.927 46.051 1.00 42.97 425 VAL A O 1
ATOM 3156 N N . ALA A 1 426 ? -58.178 20.095 47.048 1.00 36.47 426 ALA A N 1
ATOM 3157 C CA . ALA A 1 426 ? -59.165 19.980 48.130 1.00 36.47 426 ALA A CA 1
ATOM 3158 C C . ALA A 1 426 ? -58.785 18.869 49.123 1.00 36.47 426 ALA A C 1
ATOM 3160 O O . ALA A 1 426 ? -58.575 17.716 48.757 1.00 36.47 426 ALA A O 1
ATOM 3161 N N . ALA A 1 427 ? -58.705 19.256 50.393 1.00 43.56 427 ALA A N 1
ATOM 3162 C CA . ALA A 1 427 ? -58.382 18.439 51.553 1.00 43.56 427 ALA A CA 1
ATOM 3163 C C . ALA A 1 427 ? -59.620 17.756 52.156 1.00 43.56 427 ALA A C 1
ATOM 3165 O O . ALA A 1 427 ? -60.638 18.420 52.312 1.00 43.56 427 ALA A O 1
ATOM 3166 N N . ILE A 1 428 ? -59.483 16.499 52.600 1.00 40.69 428 ILE A N 1
ATOM 3167 C CA . ILE A 1 428 ? -60.260 15.802 53.653 1.00 40.69 428 ILE A CA 1
ATOM 3168 C C . ILE A 1 428 ? -59.292 14.704 54.171 1.00 40.69 428 ILE A C 1
ATOM 3170 O O . ILE A 1 428 ? -58.765 13.961 53.357 1.00 40.69 428 ILE A O 1
ATOM 3174 N N . GLY A 1 429 ? -58.863 14.558 55.431 1.00 35.91 429 GLY A N 1
ATOM 3175 C CA . GLY A 1 429 ? -59.488 14.832 56.723 1.00 35.91 429 GLY A CA 1
ATOM 3176 C C . GLY A 1 429 ? -60.077 13.535 57.313 1.00 35.91 429 GLY A C 1
ATOM 3177 O O . GLY A 1 429 ? -61.054 13.048 56.770 1.00 35.91 429 GLY A O 1
ATOM 3178 N N . TYR A 1 430 ? -59.552 13.053 58.455 1.00 33.28 430 TYR A N 1
ATOM 3179 C CA . TYR A 1 430 ? -59.987 11.885 59.274 1.00 33.28 430 TYR A CA 1
ATOM 3180 C C . TYR A 1 430 ? -59.516 10.483 58.813 1.00 33.28 430 TYR A C 1
ATOM 3182 O O . TYR A 1 430 ? -59.614 10.148 57.647 1.00 33.28 430 TYR A O 1
ATOM 3190 N N . GLY A 1 431 ? -59.030 9.569 59.666 1.00 33.56 431 GLY A N 1
ATOM 3191 C CA . GLY A 1 431 ? -58.865 9.585 61.120 1.00 33.56 431 GLY A CA 1
ATOM 3192 C C . GLY A 1 431 ? -58.216 8.295 61.672 1.00 33.56 431 GLY A C 1
ATOM 3193 O O . GLY A 1 431 ? -58.399 7.211 61.140 1.00 33.56 431 GLY A O 1
ATOM 3194 N N . THR A 1 432 ? -57.462 8.467 62.765 1.00 39.38 432 THR A N 1
ATOM 3195 C CA . THR A 1 432 ? -57.368 7.649 64.002 1.00 39.38 432 THR A CA 1
ATOM 3196 C C . THR A 1 432 ? -57.272 6.106 64.010 1.00 39.38 432 THR A C 1
ATOM 3198 O O . THR A 1 432 ? -58.199 5.423 63.596 1.00 39.38 432 THR A O 1
ATOM 3201 N N . LYS A 1 433 ? -56.313 5.640 64.848 1.00 39.31 433 LYS A N 1
ATOM 3202 C CA . LYS A 1 433 ? -56.277 4.412 65.700 1.00 39.31 433 LYS A CA 1
ATOM 3203 C C . LYS A 1 433 ? -56.056 3.074 64.959 1.00 39.31 433 LYS A C 1
ATOM 3205 O O . LYS A 1 433 ? -56.741 2.776 64.003 1.00 39.31 433 LYS A O 1
ATOM 3210 N N . ARG A 1 434 ? -55.168 2.171 65.406 1.00 40.91 434 ARG A N 1
ATOM 3211 C CA . ARG A 1 434 ? -55.035 1.631 66.775 1.00 40.91 434 ARG A CA 1
ATOM 3212 C C . ARG A 1 434 ? -53.685 0.900 66.954 1.00 40.91 434 ARG A C 1
ATOM 3214 O O . ARG A 1 434 ? -53.273 0.156 66.076 1.00 40.91 434 ARG A O 1
ATOM 3221 N N . LEU A 1 435 ? -53.065 1.072 68.124 1.00 44.97 435 LEU A N 1
ATOM 3222 C CA . LEU A 1 435 ? -52.008 0.218 68.686 1.00 44.97 435 LEU A CA 1
ATOM 3223 C C . LEU A 1 435 ? -52.510 -1.222 68.896 1.00 44.97 435 LEU A C 1
ATOM 3225 O O . LEU A 1 435 ? -53.634 -1.372 69.382 1.00 44.97 435 LEU A O 1
ATOM 3229 N N . HIS A 1 436 ? -51.651 -2.230 68.688 1.00 46.34 436 HIS A N 1
ATOM 3230 C CA . HIS A 1 436 ? -51.460 -3.330 69.647 1.00 46.34 436 HIS A CA 1
ATOM 3231 C C . HIS A 1 436 ? -50.084 -4.010 69.521 1.00 46.34 436 HIS A C 1
ATOM 3233 O O . HIS A 1 436 ? -49.602 -4.302 68.433 1.00 46.34 436 HIS A O 1
ATOM 3239 N N . ASN A 1 437 ? -49.508 -4.224 70.703 1.00 44.75 437 ASN A N 1
ATOM 3240 C CA . ASN A 1 437 ? -48.343 -5.023 71.077 1.00 44.75 437 ASN A CA 1
ATOM 3241 C C . ASN A 1 437 ? -48.532 -6.522 70.801 1.00 44.75 437 ASN A C 1
ATOM 3243 O O . ASN A 1 437 ? -49.620 -7.016 71.080 1.00 44.75 437 ASN A O 1
ATOM 3247 N N . THR A 1 438 ? -47.435 -7.223 70.480 1.00 48.28 438 THR A N 1
ATOM 3248 C CA . THR A 1 438 ? -47.019 -8.540 71.043 1.00 48.28 438 THR A CA 1
ATOM 3249 C C . THR A 1 438 ? -45.612 -8.851 70.508 1.00 48.28 438 THR A C 1
ATOM 3251 O O . THR A 1 438 ? -45.431 -8.897 69.299 1.00 48.28 438 THR A O 1
ATOM 3254 N N . GLN A 1 439 ? -44.547 -8.716 71.305 1.00 48.34 439 GLN A N 1
ATOM 3255 C CA . GLN A 1 439 ? -43.900 -9.738 72.154 1.00 48.34 439 GLN A CA 1
ATOM 3256 C C . GLN A 1 439 ? -43.405 -11.012 71.437 1.00 48.34 439 GLN A C 1
ATOM 3258 O O . GLN A 1 439 ? -44.198 -11.818 70.971 1.00 48.34 439 GLN A O 1
ATOM 3263 N N . ASN A 1 440 ? -42.069 -11.139 71.446 1.00 47.69 440 ASN A N 1
ATOM 3264 C CA . ASN A 1 440 ? -41.183 -12.308 71.575 1.00 47.69 440 ASN A CA 1
ATOM 3265 C C . ASN A 1 440 ? -41.803 -13.717 71.626 1.00 47.69 440 ASN A C 1
ATOM 3267 O O . ASN A 1 440 ? -42.652 -13.966 72.479 1.00 47.69 440 ASN A O 1
ATOM 3271 N N . ALA A 1 441 ? -41.186 -14.661 70.904 1.00 46.06 441 ALA A N 1
ATOM 3272 C CA . ALA A 1 441 ? -40.605 -15.884 71.481 1.00 46.06 441 ALA A CA 1
ATOM 3273 C C . ALA A 1 441 ? -39.728 -16.636 70.452 1.00 46.06 441 ALA A C 1
ATOM 3275 O O . ALA A 1 441 ? -40.176 -16.849 69.331 1.00 46.06 441 ALA A O 1
ATOM 3276 N N . GLU A 1 442 ? -38.541 -17.029 70.938 1.00 45.06 442 GLU A N 1
ATOM 3277 C CA . GLU A 1 442 ? -37.547 -18.027 70.466 1.00 45.06 442 GLU A CA 1
ATOM 3278 C C . GLU A 1 442 ? -36.754 -17.806 69.169 1.00 45.06 442 GLU A C 1
ATOM 3280 O O . GLU A 1 442 ? -37.316 -17.866 68.054 1.00 45.06 442 GLU A O 1
#

pLDDT: mean 71.48, std 23.19, range [25.42, 98.06]

Radius of gyration: 28.33 Å; chains: 1; bounding box: 80×66×97 Å

Foldseek 3Di:
DDDDDDDDDDDDDDDDDPDPPPVDPPDPDPPPDQFDCPPLQQAQAEFFAAPVLHASEEAELEEFQFAAQAFQQVDDDPPDPPDDQSFPDHLANPQQDDDPDDHGDDPPQFADFDHTRRQSREYEYQAQRHAYEAYRYEHRHQQAYEYQHDQCNHAPDRRHHFYNYFYAHDPHRDTPGGPDPPPRYDYDNNVVVLVSLVSNLVSLVPDDALEEDAQVVVVVVVPPDPPDDDDDDDPPQPAAEDEDAQVVSPPVQLQEHEYEYHPQPEEREAERYEYEYEYLVLRHAYEYEYHHQYAYEYESYEYGYGLSDDDDDDDPDNSQQQAQRYEYEYQAYNDPDALEASAAYESYEYENYEYEYNNDRHHPDSYEPEYENYETEYGYYHNHYHYYSYYYRHRNHDPPVSPSVPPDPPPPPPDPPDDDDDDDDDDDDDDDDDDDDDDDDD

Sequence (442 aa):
MINKRFSATTLASAIALGSWVAASPAAYGFGLNAPDSEWIDKYLVVGMRSDDIGAAIHVSNTEMGADRQLLSDGGSVPNSVQQGGPNTRDVFAERWELAGGSETAPPIGAASIFEGIDWSGNMAVTSNTGTINLSDIDLFADTGVQCASRVNKCINDGNGNVSNTHYFPDRSTSSSGLLGNNNGVSGFDSSPLLGEIDLWKTYVEGLTANLEIDVDKIDGYNAKDKKSDVDRFDDNLVRHTFETDLDALDTDGDGLAVIDLGNGKDDFNLDNTDWIINSASGRTRAIFRINGETNFNLSNSSILMGDGYVGTDISNDDSSIGGMGALFVKTEDGSSDSSDKVFNFDNVVLNGIGIWDLVTVGDEGNTEIGINNGQGCAQFIGSSIDFNDTRFNKCTQLAVSLTIQAPPPVNKVPEPTGMLGLAVVAAIGYGTKRLHNTQNAE

Secondary structure (DSSP, 8-state):
----PPPP------------------------PPPP-TTGGG-SEEE---TTT--SEEEEEEEESEE-SSS--S-----SSSS--S----S-TTTTB-TTSS-B-PPTTBPPPP-EE-SB--EEE-SSS--EEEEEEEEEBSS-EEESS-HHHHHTSTT-EEEEEEEE-TT-SS--SBSBTTBSEEE---HHHHHHHHHHHHHHHTPPPSEEE-HHHHHHHHHHSSSSS-----TT---EEEEEEHHHH--S-SSEEEEEES-SSS-EEEESEEEEEE-TTS--EEEEEE-TT--EEEEEEEEEEB-S--SS----------S--EEEEE---S-SS---EEEEEEEEEEEEEEEEE-SS-STT---EEEEEEEEEEEEEEESEEEEES-EEE-------------PPP---------------------------------